Protein AF-A0A923SUQ0-F1 (afdb_monomer_lite)

pLDDT: mean 74.37, std 19.17, range [27.72, 97.25]

Radius of gyration: 27.23 Å; chains: 1; bounding box: 52×79×77 Å

Structure (mmCIF, N/CA/C/O backbone):
data_AF-A0A923SUQ0-F1
#
_entry.id   AF-A0A923SUQ0-F1
#
loop_
_atom_site.group_PDB
_atom_site.id
_atom_site.type_symbol
_atom_site.label_atom_id
_atom_site.label_alt_id
_atom_site.label_comp_id
_atom_site.label_asym_id
_atom_site.label_entity_id
_atom_site.label_seq_id
_atom_site.pdbx_PDB_ins_code
_atom_site.Cartn_x
_atom_site.Cartn_y
_atom_site.Cartn_z
_atom_site.occupancy
_atom_site.B_iso_or_equiv
_atom_site.auth_seq_id
_atom_site.auth_comp_id
_atom_site.auth_asym_id
_atom_site.auth_atom_id
_atom_site.pdbx_PDB_model_num
ATOM 1 N N . MET A 1 1 ? -9.906 19.737 16.441 1.00 36.66 1 MET A N 1
ATOM 2 C CA . MET A 1 1 ? -9.381 18.467 15.904 1.00 36.66 1 MET A CA 1
ATOM 3 C C . MET A 1 1 ? -8.887 17.525 17.011 1.00 36.66 1 MET A C 1
ATOM 5 O O . MET A 1 1 ? -9.353 16.403 17.014 1.00 36.66 1 MET A O 1
ATOM 9 N N . ILE A 1 2 ? -8.125 17.959 18.035 1.00 30.09 2 ILE A N 1
ATOM 10 C CA . ILE A 1 2 ? -7.834 17.092 19.214 1.00 30.09 2 ILE A CA 1
ATOM 11 C C . ILE A 1 2 ? -9.110 16.662 19.961 1.00 30.09 2 ILE A C 1
ATOM 13 O O . ILE A 1 2 ? -9.244 15.513 20.351 1.00 30.09 2 ILE A O 1
ATOM 17 N N . ARG A 1 3 ? -10.104 17.556 20.059 1.00 28.66 3 ARG A N 1
ATOM 18 C CA . ARG A 1 3 ? -11.436 17.269 20.627 1.00 28.66 3 ARG A CA 1
ATOM 19 C C . ARG A 1 3 ? -12.247 16.217 19.850 1.00 28.66 3 ARG A C 1
ATOM 21 O O . ARG A 1 3 ? -13.307 15.833 20.305 1.00 28.66 3 ARG A O 1
ATOM 28 N N . ILE A 1 4 ? -11.795 15.810 18.662 1.00 34.41 4 ILE A N 1
ATOM 29 C CA . ILE A 1 4 ? -12.417 14.738 17.867 1.00 34.41 4 ILE A CA 1
ATOM 30 C C . ILE A 1 4 ? -11.750 13.395 18.211 1.00 34.41 4 ILE A C 1
ATOM 32 O O . ILE A 1 4 ? -12.430 12.381 18.294 1.00 34.41 4 ILE A O 1
ATOM 36 N N . THR A 1 5 ? -10.437 13.402 18.471 1.00 36.69 5 THR A N 1
ATOM 37 C CA . THR A 1 5 ? -9.647 12.225 18.877 1.00 36.69 5 THR A CA 1
ATOM 38 C C . THR A 1 5 ? -9.821 11.889 20.363 1.00 36.69 5 THR A C 1
ATOM 40 O O . THR A 1 5 ? -9.984 10.730 20.723 1.00 36.69 5 THR A O 1
ATOM 43 N N . PHE A 1 6 ? -9.850 12.911 21.220 1.00 45.91 6 PHE A N 1
ATOM 44 C CA . PHE A 1 6 ? -10.125 12.823 22.652 1.00 45.91 6 PHE A CA 1
ATOM 45 C C . PHE A 1 6 ? -11.338 13.708 22.954 1.00 45.91 6 PHE A C 1
ATOM 47 O O . PHE A 1 6 ? -11.177 14.906 23.215 1.00 45.91 6 PHE A O 1
ATOM 54 N N . PRO A 1 7 ? -12.569 13.170 22.877 1.00 44.31 7 PRO A N 1
ATOM 55 C CA . PRO A 1 7 ? -13.796 13.962 22.995 1.00 44.31 7 PRO A CA 1
ATOM 56 C C . PRO A 1 7 ? -13.903 14.737 24.310 1.00 44.31 7 PRO A C 1
ATOM 58 O O . PRO A 1 7 ? -14.532 15.795 24.361 1.00 44.31 7 PRO A O 1
ATOM 61 N N . THR A 1 8 ? -13.227 14.257 25.355 1.00 53.56 8 THR A N 1
ATOM 62 C CA . THR A 1 8 ? -13.227 14.877 26.685 1.00 53.56 8 THR A CA 1
ATOM 63 C C . THR A 1 8 ? -11.987 15.722 26.978 1.00 53.56 8 THR A C 1
ATOM 65 O O . THR A 1 8 ? -11.825 16.139 28.121 1.00 53.56 8 THR A O 1
ATOM 68 N N . ILE A 1 9 ? -11.137 16.025 25.983 1.00 57.03 9 ILE A N 1
ATOM 69 C CA . ILE A 1 9 ? -9.990 16.920 26.194 1.00 57.03 9 ILE A CA 1
ATOM 70 C C . ILE A 1 9 ? -10.457 18.272 26.736 1.00 57.03 9 ILE A C 1
ATOM 72 O O . ILE A 1 9 ? -11.366 18.912 26.188 1.00 57.03 9 ILE A O 1
ATOM 76 N N . GLN A 1 10 ? -9.811 18.720 27.805 1.00 60.38 10 GLN A N 1
ATOM 77 C CA . GLN A 1 10 ? -10.085 20.010 28.422 1.00 60.38 10 GLN A CA 1
ATOM 78 C C . GLN A 1 10 ? -8.854 20.896 28.259 1.00 60.38 10 GLN A C 1
ATOM 80 O O . GLN A 1 10 ? -7.738 20.497 28.574 1.00 60.38 10 GLN A O 1
ATOM 85 N N . LYS A 1 11 ? -9.060 22.099 27.726 1.00 56.16 11 LYS A N 1
ATOM 86 C CA . LYS A 1 11 ? -8.041 23.152 27.703 1.00 56.16 11 LYS A CA 1
ATOM 87 C C . LYS A 1 11 ? -8.288 24.056 28.887 1.00 56.16 11 LYS A C 1
ATOM 89 O O . LYS A 1 11 ? -9.438 24.463 29.060 1.00 56.16 11 LYS A O 1
ATOM 94 N N . ASN A 1 12 ? -7.248 24.367 29.653 1.00 54.97 12 ASN A N 1
ATOM 95 C CA . ASN A 1 12 ? -7.377 25.114 30.903 1.00 54.97 12 ASN A CA 1
ATOM 96 C C . ASN A 1 12 ? -8.524 24.548 31.768 1.00 54.97 12 ASN A C 1
ATOM 98 O O . ASN A 1 12 ? -9.497 25.267 32.038 1.00 54.97 12 ASN A O 1
ATOM 102 N N . PRO A 1 13 ? -8.501 23.240 32.102 1.00 58.31 13 PRO A N 1
ATOM 103 C CA . PRO A 1 13 ? -9.549 22.631 32.908 1.00 58.31 13 PRO A CA 1
ATOM 104 C C . PRO A 1 13 ? -9.755 23.458 34.177 1.00 58.31 13 PRO A C 1
ATOM 106 O O . PRO A 1 13 ? -8.808 23.787 34.890 1.00 58.31 13 PRO A O 1
ATOM 109 N N . LYS A 1 14 ? -11.011 23.789 34.482 1.00 45.38 14 LYS A N 1
ATOM 110 C CA . LYS A 1 14 ? -11.373 24.381 35.773 1.00 45.38 14 LYS A CA 1
ATOM 111 C C . LYS A 1 14 ? -11.385 23.265 36.824 1.00 45.38 14 LYS A C 1
ATOM 113 O O . LYS A 1 14 ? -12.441 22.857 37.288 1.00 45.38 14 LYS A O 1
ATOM 118 N N . GLY A 1 15 ? -10.206 22.724 37.117 1.00 50.12 15 GLY A N 1
ATOM 119 C CA . GLY A 1 15 ? -9.962 21.647 38.070 1.00 50.12 15 GLY A CA 1
ATOM 120 C C . GLY A 1 15 ? -8.744 22.007 38.910 1.00 50.12 15 GLY A C 1
ATOM 121 O O . GLY A 1 15 ? -7.655 22.204 38.384 1.00 50.12 15 GLY A O 1
ATOM 122 N N . GLN A 1 16 ? -8.967 22.187 40.206 1.00 49.97 16 GLN A N 1
ATOM 123 C CA . GLN A 1 16 ? -8.057 22.838 41.141 1.00 49.97 16 GLN A CA 1
ATOM 124 C C . GLN A 1 16 ? -7.007 21.861 41.694 1.00 49.97 16 GLN A C 1
ATOM 126 O O . GLN A 1 16 ? -7.312 21.078 42.589 1.00 49.97 16 GLN A O 1
ATOM 131 N N . TYR A 1 17 ? -5.747 21.962 41.259 1.00 53.53 17 TYR A N 1
ATOM 132 C CA . TYR A 1 17 ? -4.626 21.564 42.117 1.00 53.53 17 TYR A CA 1
ATOM 133 C C . TYR A 1 17 ? -4.333 22.737 43.054 1.00 53.53 17 TYR A C 1
ATOM 135 O O . TYR A 1 17 ? -3.466 23.564 42.776 1.00 53.53 17 TYR A O 1
ATOM 143 N N . ILE A 1 18 ? -5.108 22.872 44.132 1.00 53.66 18 ILE A N 1
ATOM 144 C CA . ILE A 1 18 ? -4.828 23.873 45.167 1.00 53.66 18 ILE A CA 1
ATOM 145 C C . ILE A 1 18 ? -3.932 23.228 46.214 1.00 53.66 18 ILE A C 1
ATOM 147 O O . ILE A 1 18 ? -4.377 22.394 47.001 1.00 53.66 18 ILE A O 1
ATOM 151 N N . LYS A 1 19 ? -2.671 23.657 46.270 1.00 56.09 19 LYS A N 1
ATOM 152 C CA . LYS A 1 19 ? -1.819 23.414 47.438 1.00 56.09 19 LYS A CA 1
ATOM 153 C C . LYS A 1 19 ? -1.658 24.716 48.202 1.00 56.09 19 LYS A C 1
ATOM 155 O O . LYS A 1 19 ? -1.004 25.638 47.720 1.00 56.09 19 LYS A O 1
ATOM 160 N N . LYS A 1 20 ? -2.254 24.756 49.401 1.00 51.97 20 LYS A N 1
ATOM 161 C CA . LYS A 1 20 ? -2.223 25.825 50.421 1.00 51.97 20 LYS A CA 1
ATOM 162 C C . LYS A 1 20 ? -2.684 27.216 49.934 1.00 51.97 20 LYS A C 1
ATOM 164 O O . LYS A 1 20 ? -3.652 27.715 50.483 1.00 51.97 20 LYS A O 1
ATOM 169 N N . PHE A 1 21 ? -2.056 27.804 48.909 1.00 48.31 21 PHE A N 1
ATOM 170 C CA . PHE A 1 21 ? -2.377 29.126 48.338 1.00 48.31 21 PHE A CA 1
ATOM 171 C C . PHE A 1 21 ? -2.063 29.284 46.831 1.00 48.31 21 PHE A C 1
ATOM 173 O O . PHE A 1 21 ? -2.268 30.363 46.280 1.00 48.31 21 PHE A O 1
ATOM 180 N N . LYS A 1 22 ? -1.583 28.238 46.137 1.00 46.97 22 LYS A N 1
ATOM 181 C CA . LYS A 1 22 ? -1.278 28.282 44.694 1.00 46.97 22 LYS A CA 1
ATOM 182 C C . LYS A 1 22 ? -2.137 27.268 43.942 1.00 46.97 22 LYS A C 1
ATOM 184 O O . LYS A 1 22 ? -2.210 26.105 44.341 1.00 46.97 22 LYS A O 1
ATOM 189 N N . SER A 1 23 ? -2.804 27.738 42.888 1.00 55.16 23 SER A N 1
ATOM 190 C CA . SER A 1 23 ? -3.520 26.885 41.938 1.00 55.16 23 SER A CA 1
ATOM 191 C C . SER A 1 23 ? -2.574 26.518 40.806 1.00 55.16 23 SER A C 1
ATOM 193 O O . SER A 1 23 ? -2.029 27.412 40.160 1.00 55.16 23 SER A O 1
ATOM 195 N N . TYR A 1 24 ? -2.398 25.226 40.571 1.00 63.09 24 TYR A N 1
ATOM 196 C CA . TYR A 1 24 ? -1.703 24.711 39.397 1.00 63.09 24 TYR A CA 1
ATOM 197 C C . TYR A 1 24 ? -2.766 24.250 38.403 1.00 63.09 24 TYR A C 1
ATOM 199 O O . TYR A 1 24 ? -3.674 23.502 38.771 1.00 63.09 24 TYR A O 1
ATOM 207 N N . ILE A 1 25 ? -2.724 24.771 37.180 1.00 64.44 25 ILE A N 1
ATOM 208 C CA . ILE A 1 25 ? -3.701 24.462 36.136 1.00 64.44 25 ILE A CA 1
ATOM 209 C C . ILE A 1 25 ? -2.903 24.017 34.917 1.00 64.44 25 ILE A C 1
ATOM 211 O O . ILE A 1 25 ? -2.220 24.862 34.342 1.00 64.44 25 ILE A O 1
ATOM 215 N N . PRO A 1 26 ? -3.004 22.741 34.510 1.00 67.56 26 PRO A N 1
ATOM 216 C CA . PRO A 1 26 ? -2.296 22.269 33.334 1.00 67.56 26 PRO A CA 1
ATOM 217 C C . PRO A 1 26 ? -2.882 22.889 32.069 1.00 67.56 26 PRO A C 1
ATOM 219 O O . PRO A 1 26 ? -4.100 23.075 31.966 1.00 67.56 26 PRO A O 1
ATOM 222 N N . ASP A 1 27 ? -2.036 23.160 31.078 1.00 67.56 27 ASP A N 1
ATOM 223 C CA . ASP A 1 27 ? -2.472 23.753 29.809 1.00 67.56 27 ASP A CA 1
ATOM 224 C C . ASP A 1 27 ? -3.484 22.855 29.081 1.00 67.56 27 ASP A C 1
ATOM 226 O O . ASP A 1 27 ? -4.503 23.312 28.537 1.00 67.56 27 ASP A O 1
ATOM 230 N N . ILE A 1 28 ? -3.213 21.546 29.071 1.00 71.81 28 ILE A N 1
ATOM 231 C CA . ILE A 1 28 ? -4.054 20.545 28.422 1.00 71.81 28 ILE A CA 1
ATOM 232 C C . ILE A 1 28 ? -4.260 19.339 29.335 1.00 71.81 28 ILE A C 1
ATOM 234 O O . ILE A 1 28 ? -3.324 18.758 29.884 1.00 71.81 28 ILE A O 1
ATOM 238 N N . PHE A 1 29 ? -5.516 18.905 29.400 1.00 72.69 29 PHE A N 1
ATOM 239 C CA . PHE A 1 29 ? -5.938 17.722 30.125 1.00 72.69 29 PHE A CA 1
ATOM 240 C C . PHE A 1 29 ? -6.556 16.676 29.196 1.00 72.69 29 PHE A C 1
ATOM 242 O O . PHE A 1 29 ? -7.516 16.977 28.480 1.00 72.69 29 PHE A O 1
ATOM 249 N N . VAL A 1 30 ? -6.027 15.446 29.240 1.00 70.44 30 VAL A N 1
ATOM 250 C CA . VAL A 1 30 ? -6.494 14.295 28.450 1.00 70.44 30 VAL A CA 1
ATOM 251 C C . VAL A 1 30 ? -6.979 13.178 29.392 1.00 70.44 30 VAL A C 1
ATOM 253 O O . VAL A 1 30 ? -6.195 12.298 29.766 1.00 70.44 30 VAL A O 1
ATOM 256 N N . PRO A 1 31 ? -8.272 13.183 29.779 1.00 67.69 31 PRO A N 1
ATOM 257 C CA . PRO A 1 31 ? -8.816 12.227 30.746 1.00 67.69 31 PRO A CA 1
ATOM 258 C C . PRO A 1 31 ? -8.676 10.766 30.314 1.00 67.69 31 PRO A C 1
ATOM 260 O O . PRO A 1 31 ? -8.382 9.914 31.138 1.00 67.69 31 PRO A O 1
ATOM 263 N N . GLN A 1 32 ? -8.848 10.463 29.021 1.00 60.41 32 GLN A N 1
ATOM 264 C CA . GLN A 1 32 ? -8.802 9.087 28.500 1.00 60.41 32 GLN A CA 1
ATOM 265 C C . GLN A 1 32 ? -7.456 8.390 28.722 1.00 60.41 32 GLN A C 1
ATOM 267 O O . GLN A 1 32 ? -7.386 7.165 28.679 1.00 60.41 32 GLN A O 1
ATOM 272 N N . CYS A 1 33 ? -6.388 9.164 28.901 1.00 61.06 33 CYS A N 1
ATOM 273 C CA . CYS A 1 33 ? -5.026 8.659 29.029 1.00 61.06 33 CYS A CA 1
ATOM 274 C C . CYS A 1 33 ? -4.438 8.952 30.413 1.00 61.06 33 CYS A C 1
ATOM 276 O O . CYS A 1 33 ? -3.229 8.808 30.594 1.00 61.06 33 CYS A O 1
ATOM 278 N N . ASN A 1 34 ? -5.256 9.427 31.362 1.00 70.31 34 ASN A N 1
ATOM 279 C CA . ASN A 1 34 ? -4.814 9.881 32.682 1.00 70.31 34 ASN A CA 1
ATOM 280 C C . ASN A 1 34 ? -3.587 10.813 32.601 1.00 70.31 34 ASN A C 1
ATOM 282 O O . ASN A 1 34 ? -2.640 10.682 33.379 1.00 70.31 34 ASN A O 1
ATOM 286 N N . SER A 1 35 ? -3.590 11.704 31.599 1.00 73.50 35 SER A N 1
ATOM 287 C CA . SER A 1 35 ? -2.415 12.469 31.177 1.00 73.50 35 SER A CA 1
ATOM 288 C C . SER A 1 35 ? -2.624 13.976 31.292 1.00 73.50 35 SER A C 1
ATOM 290 O O . SER A 1 35 ? -3.659 14.503 30.863 1.00 73.50 35 SER A O 1
ATOM 292 N N . LEU A 1 36 ? -1.606 14.665 31.805 1.00 78.38 36 LEU A N 1
ATOM 293 C CA . LEU A 1 36 ? -1.494 16.125 31.776 1.00 78.38 36 LEU A CA 1
ATOM 294 C C . LEU A 1 36 ? -0.384 16.548 30.821 1.00 78.38 36 LEU A C 1
ATOM 296 O O . LEU A 1 36 ? 0.642 15.875 30.720 1.00 78.38 36 LEU A O 1
ATOM 300 N N . ILE A 1 37 ? -0.587 17.670 30.137 1.00 79.25 37 ILE A N 1
ATOM 301 C CA . ILE A 1 37 ? 0.415 18.244 29.243 1.00 79.25 37 ILE A CA 1
ATOM 302 C C . ILE A 1 37 ? 0.625 19.711 29.621 1.00 79.25 37 ILE A C 1
ATOM 304 O O . ILE A 1 37 ? -0.327 20.495 29.626 1.00 79.25 37 ILE A O 1
ATOM 308 N N . GLU A 1 38 ? 1.881 20.052 29.889 1.00 79.81 38 GLU A N 1
ATOM 309 C CA . GLU A 1 38 ? 2.396 21.407 30.079 1.00 79.81 38 GLU A CA 1
ATOM 310 C C . GLU A 1 38 ? 3.097 21.864 28.804 1.00 79.81 38 GLU A C 1
ATOM 312 O O . GLU A 1 38 ? 3.911 21.129 28.235 1.00 79.81 38 GLU A O 1
ATOM 317 N N . LEU A 1 39 ? 2.797 23.076 28.349 1.00 74.25 39 LEU A N 1
ATOM 318 C CA . LEU A 1 39 ? 3.381 23.646 27.146 1.00 74.25 39 LEU A CA 1
ATOM 319 C C . LEU A 1 39 ? 4.248 24.848 27.507 1.00 74.25 39 LEU A C 1
ATOM 321 O O . LEU A 1 39 ? 3.785 25.841 28.063 1.00 74.25 39 LEU A O 1
ATOM 325 N N . LYS A 1 40 ? 5.518 24.797 27.119 1.00 81.12 40 LYS A N 1
ATOM 326 C CA . LYS A 1 40 ? 6.475 25.873 27.365 1.00 81.12 40 LYS A CA 1
ATOM 327 C C . LYS A 1 40 ? 7.074 26.363 26.050 1.00 81.12 40 LYS A C 1
ATOM 329 O O . LYS A 1 40 ? 7.353 25.583 25.143 1.00 81.12 40 LYS A O 1
ATOM 334 N N . PHE A 1 41 ? 7.259 27.673 25.939 1.00 79.06 41 PHE A N 1
ATOM 335 C CA . PHE A 1 41 ? 7.858 28.320 24.773 1.00 79.06 41 PHE A CA 1
ATOM 336 C C . PHE A 1 41 ? 9.178 28.968 25.177 1.00 79.06 41 PHE A C 1
ATOM 338 O O . PHE A 1 41 ? 9.191 29.793 26.091 1.00 79.06 41 PHE A O 1
ATOM 345 N N . ALA A 1 42 ? 10.250 28.627 24.467 1.00 77.06 42 ALA A N 1
ATOM 346 C CA . ALA A 1 42 ? 11.567 29.203 24.671 1.00 77.06 42 ALA A CA 1
ATOM 347 C C . ALA A 1 42 ? 12.141 29.725 23.350 1.00 77.06 42 ALA A C 1
ATOM 349 O O . ALA A 1 42 ? 12.257 28.997 22.364 1.00 77.06 42 ALA A O 1
ATOM 350 N N . ASP A 1 43 ? 12.504 31.003 23.348 1.00 78.12 43 ASP A N 1
ATOM 351 C CA . ASP A 1 43 ? 13.170 31.699 22.245 1.00 78.12 43 ASP A CA 1
ATOM 352 C C . ASP A 1 43 ? 14.635 32.045 22.548 1.00 78.12 43 ASP A C 1
ATOM 354 O O . ASP A 1 43 ? 15.316 32.634 21.713 1.00 78.12 43 ASP A O 1
ATOM 358 N N . SER A 1 44 ? 15.133 31.640 23.716 1.00 79.88 44 SER A N 1
ATOM 359 C CA . SER A 1 44 ? 16.544 31.700 24.084 1.00 79.88 44 SER A CA 1
ATOM 360 C C . SER A 1 44 ? 16.911 30.555 25.032 1.00 79.88 44 SER A C 1
ATOM 362 O O . SER A 1 44 ? 16.037 29.901 25.617 1.00 79.88 44 SER A O 1
ATOM 364 N N . LYS A 1 45 ? 18.216 30.333 25.231 1.00 80.88 45 LYS A N 1
ATOM 365 C CA . LYS A 1 45 ? 18.732 29.345 26.189 1.00 80.88 45 LYS A CA 1
ATOM 366 C C . LYS A 1 45 ? 18.314 29.678 27.625 1.00 80.88 45 LYS A C 1
ATOM 368 O O . LYS A 1 45 ? 17.904 28.790 28.365 1.00 80.88 45 LYS A O 1
ATOM 373 N N . GLU A 1 46 ? 18.349 30.953 28.003 1.00 84.12 46 GLU A N 1
ATOM 374 C CA . GLU A 1 46 ? 17.908 31.432 29.319 1.00 84.12 46 GLU A CA 1
ATOM 375 C C . GLU A 1 46 ? 16.414 31.166 29.512 1.00 84.12 46 GLU A C 1
ATOM 377 O O . GLU A 1 46 ? 15.995 30.690 30.568 1.00 84.12 46 GLU A O 1
ATOM 382 N N . LYS A 1 47 ? 15.609 31.400 28.464 1.00 81.44 47 LYS A N 1
ATOM 383 C CA . LYS A 1 47 ? 14.169 31.149 28.519 1.00 81.44 47 LYS A CA 1
ATOM 384 C C . LYS A 1 47 ? 13.844 29.665 28.648 1.00 81.44 47 LYS A C 1
ATOM 386 O O . LYS A 1 47 ? 12.905 29.307 29.352 1.00 81.44 47 LYS A O 1
ATOM 391 N N . LEU A 1 48 ? 14.631 28.797 28.012 1.00 83.94 48 LEU A N 1
ATOM 392 C CA . LEU A 1 48 ? 14.496 27.350 28.156 1.00 83.94 48 LEU A CA 1
ATOM 393 C C . LEU A 1 48 ? 14.740 26.902 29.601 1.00 83.94 48 LEU A C 1
ATOM 395 O O . LEU A 1 48 ? 13.945 26.130 30.135 1.00 83.94 48 LEU A O 1
ATOM 399 N N . VAL A 1 49 ? 15.792 27.417 30.243 1.00 86.00 49 VAL A N 1
ATOM 400 C CA . VAL A 1 49 ? 16.090 27.121 31.653 1.00 86.00 49 VAL A CA 1
ATOM 401 C C . VAL A 1 49 ? 14.949 27.589 32.559 1.00 86.00 49 VAL A C 1
ATOM 403 O O . VAL A 1 49 ? 14.467 26.800 33.369 1.00 86.00 49 VAL A O 1
ATOM 406 N N . GLU A 1 50 ? 14.444 28.812 32.364 1.00 85.50 50 GLU A N 1
ATOM 407 C CA . GLU A 1 50 ? 13.284 29.335 33.106 1.00 85.50 50 GLU A CA 1
ATOM 408 C C . GLU A 1 50 ? 12.045 28.441 32.918 1.00 85.50 50 GLU A C 1
ATOM 410 O O . GLU A 1 50 ? 11.332 28.120 33.868 1.00 85.50 50 GLU A O 1
ATOM 415 N N . CYS A 1 51 ? 11.783 27.995 31.688 1.00 85.38 51 CYS A N 1
ATOM 416 C CA . CYS A 1 51 ? 10.676 27.094 31.394 1.00 85.38 51 CYS A CA 1
ATOM 417 C C . CYS A 1 51 ? 10.815 25.739 32.098 1.00 85.38 51 CYS A C 1
ATOM 419 O O . CYS A 1 51 ? 9.807 25.194 32.544 1.00 85.38 51 CYS A O 1
ATOM 421 N N . MET A 1 52 ? 12.029 25.199 32.214 1.00 86.38 52 MET A N 1
ATOM 422 C CA . MET A 1 52 ? 12.269 23.967 32.967 1.00 86.38 52 MET A CA 1
ATOM 423 C C . MET A 1 52 ? 12.042 24.165 34.471 1.00 86.38 52 MET A C 1
ATOM 425 O O . MET A 1 52 ? 11.391 23.339 35.095 1.00 86.38 52 MET A O 1
ATOM 429 N N . GLU A 1 53 ? 12.466 25.290 35.050 1.00 86.19 53 GLU A N 1
ATOM 430 C CA . GLU A 1 53 ? 12.195 25.604 36.466 1.00 86.19 53 GLU A CA 1
ATOM 431 C C . GLU A 1 53 ? 10.694 25.746 36.769 1.00 86.19 53 GLU A C 1
ATOM 433 O O . GLU A 1 53 ? 10.213 25.386 37.852 1.00 86.19 53 GLU A O 1
ATOM 438 N N . GLN A 1 54 ? 9.922 26.249 35.803 1.00 84.00 54 GLN A N 1
ATOM 439 C CA . GLN A 1 54 ? 8.465 26.255 35.906 1.00 84.00 54 GLN A CA 1
ATOM 440 C C . GLN A 1 54 ? 7.913 24.826 35.958 1.00 84.00 54 GLN A C 1
ATOM 442 O O . GLN A 1 54 ? 7.064 24.551 36.802 1.00 84.00 54 GLN A O 1
ATOM 447 N N . ILE A 1 55 ? 8.438 23.909 35.138 1.00 87.31 55 ILE A N 1
ATOM 448 C CA . ILE A 1 55 ? 8.057 22.491 35.178 1.00 87.31 55 ILE A CA 1
ATOM 449 C C . ILE A 1 55 ? 8.403 21.854 36.529 1.00 87.31 55 ILE A C 1
ATOM 451 O O . ILE A 1 55 ? 7.538 21.202 37.106 1.00 87.31 55 ILE A O 1
ATOM 455 N N . ASP A 1 56 ? 9.587 22.110 37.095 1.00 85.44 56 ASP A N 1
ATOM 456 C CA . ASP A 1 56 ? 9.949 21.628 38.443 1.00 85.44 56 ASP A CA 1
ATOM 457 C C . ASP A 1 56 ? 8.939 22.095 39.508 1.00 85.44 56 ASP A C 1
ATOM 459 O O . ASP A 1 56 ? 8.646 21.415 40.499 1.00 85.44 56 ASP A O 1
ATOM 463 N N . THR A 1 57 ? 8.417 23.308 39.326 1.00 82.44 57 THR A N 1
ATOM 464 C CA . THR A 1 57 ? 7.429 23.907 40.222 1.00 82.44 57 THR A CA 1
ATOM 465 C C . THR A 1 57 ? 6.051 23.270 40.043 1.00 82.44 57 THR A C 1
ATOM 467 O O . THR A 1 57 ? 5.367 23.011 41.040 1.00 82.44 57 THR A O 1
ATOM 470 N N . ASP A 1 58 ? 5.657 23.008 38.798 1.00 79.81 58 ASP A N 1
ATOM 471 C CA . ASP A 1 58 ? 4.385 22.386 38.425 1.00 79.81 58 ASP A CA 1
ATOM 472 C C . ASP A 1 58 ? 4.351 20.906 38.851 1.00 79.81 58 ASP A C 1
ATOM 474 O O . ASP A 1 58 ? 3.358 20.444 39.417 1.00 79.81 58 ASP A O 1
ATOM 478 N N . GLU A 1 59 ? 5.475 20.191 38.743 1.00 81.50 59 GLU A N 1
ATOM 479 C CA . GLU A 1 59 ? 5.658 18.826 39.249 1.00 81.50 59 GLU A CA 1
ATOM 480 C C . GLU A 1 59 ? 5.313 18.711 40.738 1.00 81.50 59 GLU A C 1
ATOM 482 O O . GLU A 1 59 ? 4.486 17.886 41.148 1.00 81.50 59 GLU A O 1
ATOM 487 N N . LYS A 1 60 ? 5.880 19.598 41.564 1.00 80.00 60 LYS A N 1
ATOM 488 C CA . LYS A 1 60 ? 5.572 19.659 43.001 1.00 80.00 60 LYS A CA 1
ATOM 489 C C . LYS A 1 60 ? 4.096 19.973 43.250 1.00 80.00 60 LYS A C 1
ATOM 491 O O . LYS A 1 60 ? 3.535 19.523 44.254 1.00 80.00 60 LYS A O 1
ATOM 496 N N . GLY A 1 61 ? 3.454 20.711 42.348 1.00 73.12 61 GLY A N 1
ATOM 497 C CA . GLY A 1 61 ? 2.020 20.991 42.367 1.00 73.12 61 GLY A CA 1
ATOM 498 C C . GLY A 1 61 ? 1.161 19.750 42.114 1.00 73.12 61 GLY A C 1
ATOM 499 O O . GLY A 1 61 ? 0.187 19.530 42.837 1.00 73.12 61 GLY A O 1
ATOM 500 N N . TYR A 1 62 ? 1.558 18.906 41.160 1.00 73.19 62 TYR A N 1
ATOM 501 C CA . TYR A 1 62 ? 0.765 17.770 40.676 1.00 73.19 62 TYR A CA 1
ATOM 502 C C . TYR A 1 62 ? 0.928 16.457 41.464 1.00 73.19 62 TYR A C 1
ATOM 504 O O . TYR A 1 62 ? 0.135 15.532 41.283 1.00 73.19 62 TYR A O 1
ATOM 512 N N . THR A 1 63 ? 1.886 16.370 42.394 1.00 66.31 63 THR A N 1
ATOM 513 C CA . THR A 1 63 ? 2.072 15.186 43.262 1.00 66.31 63 THR A CA 1
ATOM 514 C C . THR A 1 63 ? 0.829 14.838 44.109 1.00 66.31 63 THR A C 1
ATOM 516 O O . THR A 1 63 ? 0.195 15.734 44.675 1.00 66.31 63 THR A O 1
ATOM 519 N N . ASN A 1 64 ? 0.558 13.526 44.255 1.00 61.34 64 ASN A N 1
ATOM 520 C CA . ASN A 1 64 ? -0.539 12.868 45.003 1.00 61.34 64 ASN A CA 1
ATOM 521 C C . ASN A 1 64 ? -1.940 12.853 44.358 1.00 61.34 64 ASN A C 1
ATOM 523 O O . ASN A 1 64 ? -2.934 12.718 45.072 1.00 61.34 64 ASN A O 1
ATOM 527 N N . ASN A 1 65 ? -2.057 12.941 43.030 1.00 63.59 65 ASN A N 1
ATOM 528 C CA . ASN A 1 65 ? -3.348 12.731 42.371 1.00 63.59 65 ASN A CA 1
ATOM 529 C C . ASN A 1 65 ? -3.541 11.255 41.951 1.00 63.59 65 ASN A C 1
ATOM 531 O O . ASN A 1 65 ? -2.838 10.799 41.051 1.00 63.59 65 ASN A O 1
ATOM 535 N N . PRO A 1 66 ? -4.493 10.507 42.543 1.00 59.53 66 PRO A N 1
ATOM 536 C CA . PRO A 1 66 ? -4.717 9.096 42.209 1.00 59.53 66 PRO A CA 1
ATOM 537 C C . PRO A 1 66 ? -5.266 8.882 40.791 1.00 59.53 66 PRO A C 1
ATOM 539 O O . PRO A 1 66 ? -5.178 7.776 40.265 1.00 59.53 66 PRO A O 1
ATOM 542 N N . ASN A 1 67 ? -5.806 9.927 40.155 1.00 62.00 67 ASN A N 1
ATOM 543 C CA . ASN A 1 67 ? -6.411 9.823 38.829 1.00 62.00 67 ASN A CA 1
ATOM 544 C C . ASN A 1 67 ? -5.410 10.039 37.685 1.00 62.00 67 ASN A C 1
ATOM 546 O O . ASN A 1 67 ? -5.749 9.747 36.540 1.00 62.00 67 ASN A O 1
ATOM 550 N N . TYR A 1 68 ? -4.197 10.544 37.960 1.00 67.88 68 TYR A N 1
ATOM 551 C CA . TYR A 1 68 ? -3.241 10.924 36.913 1.00 67.88 68 TYR A CA 1
ATOM 552 C C . TYR A 1 68 ? -1.832 10.453 37.224 1.00 67.88 68 TYR A C 1
ATOM 554 O O . TYR A 1 68 ? -1.232 10.799 38.243 1.00 67.88 68 TYR A O 1
ATOM 562 N N . ASN A 1 69 ? -1.293 9.678 36.295 1.00 74.00 69 ASN A N 1
ATOM 563 C CA . ASN A 1 69 ? -0.007 9.023 36.442 1.00 74.00 69 ASN A CA 1
ATOM 564 C C . ASN A 1 69 ? 0.911 9.238 35.238 1.00 74.00 69 ASN A C 1
ATOM 566 O O . ASN A 1 69 ? 1.944 8.586 35.196 1.00 74.00 69 ASN A O 1
ATOM 570 N N . ASN A 1 70 ? 0.562 10.118 34.291 1.00 77.25 70 ASN A N 1
ATOM 571 C CA . ASN A 1 70 ? 1.413 10.496 33.163 1.00 77.25 70 ASN A CA 1
ATOM 572 C C . ASN A 1 70 ? 1.429 12.021 32.991 1.00 77.25 70 ASN A C 1
ATOM 574 O O . ASN A 1 70 ? 0.378 12.664 32.940 1.00 77.25 70 ASN A O 1
ATOM 578 N N . TYR A 1 71 ? 2.621 12.590 32.862 1.00 82.06 71 TYR A N 1
ATOM 579 C CA . TYR A 1 71 ? 2.851 14.023 32.735 1.00 82.06 71 TYR A CA 1
ATOM 580 C C . TYR A 1 71 ? 3.810 14.281 31.578 1.00 82.06 71 TYR A C 1
ATOM 582 O O . TYR A 1 71 ? 4.828 13.604 31.421 1.00 82.06 71 TYR A O 1
ATOM 590 N N . TYR A 1 72 ? 3.484 15.264 30.750 1.00 82.00 72 TYR A N 1
ATOM 591 C CA . TYR A 1 72 ? 4.263 15.589 29.565 1.00 82.00 72 TYR A CA 1
ATOM 592 C C . TYR A 1 72 ? 4.631 17.066 29.569 1.00 82.00 72 TYR A C 1
ATOM 594 O O . TYR A 1 72 ? 3.749 17.919 29.617 1.00 82.00 72 TYR A O 1
ATOM 602 N N . ALA A 1 73 ? 5.925 17.363 29.475 1.00 84.19 73 ALA A N 1
ATOM 603 C CA . ALA A 1 73 ? 6.432 18.721 29.325 1.00 84.19 73 ALA A CA 1
ATOM 604 C C . ALA A 1 73 ? 6.864 18.929 27.872 1.00 84.19 73 ALA A C 1
ATOM 606 O O . ALA A 1 73 ? 7.825 18.313 27.413 1.00 84.19 73 ALA A O 1
ATOM 607 N N . VAL A 1 74 ? 6.144 19.765 27.129 1.00 80.56 74 VAL A N 1
ATOM 608 C CA . VAL A 1 74 ? 6.436 20.044 25.718 1.00 80.56 74 VAL A CA 1
ATOM 609 C C . VAL A 1 74 ? 7.055 21.429 25.599 1.00 80.56 74 VAL A C 1
ATOM 611 O O . VAL A 1 74 ? 6.392 22.440 25.817 1.00 80.56 74 VAL A O 1
ATOM 614 N N . PHE A 1 75 ? 8.321 21.469 25.210 1.00 79.75 75 PHE A N 1
ATOM 615 C CA . PHE A 1 75 ? 9.091 22.675 24.955 1.00 79.75 75 PHE A CA 1
ATOM 616 C C . PHE A 1 75 ? 9.107 22.966 23.457 1.00 79.75 75 PHE A C 1
ATOM 618 O O . PHE A 1 75 ? 9.584 22.155 22.665 1.00 79.75 75 PHE A O 1
ATOM 625 N N . TYR A 1 76 ? 8.613 24.133 23.062 1.00 76.00 76 TYR A N 1
ATOM 626 C CA . TYR A 1 76 ? 8.793 24.658 21.714 1.00 76.00 76 TYR A CA 1
ATOM 627 C C . TYR A 1 76 ? 9.980 25.620 21.691 1.00 76.00 76 TYR A C 1
ATOM 629 O O . TYR A 1 76 ? 9.969 26.623 22.407 1.00 76.00 76 TYR A O 1
ATOM 637 N N . LEU A 1 77 ? 10.961 25.328 20.841 1.00 76.94 77 LEU A N 1
ATOM 638 C CA . LEU A 1 77 ? 12.184 26.093 20.638 1.00 76.94 77 LEU A CA 1
ATOM 639 C C . LEU A 1 77 ? 12.139 26.781 19.267 1.00 76.94 77 LEU A C 1
ATOM 641 O O . LEU A 1 77 ? 11.820 26.151 18.254 1.00 76.94 77 LEU A O 1
ATOM 645 N N . THR A 1 78 ? 12.454 28.076 19.214 1.00 72.50 78 THR A N 1
ATOM 646 C CA . THR A 1 78 ? 12.528 28.814 17.935 1.00 72.50 78 THR A CA 1
ATOM 647 C C . THR A 1 78 ? 13.733 28.419 17.089 1.00 72.50 78 THR A C 1
ATOM 649 O O . THR A 1 78 ? 13.688 28.532 15.866 1.00 72.50 78 THR A O 1
ATOM 652 N N . GLU A 1 79 ? 14.792 27.944 17.735 1.00 70.00 79 GLU A N 1
ATOM 653 C CA . GLU A 1 79 ? 16.010 27.431 17.122 1.00 70.00 79 GLU A CA 1
ATOM 654 C C . GLU A 1 79 ? 16.642 26.364 18.028 1.00 70.00 79 GLU A C 1
ATOM 656 O O . GLU A 1 79 ? 16.213 26.154 19.165 1.00 70.00 79 GLU A O 1
ATOM 661 N N . LEU A 1 80 ? 17.626 25.634 17.505 1.00 75.50 80 LEU A N 1
ATOM 662 C CA . LEU A 1 80 ? 18.303 24.577 18.248 1.00 75.50 80 LEU A CA 1
ATOM 663 C C . LEU A 1 80 ? 19.399 25.196 19.133 1.00 75.50 80 LEU A C 1
ATOM 665 O O . LEU A 1 80 ? 20.512 25.424 18.673 1.00 75.50 80 LEU A O 1
ATOM 669 N N . PHE A 1 81 ? 19.080 25.480 20.399 1.00 74.88 81 PHE A N 1
ATOM 670 C CA . PHE A 1 81 ? 20.040 26.055 21.362 1.00 74.88 81 PHE A CA 1
ATOM 671 C C . PHE A 1 81 ? 21.033 25.035 21.942 1.00 74.88 81 PHE A C 1
ATOM 673 O O . PHE A 1 81 ? 22.045 25.423 22.523 1.00 74.88 81 PHE A O 1
ATOM 680 N N . ALA A 1 82 ? 20.694 23.749 21.858 1.00 75.38 82 ALA A N 1
ATOM 681 C CA . ALA A 1 82 ? 21.454 22.623 22.384 1.00 75.38 82 ALA A CA 1
ATOM 682 C C . ALA A 1 82 ? 21.103 21.361 21.585 1.00 75.38 82 ALA A C 1
ATOM 684 O O . ALA A 1 82 ? 20.004 21.245 21.030 1.00 75.38 82 ALA A O 1
ATOM 685 N N . THR A 1 83 ? 22.030 20.415 21.528 1.00 79.12 83 THR A N 1
ATOM 686 C CA . THR A 1 83 ? 21.812 19.099 20.927 1.00 79.12 83 THR A CA 1
ATOM 687 C C . THR A 1 83 ? 20.775 18.298 21.715 1.00 79.12 83 THR A C 1
ATOM 689 O O . THR A 1 83 ? 20.467 18.569 22.878 1.00 79.12 83 THR A O 1
ATOM 692 N N . ARG A 1 84 ? 20.209 17.269 21.077 1.00 76.25 84 ARG A N 1
ATOM 693 C CA . ARG A 1 84 ? 19.214 16.402 21.719 1.00 76.25 84 ARG A CA 1
ATOM 694 C C . ARG A 1 84 ? 19.773 15.691 22.953 1.00 76.25 84 ARG A C 1
ATOM 696 O O . ARG A 1 84 ? 19.032 15.503 23.915 1.00 76.25 84 ARG A O 1
ATOM 703 N N . ASP A 1 85 ? 21.044 15.307 22.919 1.00 78.69 85 ASP A N 1
ATOM 704 C CA . ASP A 1 85 ? 21.693 14.610 24.026 1.00 78.69 85 ASP A CA 1
ATOM 705 C C . ASP A 1 85 ? 21.903 15.548 25.214 1.00 78.69 85 ASP A C 1
ATOM 707 O O . ASP A 1 85 ? 21.471 15.210 26.312 1.00 78.69 85 ASP A O 1
ATOM 711 N N . GLU A 1 86 ? 22.380 16.774 24.979 1.00 82.12 86 GLU A N 1
ATOM 712 C CA . GLU A 1 86 ? 22.492 17.812 26.016 1.00 82.12 86 GLU A CA 1
ATOM 713 C C . GLU A 1 86 ? 21.133 18.140 26.662 1.00 82.12 86 GLU A C 1
ATOM 715 O O . GLU A 1 86 ? 21.034 18.302 27.876 1.00 82.12 86 GLU A O 1
ATOM 720 N N . LEU A 1 87 ? 20.052 18.203 25.874 1.00 83.12 87 LEU A N 1
ATOM 721 C CA . LEU A 1 87 ? 18.699 18.438 26.399 1.00 83.12 87 LEU A CA 1
ATOM 722 C C . LEU A 1 87 ? 18.185 17.266 27.245 1.00 83.12 87 LEU A C 1
ATOM 724 O O . LEU A 1 87 ? 17.510 17.471 28.257 1.00 83.12 87 LEU A O 1
ATOM 728 N N . ASN A 1 88 ? 18.497 16.034 26.840 1.00 82.12 88 ASN A N 1
ATOM 729 C CA . ASN A 1 88 ? 18.140 14.839 27.597 1.00 82.12 88 ASN A CA 1
ATOM 730 C C . ASN A 1 88 ? 18.961 14.718 28.886 1.00 82.12 88 ASN A C 1
ATOM 732 O O . ASN A 1 88 ? 18.425 14.280 29.902 1.00 82.12 88 ASN A O 1
ATOM 736 N N . GLU A 1 89 ? 20.241 15.086 28.856 1.00 85.19 89 GLU A N 1
ATOM 737 C CA . GLU A 1 89 ? 21.098 15.156 30.042 1.00 85.19 89 GLU A CA 1
ATOM 738 C C . GLU A 1 89 ? 20.577 16.201 31.023 1.00 85.19 89 GLU A C 1
ATOM 740 O O . GLU A 1 89 ? 20.311 15.862 32.175 1.00 85.19 89 GLU A O 1
ATOM 745 N N . LEU A 1 90 ? 20.279 17.412 30.545 1.00 84.12 90 LEU A N 1
ATOM 746 C CA . LEU A 1 90 ? 19.701 18.483 31.358 1.00 84.12 90 LEU A CA 1
ATOM 747 C C . LEU A 1 90 ? 18.377 18.062 32.018 1.00 84.12 90 LEU A C 1
ATOM 749 O O . LEU A 1 90 ? 18.109 18.407 33.168 1.00 84.12 90 LEU A O 1
ATOM 753 N N . TRP A 1 91 ? 17.547 17.286 31.315 1.00 86.81 91 TRP A N 1
ATOM 754 C CA . TRP A 1 91 ? 16.326 16.726 31.894 1.00 86.81 91 TRP A CA 1
ATOM 755 C C . TRP A 1 91 ? 16.607 15.651 32.954 1.00 86.81 91 TRP A C 1
ATOM 757 O O . TRP A 1 91 ? 15.957 15.622 34.000 1.00 86.81 91 TRP A O 1
ATOM 767 N N . LYS A 1 92 ? 17.579 14.762 32.711 1.00 86.06 92 LYS A N 1
ATOM 768 C CA . LYS A 1 92 ? 17.973 13.710 33.664 1.00 86.06 92 LYS A CA 1
ATOM 769 C C . LYS A 1 92 ? 18.562 14.291 34.950 1.00 86.06 92 LYS A C 1
ATOM 771 O O . LYS A 1 92 ? 18.260 13.786 36.030 1.00 86.06 92 LYS A O 1
ATOM 776 N N . GLU A 1 93 ? 19.359 15.353 34.854 1.00 86.88 93 GLU A N 1
ATOM 777 C CA . GLU A 1 93 ? 19.965 16.036 36.006 1.00 86.88 93 GLU A CA 1
ATOM 778 C C . GLU A 1 93 ? 18.925 16.583 36.989 1.00 86.88 93 GLU A C 1
ATOM 780 O O . GLU A 1 93 ? 19.156 16.583 38.201 1.00 86.88 93 GLU A O 1
ATOM 785 N N . ARG A 1 94 ? 17.751 16.983 36.485 1.00 83.94 94 ARG A N 1
ATOM 786 C CA . ARG A 1 94 ? 16.642 17.503 37.298 1.00 83.94 94 ARG A CA 1
ATOM 787 C C . ARG A 1 94 ? 15.894 16.431 38.091 1.00 83.94 94 ARG A C 1
ATOM 789 O O . ARG A 1 94 ? 15.131 16.775 38.988 1.00 83.94 94 ARG A O 1
ATOM 796 N N . LYS A 1 95 ? 16.160 15.143 37.832 1.00 86.06 95 LYS A N 1
ATOM 797 C CA . LYS A 1 95 ? 15.606 13.992 38.575 1.00 86.06 95 LYS A CA 1
ATOM 798 C C . LYS A 1 95 ? 14.073 13.986 38.644 1.00 86.06 95 LYS A C 1
ATOM 800 O O . LYS A 1 95 ? 13.500 13.615 39.669 1.00 86.06 95 LYS A O 1
ATOM 805 N N . HIS A 1 96 ? 13.425 14.368 37.545 1.00 83.31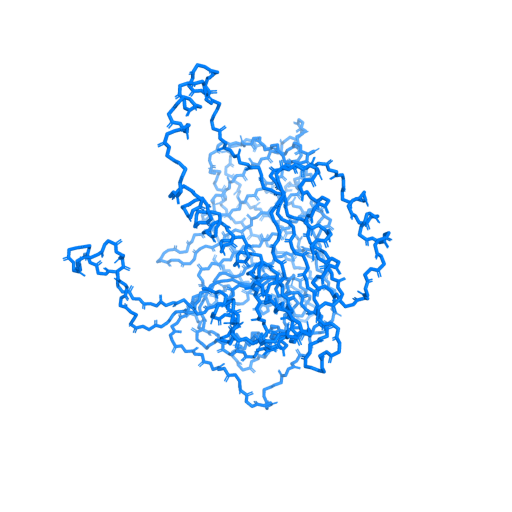 96 HIS A N 1
ATOM 806 C CA . HIS A 1 96 ? 11.980 14.225 37.401 1.00 83.31 96 HIS A CA 1
ATOM 807 C C . HIS A 1 96 ? 11.558 12.752 37.588 1.00 83.31 96 HIS A C 1
ATOM 809 O O . HIS A 1 96 ? 12.293 11.854 37.166 1.00 83.31 96 HIS A O 1
ATOM 815 N N . PRO A 1 97 ? 10.386 12.468 38.182 1.00 82.38 97 PRO A N 1
ATOM 816 C CA . PRO A 1 97 ? 9.897 11.103 38.331 1.00 82.38 97 PRO A CA 1
ATOM 817 C C . PRO A 1 97 ? 9.607 10.452 36.967 1.00 82.38 97 PRO A C 1
ATOM 819 O O . PRO A 1 97 ? 9.281 11.139 36.003 1.00 82.38 97 PRO A O 1
ATOM 822 N N . ASP A 1 98 ? 9.635 9.118 36.891 1.00 80.88 98 ASP A N 1
ATOM 823 C CA . ASP A 1 98 ? 9.505 8.356 35.629 1.00 80.88 98 ASP A CA 1
ATOM 824 C C . ASP A 1 98 ? 8.214 8.625 34.835 1.00 80.88 98 ASP A C 1
ATOM 826 O O . ASP A 1 98 ? 8.119 8.348 33.633 1.00 80.88 98 ASP A O 1
ATOM 830 N N . ASN A 1 99 ? 7.188 9.152 35.504 1.00 79.25 99 ASN A N 1
ATOM 831 C CA . ASN A 1 99 ? 5.937 9.535 34.869 1.00 79.25 99 ASN A CA 1
ATOM 832 C C . ASN A 1 99 ? 5.971 10.906 34.176 1.00 79.25 99 ASN A C 1
ATOM 834 O O . ASN A 1 99 ? 4.996 11.236 33.501 1.00 79.25 99 ASN A O 1
ATOM 838 N N . TRP A 1 100 ? 7.056 11.672 34.297 1.00 83.94 100 TRP A N 1
ATOM 839 C CA . TRP A 1 100 ? 7.284 12.929 33.590 1.00 83.94 100 TRP A CA 1
ATOM 840 C C . TRP A 1 100 ? 8.177 12.725 32.372 1.00 83.94 100 TRP A C 1
ATOM 842 O O . TRP A 1 100 ? 9.304 12.242 32.472 1.00 83.94 100 TRP A O 1
ATOM 852 N N . LYS A 1 101 ? 7.681 13.120 31.198 1.00 83.19 101 LYS A N 1
ATOM 853 C CA . LYS A 1 101 ? 8.391 12.935 29.927 1.00 83.19 101 LYS A CA 1
ATOM 854 C C . LYS A 1 101 ? 8.556 14.265 29.187 1.00 83.19 101 LYS A C 1
ATOM 856 O O . LYS A 1 101 ? 7.547 14.934 28.941 1.00 83.19 101 LYS A O 1
ATOM 861 N N . PRO A 1 102 ? 9.788 14.639 28.802 1.00 84.56 102 PRO A N 1
ATOM 862 C CA . PRO A 1 102 ? 10.042 15.860 28.061 1.00 84.56 102 PRO A CA 1
ATOM 863 C C . PRO A 1 102 ? 9.883 15.634 26.560 1.00 84.56 102 PRO A C 1
ATOM 865 O O . PRO A 1 102 ? 10.205 14.569 26.026 1.00 84.56 102 PRO A O 1
ATOM 868 N N . PHE A 1 103 ? 9.468 16.679 25.859 1.00 79.25 103 PHE A N 1
ATOM 869 C CA . PHE A 1 103 ? 9.503 16.752 24.407 1.00 79.25 103 PHE A CA 1
ATOM 870 C C . PHE A 1 103 ? 10.051 18.103 23.978 1.00 79.25 103 PHE A C 1
ATOM 872 O O . PHE A 1 103 ? 9.528 19.135 24.383 1.00 79.25 103 PHE A O 1
ATOM 879 N N . PHE A 1 104 ? 11.065 18.097 23.120 1.00 79.75 104 PHE A N 1
ATOM 880 C CA . PHE A 1 104 ? 11.656 19.305 22.554 1.00 79.75 104 PHE A CA 1
ATOM 881 C C . PHE A 1 104 ? 11.293 19.382 21.072 1.00 79.75 104 PHE A C 1
ATOM 883 O O . PHE A 1 104 ? 11.649 18.501 20.289 1.00 79.75 104 PHE A O 1
ATOM 890 N N . LEU A 1 105 ? 10.544 20.414 20.695 1.00 74.56 105 LEU A N 1
ATOM 891 C CA . LEU A 1 105 ? 10.100 20.679 19.331 1.00 74.56 105 LEU A CA 1
ATOM 892 C C . LEU A 1 105 ? 10.834 21.911 18.814 1.00 74.56 105 LEU A C 1
ATOM 894 O O . LEU A 1 105 ? 10.711 22.979 19.401 1.00 74.56 105 LEU A O 1
ATOM 898 N N . VAL A 1 106 ? 11.562 21.779 17.708 1.00 75.31 106 VAL A N 1
ATOM 899 C CA . VAL A 1 106 ? 12.257 22.905 17.070 1.00 75.31 106 VAL A CA 1
ATOM 900 C C . VAL A 1 106 ? 11.482 23.315 15.828 1.00 75.31 106 VAL A C 1
ATOM 902 O O . VAL A 1 106 ? 11.181 22.474 14.982 1.00 75.31 106 VAL A O 1
ATOM 905 N N . GLY A 1 107 ? 11.150 24.599 15.709 1.00 64.06 107 GLY A N 1
ATOM 906 C CA . GLY A 1 107 ? 10.482 25.124 14.522 1.00 64.06 107 GLY A CA 1
ATOM 907 C C . GLY A 1 107 ? 11.137 26.404 14.029 1.00 64.06 107 GLY A C 1
ATOM 908 O O . GLY A 1 107 ? 10.962 27.459 14.639 1.00 64.06 107 GLY A O 1
ATOM 909 N N . SER A 1 108 ? 11.832 26.313 12.891 1.00 43.44 108 SER A N 1
ATOM 910 C CA . SER A 1 108 ? 12.433 27.456 12.202 1.00 43.44 108 SER A CA 1
ATOM 911 C C . SER A 1 108 ? 11.343 28.387 11.671 1.00 43.44 108 SER A C 1
ATOM 913 O O . SER A 1 108 ? 10.537 28.000 10.819 1.00 43.44 108 SER A O 1
ATOM 915 N N . GLN A 1 109 ? 11.316 29.637 12.131 1.00 42.09 109 GLN A N 1
ATOM 916 C CA . GLN A 1 109 ? 10.510 30.653 11.464 1.00 42.09 109 GLN A CA 1
ATOM 917 C C . GLN A 1 109 ? 11.218 31.065 10.169 1.00 42.09 109 GLN A C 1
ATOM 919 O O . GLN A 1 109 ? 12.207 31.788 10.208 1.00 42.09 109 GLN A O 1
ATOM 924 N N . ASN A 1 110 ? 10.689 30.655 9.013 1.00 27.72 110 ASN A N 1
ATOM 925 C CA . ASN A 1 110 ? 10.992 31.317 7.744 1.00 27.72 110 ASN A CA 1
ATOM 926 C C . ASN A 1 110 ? 10.439 32.752 7.798 1.00 27.72 110 ASN A C 1
ATOM 928 O O . ASN A 1 110 ? 9.320 33.016 7.356 1.00 27.72 110 ASN A O 1
ATOM 932 N N . MET A 1 111 ? 11.199 33.690 8.365 1.00 32.56 111 MET A N 1
ATOM 933 C CA . MET A 1 111 ? 10.973 35.119 8.170 1.00 32.56 111 MET A CA 1
ATOM 934 C C . MET A 1 111 ? 11.937 35.602 7.088 1.00 32.56 111 MET A C 1
ATOM 936 O O . MET A 1 111 ? 13.150 35.481 7.234 1.00 32.56 111 MET A O 1
ATOM 940 N N . LYS A 1 112 ? 11.395 36.149 5.991 1.00 29.55 112 LYS A N 1
ATOM 941 C CA . LYS A 1 112 ? 12.180 36.919 5.014 1.00 29.55 112 LYS A CA 1
ATOM 942 C C . LYS A 1 112 ? 13.017 37.961 5.768 1.00 29.55 112 LYS A C 1
ATOM 944 O O . LYS A 1 112 ? 12.503 38.587 6.694 1.00 29.55 112 LYS A O 1
ATOM 949 N N . ALA A 1 113 ? 14.279 38.128 5.381 1.00 34.25 113 ALA A N 1
ATOM 950 C CA . ALA A 1 113 ? 15.186 39.090 5.995 1.00 34.25 113 ALA A CA 1
ATOM 951 C C . ALA A 1 113 ? 14.628 40.524 5.861 1.00 34.25 113 ALA A C 1
ATOM 953 O O . ALA A 1 113 ? 14.689 41.117 4.788 1.00 34.25 113 ALA A O 1
ATOM 954 N N . GLU A 1 114 ? 14.053 41.063 6.942 1.00 43.00 114 GLU A N 1
ATOM 955 C CA . GLU A 1 114 ? 13.769 42.500 7.085 1.00 43.00 114 GLU A CA 1
ATOM 956 C C . GLU A 1 114 ? 15.103 43.244 7.259 1.00 43.00 114 GLU A C 1
ATOM 958 O O . GLU A 1 114 ? 15.969 42.821 8.037 1.00 43.00 114 GLU A O 1
ATOM 963 N N . THR A 1 115 ? 15.267 44.357 6.543 1.00 55.12 115 THR A N 1
ATOM 964 C CA . THR A 1 115 ? 16.490 45.175 6.592 1.00 55.12 115 THR A CA 1
ATOM 965 C C . THR A 1 115 ? 16.6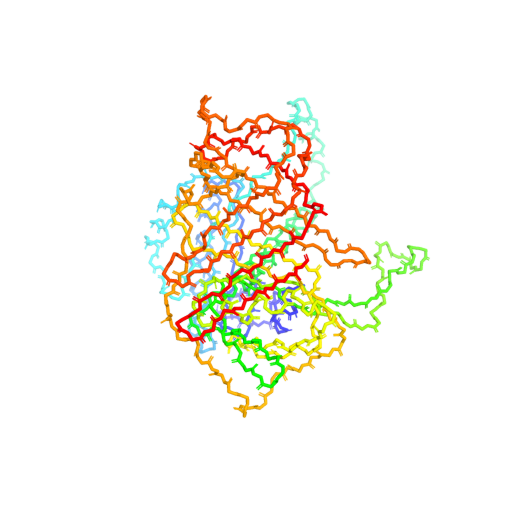37 45.877 7.949 1.00 55.12 115 THR A C 1
ATOM 967 O O . THR A 1 115 ? 15.650 46.195 8.615 1.00 55.12 115 THR A O 1
ATOM 970 N N . GLU A 1 116 ? 17.870 46.150 8.397 1.00 51.03 116 GLU A N 1
ATOM 971 C CA . GLU A 1 116 ? 18.133 46.772 9.715 1.00 51.03 116 GLU A CA 1
ATOM 972 C C . GLU A 1 116 ? 17.413 48.114 9.916 1.00 51.03 116 GLU A C 1
ATOM 974 O O . GLU A 1 116 ? 16.999 48.445 11.030 1.00 51.03 116 GLU A O 1
ATOM 979 N N . LYS A 1 117 ? 17.159 48.834 8.820 1.00 49.31 117 LYS A N 1
ATOM 980 C CA . LYS A 1 117 ? 16.417 50.098 8.809 1.00 49.31 117 LYS A CA 1
ATOM 981 C C . LYS A 1 117 ? 14.941 49.917 9.202 1.00 49.31 117 LYS A C 1
ATOM 983 O O . LYS A 1 117 ? 14.392 50.728 9.947 1.00 49.31 117 LYS A O 1
ATOM 988 N N . GLU A 1 118 ? 14.320 48.810 8.791 1.00 54.22 118 GLU A N 1
ATOM 989 C CA . GLU A 1 118 ? 12.935 48.456 9.142 1.00 54.22 118 GLU A CA 1
ATOM 990 C C . GLU A 1 118 ? 12.821 47.973 10.598 1.00 54.22 118 GLU A C 1
ATOM 992 O O . GLU A 1 118 ? 11.834 48.267 11.281 1.00 54.22 118 GLU A O 1
ATOM 997 N N . LYS A 1 119 ? 13.861 47.309 11.132 1.00 51.34 119 LYS A N 1
ATOM 998 C CA . LYS A 1 119 ? 13.935 46.917 12.554 1.00 51.34 119 LYS A CA 1
ATOM 999 C C . LYS A 1 119 ? 13.974 48.128 13.491 1.00 51.34 119 LYS A C 1
ATOM 1001 O O . LYS A 1 119 ? 13.345 48.093 14.554 1.00 51.34 119 LYS A O 1
ATOM 1006 N N . GLU A 1 120 ? 14.666 49.201 13.114 1.00 52.34 120 GLU A N 1
ATOM 1007 C CA . GLU A 1 120 ? 14.746 50.428 13.918 1.00 52.34 120 GLU A CA 1
ATOM 1008 C C . GLU A 1 120 ? 13.448 51.245 13.911 1.00 52.34 120 GLU A C 1
ATOM 1010 O O . GLU A 1 120 ? 12.979 51.666 14.975 1.00 52.34 120 GLU A O 1
ATOM 1015 N N . GLU A 1 121 ? 12.807 51.420 12.751 1.00 59.09 121 GLU A N 1
ATOM 1016 C CA . GLU A 1 121 ? 11.510 52.109 12.671 1.00 59.09 121 GLU A CA 1
ATOM 1017 C C . GLU A 1 121 ? 10.407 51.343 13.408 1.00 59.09 121 GLU A C 1
ATOM 1019 O O . GLU A 1 121 ? 9.552 51.932 14.081 1.00 59.09 121 GLU A O 1
ATOM 1024 N N . ARG A 1 122 ? 10.459 50.010 13.363 1.00 49.34 122 ARG A N 1
ATOM 1025 C CA . ARG A 1 122 ? 9.538 49.139 14.091 1.00 49.34 122 ARG A CA 1
ATOM 1026 C C . ARG A 1 122 ? 9.785 49.180 15.599 1.00 49.34 122 ARG A C 1
ATOM 1028 O O . ARG A 1 122 ? 8.810 49.269 16.344 1.00 49.34 122 ARG A O 1
ATOM 1035 N N . LYS A 1 123 ? 11.042 49.222 16.066 1.00 49.19 123 LYS A N 1
ATOM 1036 C CA . LYS A 1 123 ? 11.387 49.465 17.486 1.00 49.19 123 LYS A CA 1
ATOM 1037 C C . LYS A 1 123 ? 10.877 50.826 17.977 1.00 49.19 123 LYS A C 1
ATOM 1039 O O . LYS A 1 123 ? 10.360 50.905 19.092 1.00 49.19 123 LYS A O 1
ATOM 1044 N N . LYS A 1 124 ? 10.947 51.873 17.144 1.00 51.25 124 LYS A N 1
ATOM 1045 C CA . LYS A 1 124 ? 10.376 53.197 17.456 1.00 51.25 124 LYS A CA 1
ATOM 1046 C C . LYS A 1 124 ? 8.843 53.172 17.523 1.00 51.25 124 LYS A C 1
ATOM 1048 O O . LYS A 1 124 ? 8.277 53.750 18.446 1.00 51.25 124 LYS A O 1
ATOM 1053 N N . ARG A 1 125 ? 8.163 52.440 16.630 1.00 44.03 125 ARG A N 1
ATOM 1054 C CA . ARG A 1 125 ? 6.691 52.281 16.649 1.00 44.03 125 ARG A CA 1
ATOM 1055 C C . ARG A 1 125 ? 6.177 51.365 17.773 1.00 44.03 125 ARG A C 1
ATOM 1057 O O . ARG A 1 125 ? 5.067 51.570 18.259 1.00 44.03 125 ARG A O 1
ATOM 1064 N N . LEU A 1 126 ? 6.966 50.382 18.218 1.00 41.50 126 LEU A N 1
ATOM 1065 C CA . LEU A 1 126 ? 6.592 49.438 19.285 1.00 41.50 126 LEU A CA 1
ATOM 1066 C C . LEU A 1 126 ? 6.742 49.994 20.705 1.00 41.50 126 LEU A C 1
ATOM 1068 O O . LEU A 1 126 ? 6.062 49.501 21.603 1.00 41.50 126 LEU A O 1
ATOM 1072 N N . LYS A 1 127 ? 7.537 51.051 20.912 1.00 37.88 127 LYS A N 1
ATOM 1073 C CA . LYS A 1 127 ? 7.608 51.747 22.210 1.00 37.88 127 LYS A CA 1
ATOM 1074 C C . LYS A 1 127 ? 6.299 52.445 22.617 1.00 37.88 127 LYS A C 1
ATOM 1076 O O . LYS A 1 127 ? 6.190 52.860 23.762 1.00 37.88 127 LYS A O 1
ATOM 1081 N N . LEU A 1 128 ? 5.300 52.538 21.729 1.00 39.19 128 LEU A N 1
ATOM 1082 C CA . LEU A 1 128 ? 4.058 53.289 21.969 1.00 39.19 128 LEU A CA 1
ATOM 1083 C C . LEU A 1 128 ? 2.767 52.450 22.015 1.00 39.19 128 LEU A C 1
ATOM 1085 O O . LEU A 1 128 ? 1.690 53.015 22.183 1.00 39.19 128 LEU A O 1
ATOM 1089 N N . LYS A 1 129 ? 2.825 51.115 21.895 1.00 35.53 129 LYS A N 1
ATOM 1090 C CA . LYS A 1 129 ? 1.629 50.247 21.993 1.00 35.53 129 LYS A CA 1
ATOM 1091 C C . LYS A 1 129 ? 1.931 48.910 22.673 1.00 35.53 129 LYS A C 1
ATOM 1093 O O . LYS A 1 129 ? 1.890 47.852 22.046 1.00 35.53 129 LYS A O 1
ATOM 1098 N N . ILE A 1 130 ? 2.189 48.947 23.976 1.00 34.56 130 ILE A N 1
ATOM 1099 C CA . ILE A 1 130 ? 2.239 47.745 24.816 1.00 34.56 130 ILE A CA 1
ATOM 1100 C C . ILE A 1 130 ? 0.878 47.590 25.498 1.00 34.56 130 ILE A C 1
ATOM 1102 O O . ILE A 1 130 ? 0.567 48.334 26.418 1.00 34.56 130 ILE A O 1
ATOM 1106 N N . ASN A 1 131 ? 0.052 46.680 24.962 1.00 33.47 131 ASN A N 1
ATOM 1107 C CA . ASN A 1 131 ? -0.866 45.798 25.715 1.00 33.47 131 ASN A CA 1
ATOM 1108 C C . ASN A 1 131 ? -1.815 44.966 24.828 1.00 33.47 131 ASN A C 1
ATOM 1110 O O . ASN A 1 131 ? -2.525 44.111 25.340 1.00 33.47 131 ASN A O 1
ATOM 1114 N N . HIS A 1 132 ? -1.801 45.124 23.497 1.00 31.92 132 HIS A N 1
ATOM 1115 C CA . HIS A 1 132 ? -2.673 44.332 22.606 1.00 31.92 132 HIS A CA 1
ATOM 1116 C C . HIS A 1 132 ? -1.937 43.292 21.734 1.00 31.92 132 HIS A C 1
ATOM 1118 O O . HIS A 1 132 ? -2.564 42.428 21.125 1.00 31.92 132 HIS A O 1
ATOM 1124 N N . HIS A 1 133 ? -0.599 43.332 21.682 1.00 35.41 133 HIS A N 1
ATOM 1125 C CA . HIS A 1 133 ? 0.198 42.514 20.749 1.00 35.41 133 HIS A CA 1
ATOM 1126 C C . HIS A 1 133 ? 0.579 41.122 21.281 1.00 35.41 133 HIS A C 1
ATOM 1128 O O . HIS A 1 133 ? 0.853 40.213 20.499 1.00 35.41 133 HIS A O 1
ATOM 1134 N N . TYR A 1 134 ? 0.537 40.925 22.603 1.00 34.38 134 TYR A N 1
ATOM 1135 C CA . TYR A 1 134 ? 0.796 39.621 23.227 1.00 34.38 134 TYR A CA 1
ATOM 1136 C C . TYR A 1 134 ? -0.304 38.600 22.906 1.00 34.38 134 TYR A C 1
ATOM 1138 O O . TYR A 1 134 ? -0.009 37.437 22.649 1.00 34.38 134 TYR A O 1
ATOM 1146 N N . HIS A 1 135 ? -1.565 39.036 22.823 1.00 32.34 135 HIS A N 1
ATOM 1147 C CA . HIS A 1 135 ? -2.699 38.138 22.591 1.00 32.34 135 HIS A CA 1
ATOM 1148 C C . HIS A 1 135 ? -2.769 37.616 21.146 1.00 32.34 135 HIS A C 1
ATOM 1150 O O . HIS A 1 135 ? -3.044 36.439 20.932 1.00 32.34 135 HIS A O 1
ATOM 1156 N N . ASN A 1 136 ? -2.432 38.443 20.149 1.00 34.00 136 ASN A N 1
ATOM 1157 C CA . ASN A 1 136 ? -2.431 38.022 18.741 1.00 34.00 136 ASN A CA 1
ATOM 1158 C C . ASN A 1 136 ? -1.222 37.144 18.378 1.00 34.00 136 ASN A C 1
ATOM 1160 O O . ASN A 1 136 ? -1.348 36.239 17.553 1.00 34.00 136 ASN A O 1
ATOM 1164 N N . ARG A 1 137 ? -0.059 37.357 19.015 1.00 38.62 137 ARG A N 1
ATOM 1165 C CA . ARG A 1 137 ? 1.109 36.472 18.851 1.00 38.62 137 ARG A CA 1
ATOM 1166 C C . ARG A 1 137 ? 0.894 35.114 19.514 1.00 38.62 137 ARG A C 1
ATOM 1168 O O . ARG A 1 137 ? 1.193 34.105 18.884 1.00 38.62 137 ARG A O 1
ATOM 1175 N N . LEU A 1 138 ? 0.281 35.084 20.701 1.00 36.03 138 LEU A N 1
ATOM 1176 C CA . LEU A 1 138 ? -0.202 33.845 21.312 1.00 36.03 138 LEU A CA 1
ATOM 1177 C C . LEU A 1 138 ? -1.260 33.172 20.441 1.00 36.03 138 LEU A C 1
ATOM 1179 O O . LEU A 1 138 ? -1.174 31.974 20.269 1.00 36.03 138 LEU A O 1
ATOM 1183 N N . GLN A 1 139 ? -2.202 33.886 19.816 1.00 32.88 139 GLN A N 1
ATOM 1184 C CA . GLN A 1 139 ? -3.202 33.250 18.944 1.00 32.88 139 GLN A CA 1
ATOM 1185 C C . GLN A 1 139 ? -2.615 32.646 17.659 1.00 32.88 139 GLN A C 1
ATOM 1187 O O . GLN A 1 139 ? -3.020 31.549 17.282 1.00 32.88 139 GLN A O 1
ATOM 1192 N N . ASN A 1 140 ? -1.641 33.295 17.014 1.00 33.41 140 ASN A N 1
ATOM 1193 C CA . ASN A 1 140 ? -0.976 32.736 15.829 1.00 33.41 140 ASN A CA 1
ATOM 1194 C C . ASN A 1 140 ? -0.010 31.596 16.181 1.00 33.41 140 ASN A C 1
ATOM 1196 O O . ASN A 1 140 ? 0.032 30.596 15.464 1.00 33.41 140 ASN A O 1
ATOM 1200 N N . ALA A 1 141 ? 0.694 31.694 17.315 1.00 36.56 141 ALA A N 1
ATOM 1201 C CA . ALA A 1 141 ? 1.434 30.570 17.878 1.00 36.56 141 ALA A CA 1
ATOM 1202 C C . ALA A 1 141 ? 0.469 29.430 18.215 1.00 36.56 141 ALA A C 1
ATOM 1204 O O . ALA A 1 141 ? 0.668 28.330 17.741 1.00 36.56 141 ALA A O 1
ATOM 1205 N N . ILE A 1 142 ? -0.659 29.702 18.874 1.00 38.03 142 ILE A N 1
ATOM 1206 C CA . ILE A 1 142 ? -1.720 28.737 19.173 1.00 38.03 142 ILE A CA 1
ATOM 1207 C C . ILE A 1 142 ? -2.273 28.104 17.889 1.00 38.03 142 ILE A C 1
ATOM 1209 O O . ILE A 1 142 ? -2.550 26.917 17.916 1.00 38.03 142 ILE A O 1
ATOM 1213 N N . ILE A 1 143 ? -2.429 28.807 16.765 1.00 35.09 143 ILE A N 1
ATOM 1214 C CA . ILE A 1 143 ? -2.883 28.203 15.494 1.00 35.09 143 ILE A CA 1
ATOM 1215 C C . ILE A 1 143 ? -1.814 27.267 14.909 1.00 35.09 143 ILE A C 1
ATOM 1217 O O . ILE A 1 143 ? -2.139 26.133 14.557 1.00 35.09 143 ILE A O 1
ATOM 1221 N N . ASN A 1 144 ? -0.542 27.677 14.900 1.00 34.28 144 ASN A N 1
ATOM 1222 C CA . ASN A 1 144 ? 0.572 26.817 14.484 1.00 34.28 144 ASN A CA 1
ATOM 1223 C C . ASN A 1 144 ? 0.823 25.659 15.469 1.00 34.28 144 ASN A C 1
ATOM 1225 O O . ASN A 1 144 ? 1.209 24.575 15.054 1.00 34.28 144 ASN A O 1
ATOM 1229 N N . TRP A 1 145 ? 0.516 25.840 16.754 1.00 44.22 145 TRP A N 1
ATOM 1230 C CA . TRP A 1 145 ? 0.572 24.837 17.822 1.00 44.22 145 TRP A CA 1
ATOM 1231 C C . TRP A 1 145 ? -0.614 23.879 17.764 1.00 44.22 145 TRP A C 1
ATOM 1233 O O . TRP A 1 145 ? -0.463 22.691 18.025 1.00 44.22 145 TRP A O 1
ATOM 1243 N N . HIS A 1 146 ? -1.800 24.360 17.383 1.00 37.62 146 HIS A N 1
ATOM 1244 C CA . HIS A 1 146 ? -2.925 23.501 17.042 1.00 37.62 146 HIS A CA 1
ATOM 1245 C C . HIS A 1 146 ? -2.557 22.662 15.834 1.00 37.62 146 HIS A C 1
ATOM 1247 O O . HIS A 1 146 ? -2.855 21.483 15.861 1.00 37.62 146 HIS A O 1
ATOM 1253 N N . PHE A 1 147 ? -1.899 23.224 14.820 1.00 34.72 147 PHE A N 1
ATOM 1254 C CA . PHE A 1 147 ? -1.451 22.449 13.672 1.00 34.72 147 PHE A CA 1
ATOM 1255 C C . PHE A 1 147 ? -0.350 21.463 14.067 1.00 34.72 147 PHE A C 1
ATOM 1257 O O . PHE A 1 147 ? -0.496 20.302 13.753 1.00 34.72 147 PHE A O 1
ATOM 1264 N N . ALA A 1 148 ? 0.666 21.840 14.846 1.00 36.16 148 ALA A N 1
ATOM 1265 C CA . ALA A 1 148 ? 1.746 20.936 15.248 1.00 36.16 148 ALA A CA 1
ATOM 1266 C C . ALA A 1 148 ? 1.287 19.831 16.215 1.00 36.16 148 ALA A C 1
ATOM 1268 O O . ALA A 1 148 ? 1.593 18.674 15.980 1.00 36.16 148 ALA A O 1
ATOM 1269 N N . ILE A 1 149 ? 0.488 20.127 17.247 1.00 40.66 149 ILE A N 1
ATOM 1270 C CA . ILE A 1 149 ? -0.032 19.105 18.176 1.00 40.66 149 ILE A CA 1
ATOM 1271 C C . ILE A 1 149 ? -1.124 18.264 17.504 1.00 40.66 149 ILE A C 1
ATOM 1273 O O . ILE A 1 149 ? -1.204 17.068 17.753 1.00 40.66 149 ILE A O 1
ATOM 1277 N N . VAL A 1 150 ? -1.957 18.834 16.624 1.00 37.28 150 VAL A N 1
ATOM 1278 C CA . VAL A 1 150 ? -2.924 18.039 15.847 1.00 37.28 150 VAL A CA 1
ATOM 1279 C C . VAL A 1 150 ? -2.214 17.199 14.811 1.00 37.28 150 VAL A C 1
ATOM 1281 O O . VAL A 1 150 ? -2.542 16.033 14.750 1.00 37.28 150 VAL A O 1
ATOM 1284 N N . VAL A 1 151 ? -1.262 17.736 14.046 1.00 34.94 151 VAL A N 1
ATOM 1285 C CA . VAL A 1 151 ? -0.466 17.003 13.052 1.00 34.94 151 VAL A CA 1
ATOM 1286 C C . VAL A 1 151 ? 0.416 15.977 13.737 1.00 34.94 151 VAL A C 1
ATOM 1288 O O . VAL A 1 151 ? 0.592 14.925 13.149 1.00 34.94 151 VAL A O 1
ATOM 1291 N N . TRP A 1 152 ? 0.895 16.201 14.967 1.00 38.69 152 TRP A N 1
ATOM 1292 C CA . TRP A 1 152 ? 1.744 15.256 15.702 1.00 38.69 152 TRP A CA 1
ATOM 1293 C C . TRP A 1 152 ? 0.960 14.211 16.501 1.00 38.69 152 TRP A C 1
ATOM 1295 O O . TRP A 1 152 ? 1.268 13.034 16.388 1.00 38.69 152 TRP A O 1
ATOM 1305 N N . CYS A 1 153 ? -0.148 14.554 17.170 1.00 34.16 153 CYS A N 1
ATOM 1306 C CA . CYS A 1 153 ? -1.117 13.539 17.605 1.00 34.16 153 CYS A CA 1
ATOM 1307 C C . CYS A 1 153 ? -1.716 12.801 16.396 1.00 34.16 153 CYS A C 1
ATOM 1309 O O . CYS A 1 153 ? -1.970 11.612 16.499 1.00 34.16 153 CYS A O 1
ATOM 1311 N N . TYR A 1 154 ? -1.902 13.449 15.240 1.00 34.56 154 TYR A N 1
ATOM 1312 C CA . TYR A 1 154 ? -2.278 12.774 13.993 1.00 34.56 154 TYR A CA 1
ATOM 1313 C C . TYR A 1 154 ? -1.137 11.912 13.450 1.00 34.56 154 TYR A C 1
ATOM 1315 O O . TYR A 1 154 ? -1.424 10.820 13.012 1.00 34.56 154 TYR A O 1
ATOM 1323 N N . THR A 1 155 ? 0.137 12.308 13.474 1.00 33.44 155 THR A N 1
ATOM 1324 C CA . THR A 1 155 ? 1.233 11.477 12.927 1.00 33.44 155 THR A CA 1
ATOM 1325 C C . THR A 1 155 ? 1.665 10.375 13.886 1.00 33.44 155 THR A C 1
ATOM 1327 O O . THR A 1 155 ? 2.105 9.333 13.419 1.00 33.44 155 THR A O 1
ATOM 1330 N N . PHE A 1 156 ? 1.472 10.535 15.197 1.00 35.53 156 PHE A N 1
ATOM 1331 C CA . PHE A 1 156 ? 1.723 9.485 16.188 1.00 35.53 156 PHE A CA 1
ATOM 1332 C C . PHE A 1 156 ? 0.499 8.573 16.408 1.00 35.53 156 PHE A C 1
ATOM 1334 O O . PHE A 1 156 ? 0.678 7.409 16.744 1.00 35.53 156 PHE A O 1
ATOM 1341 N N . CYS A 1 157 ? -0.738 9.046 16.168 1.00 33.25 157 CYS A N 1
ATOM 1342 C CA . CYS A 1 157 ? -1.942 8.192 16.173 1.00 33.25 157 CYS A CA 1
ATOM 1343 C C . CYS A 1 157 ? -2.394 7.697 14.783 1.00 33.25 157 CYS A C 1
ATOM 1345 O O . CYS A 1 157 ? -3.190 6.766 14.738 1.00 33.25 157 CYS A O 1
ATOM 1347 N N . MET A 1 158 ? -1.921 8.266 13.666 1.00 32.97 158 MET A N 1
ATOM 1348 C CA . MET A 1 158 ? -2.143 7.759 12.289 1.00 32.97 158 MET A CA 1
ATOM 1349 C C . MET A 1 158 ? -0.884 7.171 11.646 1.00 32.97 158 MET A C 1
ATOM 1351 O O . MET A 1 158 ? -0.911 6.777 10.486 1.00 32.97 158 MET A O 1
ATOM 1355 N N . LYS A 1 159 ? 0.214 7.027 12.388 1.00 36.53 159 LYS A N 1
ATOM 1356 C CA . LYS A 1 159 ? 1.078 5.867 12.174 1.00 36.53 159 LYS A CA 1
ATOM 1357 C C . LYS A 1 159 ? 0.588 4.812 13.139 1.00 36.53 159 LYS A C 1
ATOM 1359 O O . LYS A 1 159 ? 1.054 4.732 14.271 1.00 36.53 159 LYS A O 1
ATOM 1364 N N . ILE A 1 160 ? -0.437 4.071 12.724 1.00 41.78 160 ILE A N 1
ATOM 1365 C CA . ILE A 1 160 ? -0.960 2.938 13.486 1.00 41.78 160 ILE A CA 1
ATOM 1366 C C . ILE A 1 160 ? 0.114 1.842 13.473 1.00 41.78 160 ILE A C 1
ATOM 1368 O O . ILE A 1 160 ? 0.065 0.892 12.709 1.00 41.78 160 ILE A O 1
ATOM 1372 N N . GLN A 1 161 ? 1.138 2.017 14.300 1.00 37.72 161 GLN A N 1
ATOM 1373 C CA . GLN A 1 161 ? 2.178 1.036 14.571 1.00 37.72 161 GLN A CA 1
ATOM 1374 C C . GLN A 1 161 ? 2.132 0.702 16.059 1.00 37.72 161 GLN A C 1
ATOM 1376 O O . GLN A 1 161 ? 3.063 0.946 16.822 1.00 37.72 161 GLN A O 1
ATOM 1381 N N . GLY A 1 162 ? 1.001 0.156 16.501 1.00 42.53 162 GLY A N 1
ATOM 1382 C CA . GLY A 1 162 ? 0.944 -0.554 17.770 1.00 42.53 162 GLY A CA 1
ATOM 1383 C C . GLY A 1 162 ? 1.185 -2.038 17.519 1.00 42.53 162 GLY A C 1
ATOM 1384 O O . GLY A 1 162 ? 0.523 -2.614 16.666 1.00 42.53 162 GLY A O 1
ATOM 1385 N N . ARG A 1 163 ? 2.034 -2.697 18.321 1.00 50.56 163 ARG A N 1
ATOM 1386 C CA . ARG A 1 163 ? 2.230 -4.170 18.304 1.00 50.56 163 ARG A CA 1
ATOM 1387 C C . ARG A 1 163 ? 0.932 -4.996 18.458 1.00 50.56 163 ARG A C 1
ATOM 1389 O O . ARG A 1 163 ? 0.979 -6.211 18.339 1.00 50.56 163 ARG A O 1
ATOM 1396 N N . LYS A 1 164 ? -0.196 -4.351 18.780 1.00 61.62 164 LYS A N 1
ATOM 1397 C CA . LYS A 1 164 ? -1.526 -4.949 18.989 1.00 61.62 164 LYS A CA 1
ATOM 1398 C C . LYS A 1 164 ? -2.576 -4.509 17.966 1.00 61.62 164 LYS A C 1
ATOM 1400 O O . LYS A 1 164 ? -3.725 -4.912 18.094 1.00 61.62 164 LYS A O 1
ATOM 1405 N N . CYS A 1 165 ? -2.227 -3.627 17.034 1.00 73.62 165 CYS A N 1
ATOM 1406 C CA . CYS A 1 165 ? -3.193 -3.150 16.058 1.00 73.62 165 CYS A CA 1
ATOM 1407 C C . CYS A 1 165 ? -3.221 -4.131 14.876 1.00 73.62 165 CYS A C 1
ATOM 1409 O O . CYS A 1 165 ? -2.166 -4.569 14.420 1.00 73.62 165 CYS A O 1
ATOM 1411 N N . THR A 1 166 ? -4.407 -4.480 14.383 1.00 81.06 166 THR A N 1
ATOM 1412 C CA . THR A 1 166 ? -4.593 -5.420 13.267 1.00 81.06 166 THR A CA 1
ATOM 1413 C C . THR A 1 166 ? -5.458 -4.787 12.182 1.00 81.06 166 THR A C 1
ATOM 1415 O O . THR A 1 166 ? -6.332 -3.965 12.462 1.00 81.06 166 THR A O 1
ATOM 1418 N N . LEU A 1 167 ? -5.167 -5.133 10.930 1.00 88.12 167 LEU A N 1
ATOM 1419 C CA . LEU A 1 167 ? -5.963 -4.753 9.773 1.00 88.12 167 LEU A CA 1
ATOM 1420 C C . LEU A 1 167 ? -6.326 -6.036 9.042 1.00 88.12 167 LEU A C 1
ATOM 1422 O O . LEU A 1 167 ? -5.477 -6.907 8.844 1.00 88.12 167 LEU A O 1
ATOM 1426 N N . THR A 1 168 ? -7.589 -6.183 8.684 1.00 90.00 168 THR A N 1
ATOM 1427 C CA . THR A 1 168 ? -8.076 -7.375 7.995 1.00 90.00 168 THR A CA 1
ATOM 1428 C C . THR A 1 168 ? -9.013 -6.946 6.884 1.00 90.00 168 THR A C 1
ATOM 1430 O O . THR A 1 168 ? -9.893 -6.113 7.090 1.00 90.00 168 THR A O 1
ATOM 1433 N N . VAL A 1 169 ? -8.794 -7.487 5.694 1.00 91.25 169 VAL A N 1
ATOM 1434 C CA . VAL A 1 169 ? -9.716 -7.323 4.573 1.00 91.25 169 VAL A CA 1
ATOM 1435 C C . VAL A 1 169 ? -10.688 -8.492 4.604 1.00 91.25 169 VAL A C 1
ATOM 1437 O O . VAL A 1 169 ? -10.258 -9.637 4.711 1.00 91.25 169 VAL A O 1
ATOM 1440 N N . LEU A 1 170 ? -11.984 -8.206 4.536 1.00 91.06 170 LEU A N 1
ATOM 1441 C CA . LEU A 1 170 ? -13.023 -9.202 4.319 1.00 91.06 170 LEU A CA 1
ATOM 1442 C C . LEU A 1 170 ? -13.542 -9.048 2.893 1.00 91.06 170 LEU A C 1
ATOM 1444 O O . LEU A 1 170 ? -14.158 -8.035 2.552 1.00 91.06 170 LEU A O 1
ATOM 1448 N N . LYS A 1 171 ? -13.303 -10.068 2.074 1.00 89.94 171 LYS A N 1
ATOM 1449 C CA . LYS A 1 171 ? -13.766 -10.130 0.689 1.00 89.94 171 LYS A CA 1
ATOM 1450 C C . LYS A 1 171 ? -14.250 -11.543 0.397 1.00 89.94 171 LYS A C 1
ATOM 1452 O O . LYS A 1 171 ? -13.587 -12.498 0.768 1.00 89.94 171 LYS A O 1
ATOM 1457 N N . ASP A 1 172 ? -15.435 -11.666 -0.197 1.00 87.81 172 ASP A N 1
ATOM 1458 C CA . ASP A 1 172 ? -16.034 -12.947 -0.597 1.00 87.81 172 ASP A CA 1
ATOM 1459 C C . ASP A 1 172 ? -16.096 -13.984 0.547 1.00 87.81 172 ASP A C 1
ATOM 1461 O O . ASP A 1 172 ? -15.885 -15.177 0.357 1.00 87.81 172 ASP A O 1
ATOM 1465 N N . ASN A 1 173 ? -16.409 -13.506 1.761 1.00 85.50 173 ASN A N 1
ATOM 1466 C CA . ASN A 1 173 ? -16.423 -14.259 3.026 1.00 85.50 173 ASN A CA 1
ATOM 1467 C C . ASN A 1 173 ? -15.061 -14.807 3.494 1.00 85.50 173 ASN A C 1
ATOM 1469 O O . ASN A 1 173 ? -15.009 -15.557 4.469 1.00 85.50 173 ASN A O 1
ATOM 1473 N N . GLU A 1 174 ? -13.962 -14.403 2.862 1.00 87.88 174 GLU A N 1
ATOM 1474 C CA . GLU A 1 174 ? -12.605 -14.728 3.283 1.00 87.88 174 GLU A CA 1
ATOM 1475 C C . GLU A 1 174 ? -11.981 -13.564 4.063 1.00 87.88 174 GLU A C 1
ATOM 1477 O O . GLU A 1 174 ? -12.011 -12.405 3.641 1.00 87.88 174 GLU A O 1
ATOM 1482 N N . PHE A 1 175 ? -11.405 -13.879 5.225 1.00 88.81 175 PHE A N 1
ATOM 1483 C CA . PHE A 1 175 ? -10.679 -12.920 6.052 1.00 88.81 175 PHE A CA 1
ATOM 1484 C C . PHE A 1 175 ? -9.188 -12.976 5.740 1.00 88.81 175 PHE A C 1
ATOM 1486 O O . PHE A 1 175 ? -8.526 -13.980 5.998 1.00 88.81 175 PHE A O 1
ATOM 1493 N N . ILE A 1 176 ? -8.648 -11.862 5.260 1.00 89.25 176 ILE A N 1
ATOM 1494 C CA . ILE A 1 176 ? -7.245 -11.723 4.877 1.00 89.25 176 ILE A CA 1
ATOM 1495 C C . ILE A 1 176 ? -6.560 -10.804 5.898 1.00 89.25 176 ILE A C 1
ATOM 1497 O O . ILE A 1 176 ? -6.677 -9.574 5.802 1.00 89.25 176 ILE A O 1
ATOM 1501 N N . PRO A 1 177 ? -5.877 -11.353 6.921 1.00 88.81 177 PRO A N 1
ATOM 1502 C CA . PRO A 1 177 ? -5.136 -10.547 7.883 1.00 88.81 177 PRO A CA 1
ATOM 1503 C C . PRO A 1 177 ? -3.896 -9.936 7.218 1.00 88.81 177 PRO A C 1
ATOM 1505 O O . PRO A 1 177 ? -3.136 -10.628 6.539 1.00 88.81 177 PRO A O 1
ATOM 1508 N N . LEU A 1 178 ? -3.673 -8.637 7.428 1.00 86.38 178 LEU A N 1
ATOM 1509 C CA . LEU A 1 178 ? -2.601 -7.894 6.771 1.00 86.38 178 LEU A CA 1
ATOM 1510 C C . LEU A 1 178 ? -1.488 -7.484 7.747 1.00 86.38 178 LEU A C 1
ATOM 1512 O O . LEU A 1 178 ? -1.780 -6.890 8.792 1.00 86.38 178 LEU A O 1
ATOM 1516 N N . PRO A 1 179 ? -0.207 -7.679 7.380 1.00 78.31 179 PRO A N 1
ATOM 1517 C CA . PRO A 1 179 ? 0.925 -7.006 8.009 1.00 78.31 179 PRO A CA 1
ATOM 1518 C C . PRO A 1 179 ? 1.015 -5.556 7.534 1.00 78.31 179 PRO A C 1
ATOM 1520 O O . PRO A 1 179 ? 1.916 -5.167 6.781 1.00 78.31 179 PRO A O 1
ATOM 1523 N N . TYR A 1 180 ? 0.071 -4.732 7.969 1.00 71.75 180 TYR A N 1
ATOM 1524 C CA . TYR A 1 180 ? 0.096 -3.324 7.612 1.00 71.75 180 TYR A CA 1
ATOM 1525 C C . TYR A 1 180 ? 1.195 -2.579 8.382 1.00 71.75 180 TYR A C 1
ATOM 1527 O O . TYR A 1 180 ? 1.502 -2.863 9.542 1.00 71.75 180 TYR A O 1
ATOM 1535 N N . SER A 1 181 ? 1.831 -1.638 7.697 1.00 67.38 181 SER A N 1
ATOM 1536 C CA . SER A 1 181 ? 2.833 -0.740 8.263 1.00 67.38 181 SER A CA 1
ATOM 1537 C C . SER A 1 181 ? 2.247 0.626 8.583 1.00 67.38 181 SER A C 1
ATOM 1539 O O . SER A 1 181 ? 2.693 1.260 9.537 1.00 67.38 181 SER A O 1
ATOM 1541 N N . GLU A 1 182 ? 1.285 1.086 7.781 1.00 80.50 182 GLU A N 1
ATOM 1542 C CA . GLU A 1 182 ? 0.655 2.398 7.911 1.00 80.50 182 GLU A CA 1
ATOM 1543 C C . GLU A 1 182 ? -0.822 2.309 7.510 1.00 80.50 182 GLU A C 1
ATOM 1545 O O . GLU A 1 182 ? -1.190 1.553 6.614 1.00 80.50 182 GLU A O 1
ATOM 1550 N N . GLU A 1 183 ? -1.681 3.074 8.179 1.00 82.81 183 GLU A N 1
ATOM 1551 C CA . GLU A 1 183 ? -3.104 3.184 7.861 1.00 82.81 183 GLU A CA 1
ATOM 1552 C C . GLU A 1 183 ? -3.566 4.605 8.184 1.00 82.81 183 GLU A C 1
ATOM 1554 O O . GLU A 1 183 ? -3.185 5.183 9.203 1.00 82.81 183 GLU A O 1
ATOM 1559 N N . THR A 1 184 ? -4.347 5.188 7.278 1.00 85.88 184 THR A N 1
ATOM 1560 C CA . THR A 1 184 ? -4.886 6.548 7.397 1.00 85.88 184 THR A CA 1
ATOM 1561 C C . THR A 1 184 ? -6.392 6.619 7.136 1.00 85.88 184 THR A C 1
ATOM 1563 O O . THR A 1 184 ? -6.942 7.722 6.986 1.00 85.88 184 THR A O 1
ATOM 1566 N N . VAL A 1 185 ? -7.053 5.456 7.064 1.00 87.12 185 VAL A N 1
ATOM 1567 C CA . VAL A 1 185 ? -8.475 5.328 6.737 1.00 87.12 185 VAL A CA 1
ATOM 1568 C C . VAL A 1 185 ? -9.308 6.000 7.817 1.00 87.12 185 VAL A C 1
ATOM 1570 O O . VAL A 1 185 ? -9.161 5.788 9.022 1.00 87.12 185 VAL A O 1
ATOM 1573 N N . ARG A 1 186 ? -10.193 6.888 7.391 1.00 85.56 186 ARG A N 1
ATOM 1574 C CA . ARG A 1 186 ? -10.972 7.731 8.288 1.00 85.56 186 ARG A CA 1
ATOM 1575 C C . ARG A 1 186 ? -12.295 8.106 7.659 1.00 85.56 186 ARG A C 1
ATOM 1577 O O . ARG A 1 186 ? -12.506 7.975 6.459 1.00 85.56 186 ARG A O 1
ATOM 1584 N N . LEU A 1 187 ? -13.164 8.623 8.513 1.00 85.25 187 LEU A N 1
ATOM 1585 C CA . LEU A 1 187 ? -14.402 9.251 8.097 1.00 85.25 187 LEU A CA 1
ATOM 1586 C C . LEU A 1 187 ? -14.145 10.745 7.919 1.00 85.25 187 LEU A C 1
ATOM 1588 O O . LEU A 1 187 ? -13.775 11.431 8.874 1.00 85.25 187 LEU A O 1
ATOM 1592 N N . THR A 1 188 ? -14.354 11.243 6.710 1.00 84.00 188 THR A N 1
ATOM 1593 C CA . THR A 1 188 ? -14.300 12.669 6.388 1.00 84.00 188 THR A CA 1
ATOM 1594 C C . THR A 1 188 ? -15.725 13.185 6.223 1.00 84.00 188 THR A C 1
ATOM 1596 O O . THR A 1 188 ? -16.532 12.550 5.549 1.00 84.00 188 THR A O 1
ATOM 1599 N N . SER A 1 189 ? -16.063 14.341 6.805 1.00 81.06 189 SER A N 1
ATOM 1600 C CA . SER A 1 189 ? -17.389 14.940 6.607 1.00 81.06 189 SER A CA 1
ATOM 1601 C C . SER A 1 189 ? -17.630 15.227 5.119 1.00 81.06 189 SER A C 1
ATOM 1603 O O . SER A 1 189 ? -16.810 15.890 4.473 1.00 81.06 189 SER A O 1
ATOM 1605 N N . LYS A 1 190 ? -18.768 14.776 4.592 1.00 81.06 190 LYS A N 1
ATOM 1606 C CA . LYS A 1 190 ? -19.353 15.187 3.310 1.00 81.06 190 LYS A CA 1
ATOM 1607 C C . LYS A 1 190 ? -20.208 16.420 3.563 1.00 81.06 190 LYS A C 1
ATOM 1609 O O . LYS A 1 190 ? -20.839 16.529 4.611 1.00 81.06 190 LYS A O 1
ATOM 1614 N N . GLY A 1 191 ? -20.201 17.379 2.649 1.00 77.19 191 GLY A N 1
ATOM 1615 C CA . GLY A 1 191 ? -20.954 18.605 2.862 1.00 77.19 191 GLY A CA 1
ATOM 1616 C C . GLY A 1 191 ? -20.562 19.735 1.935 1.00 77.19 191 GLY A C 1
ATOM 1617 O O . GLY A 1 191 ? -19.460 19.731 1.384 1.00 77.19 191 GLY A O 1
ATOM 1618 N N . TYR A 1 192 ? -21.442 20.723 1.825 1.00 78.69 192 TYR A N 1
ATOM 1619 C CA . TYR A 1 192 ? -21.246 21.893 0.979 1.00 78.69 192 TYR A CA 1
ATOM 1620 C C . TYR A 1 192 ? -20.800 23.081 1.820 1.00 78.69 192 TYR A C 1
ATOM 1622 O O . TYR A 1 192 ? -21.287 23.313 2.931 1.00 78.69 192 TYR A O 1
ATOM 1630 N N . THR A 1 193 ? -19.853 23.840 1.285 1.00 77.31 193 THR A N 1
ATOM 1631 C CA . THR A 1 193 ? -19.436 25.102 1.885 1.00 77.31 193 THR A CA 1
ATOM 1632 C C . THR A 1 193 ? -20.395 26.186 1.420 1.00 77.31 193 THR A C 1
ATOM 1634 O O . THR A 1 193 ? -20.559 26.400 0.222 1.00 77.31 193 THR A O 1
ATOM 1637 N N . LEU A 1 194 ? -21.047 26.858 2.364 1.00 74.25 194 LEU A N 1
ATOM 1638 C CA . LEU A 1 194 ? -21.922 27.976 2.055 1.00 74.25 194 LEU A CA 1
ATOM 1639 C C . LEU A 1 194 ? -21.097 29.159 1.529 1.00 74.25 194 LEU A C 1
ATOM 1641 O O . LEU A 1 194 ? -20.019 29.436 2.072 1.00 74.25 194 LEU A O 1
ATOM 1645 N N . PRO A 1 195 ? -21.616 29.894 0.530 1.00 69.88 195 PRO A N 1
ATOM 1646 C CA . PRO A 1 195 ? -21.016 31.136 0.072 1.00 69.88 195 PRO A CA 1
ATOM 1647 C C . PRO A 1 195 ? -20.789 32.116 1.229 1.00 69.88 195 PRO A C 1
ATOM 1649 O O . PRO A 1 195 ? -21.600 32.223 2.154 1.00 69.88 195 PRO A O 1
ATOM 1652 N N . SER A 1 196 ? -19.696 32.875 1.156 1.00 64.06 196 SER A N 1
ATOM 1653 C CA . SER A 1 196 ? -19.283 33.850 2.176 1.00 64.06 196 SER A CA 1
ATOM 1654 C C . SER A 1 196 ? -20.310 34.961 2.436 1.00 64.06 196 SER A C 1
ATOM 1656 O O . SER A 1 196 ? -20.243 35.609 3.477 1.00 64.06 196 SER A O 1
ATOM 1658 N N . CYS A 1 197 ? -21.291 35.153 1.546 1.00 63.03 197 CYS A N 1
ATOM 1659 C CA . CYS A 1 197 ? -22.391 36.099 1.729 1.00 63.03 197 CYS A CA 1
ATOM 1660 C C . CYS A 1 197 ? -23.425 35.657 2.786 1.00 63.03 197 CYS A C 1
ATOM 1662 O O . CYS A 1 197 ? -24.197 36.486 3.267 1.00 63.03 197 CYS A O 1
ATOM 1664 N N . ILE A 1 198 ? -23.421 34.388 3.219 1.00 56.12 198 ILE A N 1
ATOM 1665 C CA . ILE A 1 198 ? -24.379 33.846 4.198 1.00 56.12 198 ILE A CA 1
ATOM 1666 C C . ILE A 1 198 ? -23.782 33.883 5.621 1.00 56.12 198 ILE A C 1
ATOM 1668 O O . ILE A 1 198 ? -23.556 32.872 6.299 1.00 56.12 198 ILE A O 1
ATOM 1672 N N . GLY A 1 199 ? -23.531 35.094 6.125 1.00 51.44 199 GLY A N 1
ATOM 1673 C CA . GLY A 1 199 ? -23.197 35.317 7.532 1.00 51.44 199 GLY A CA 1
ATOM 1674 C C . GLY A 1 199 ? -22.482 36.636 7.812 1.00 51.44 199 GLY A C 1
ATOM 1675 O O . GLY A 1 199 ? -21.529 36.993 7.140 1.00 51.44 199 GLY A O 1
ATOM 1676 N N . ARG A 1 200 ? -22.865 37.324 8.896 1.00 54.16 200 ARG A N 1
ATOM 1677 C CA . ARG A 1 200 ? -22.217 38.565 9.381 1.00 54.16 200 ARG A CA 1
ATOM 1678 C C . ARG A 1 200 ? -20.746 38.399 9.834 1.00 54.16 200 ARG A C 1
ATOM 1680 O O . ARG A 1 200 ? -20.180 39.322 10.410 1.00 54.16 200 ARG A O 1
ATOM 1687 N N . ARG A 1 201 ? -20.125 37.225 9.660 1.00 54.78 201 ARG A N 1
ATOM 1688 C CA . ARG A 1 201 ? -18.747 36.915 10.084 1.00 54.78 201 ARG A CA 1
ATOM 1689 C C . ARG A 1 201 ? -18.083 36.004 9.048 1.00 54.78 201 ARG A C 1
ATOM 1691 O O . ARG A 1 201 ? -18.643 34.955 8.747 1.00 54.78 201 ARG A O 1
ATOM 1698 N N . ASN A 1 202 ? -16.880 36.376 8.598 1.00 54.97 202 ASN A N 1
ATOM 1699 C CA . ASN A 1 202 ? -16.014 35.705 7.605 1.00 54.97 202 ASN A CA 1
ATOM 1700 C C . ASN A 1 202 ? -15.524 34.293 8.005 1.00 54.97 202 ASN A C 1
ATOM 1702 O O . ASN A 1 202 ? -14.342 33.980 7.887 1.00 54.97 202 ASN A O 1
ATOM 1706 N N . ARG A 1 203 ? -16.388 33.420 8.523 1.00 57.53 203 ARG A N 1
ATOM 1707 C CA . ARG A 1 203 ? -16.059 32.005 8.719 1.00 57.53 203 ARG A CA 1
ATOM 1708 C C . ARG A 1 203 ? -16.825 31.202 7.685 1.00 57.53 203 ARG A C 1
ATOM 1710 O O . ARG A 1 203 ? -18.051 31.261 7.670 1.00 57.53 203 ARG A O 1
ATOM 1717 N N . LEU A 1 204 ? -16.094 30.464 6.849 1.00 58.22 204 LEU A N 1
ATOM 1718 C CA . LEU A 1 204 ? -16.664 29.469 5.944 1.00 58.22 204 LEU A CA 1
ATOM 1719 C C . LEU A 1 204 ? -17.568 28.545 6.767 1.00 58.22 204 LEU A C 1
ATOM 1721 O O . LEU A 1 204 ? -17.105 27.872 7.690 1.00 58.22 204 LEU A O 1
ATOM 1725 N N . LYS A 1 205 ? -18.869 28.569 6.480 1.00 68.62 205 LYS A N 1
ATOM 1726 C CA . LYS A 1 205 ? -19.837 27.674 7.110 1.00 68.62 205 LYS A CA 1
ATOM 1727 C C . LYS A 1 205 ? -19.986 26.459 6.215 1.00 68.62 205 LYS A C 1
ATOM 1729 O O . LYS A 1 205 ? -20.332 26.604 5.049 1.00 68.62 205 LYS A O 1
ATOM 1734 N N . ARG A 1 206 ? -19.726 25.272 6.751 1.00 74.44 206 ARG A N 1
ATOM 1735 C CA . ARG A 1 206 ? -19.926 24.009 6.041 1.00 74.44 206 ARG A CA 1
ATOM 1736 C C . ARG A 1 206 ? -21.183 23.340 6.580 1.00 74.44 206 ARG A C 1
ATOM 1738 O O . ARG A 1 206 ? -21.313 23.210 7.794 1.00 74.44 206 ARG A O 1
ATOM 1745 N N . ILE A 1 207 ? -22.098 22.956 5.695 1.00 77.94 207 ILE A N 1
ATOM 1746 C CA . ILE A 1 207 ? -23.235 22.098 6.041 1.00 77.94 207 ILE A CA 1
ATOM 1747 C C . ILE A 1 207 ? -22.784 20.665 5.811 1.00 77.94 207 ILE A C 1
ATOM 1749 O O . ILE A 1 207 ? -22.474 20.308 4.677 1.00 77.94 207 ILE A O 1
ATOM 1753 N N . GLU A 1 208 ? -22.723 19.867 6.873 1.00 80.38 208 GLU A N 1
ATOM 1754 C CA . GLU A 1 208 ? -22.418 18.440 6.777 1.00 80.38 208 GLU A CA 1
ATOM 1755 C C . GLU A 1 208 ? -23.671 17.673 6.335 1.00 80.38 208 GLU A C 1
ATOM 1757 O O . GLU A 1 208 ? -24.731 17.811 6.940 1.00 80.38 208 GLU A O 1
ATOM 1762 N N . THR A 1 209 ? -23.555 16.896 5.259 1.00 80.19 209 THR A N 1
ATOM 1763 C CA . THR A 1 209 ? -24.646 16.108 4.658 1.00 80.19 209 THR A CA 1
ATOM 1764 C C . THR A 1 209 ? -24.449 14.599 4.808 1.00 80.19 209 THR A C 1
ATOM 1766 O O . THR A 1 209 ? -25.327 13.831 4.435 1.00 80.19 209 THR A O 1
ATOM 1769 N N . GLY A 1 210 ? -23.307 14.171 5.347 1.00 82.00 210 GLY A N 1
ATOM 1770 C CA . GLY A 1 210 ? -22.966 12.772 5.602 1.00 82.00 210 GLY A CA 1
ATOM 1771 C C . GLY A 1 210 ? -21.480 12.627 5.911 1.00 82.00 210 GLY A C 1
ATOM 1772 O O . GLY A 1 210 ? -20.779 13.627 6.110 1.00 82.00 210 GLY A O 1
ATOM 1773 N N . LYS A 1 211 ? -20.967 11.402 5.909 1.00 85.06 211 LYS A N 1
ATOM 1774 C CA . LYS A 1 211 ? -19.529 11.119 5.954 1.00 85.06 211 LYS A CA 1
ATOM 1775 C C . LYS A 1 211 ? -19.118 10.215 4.796 1.00 85.06 211 LYS A C 1
ATOM 1777 O O . LYS A 1 211 ? -19.925 9.498 4.223 1.00 85.06 211 LYS A O 1
ATOM 1782 N N . LEU A 1 212 ? -17.843 10.293 4.444 1.00 89.38 212 LEU A N 1
ATOM 1783 C CA . LEU A 1 212 ? -17.204 9.458 3.436 1.00 89.38 212 LEU A CA 1
ATOM 1784 C C . LEU A 1 212 ? -16.034 8.728 4.072 1.00 89.38 212 LEU A C 1
ATOM 1786 O O . LEU A 1 212 ? -15.286 9.317 4.858 1.00 89.38 212 LEU A O 1
ATOM 1790 N N . ILE A 1 213 ? -15.857 7.470 3.698 1.00 91.25 213 ILE A N 1
ATOM 1791 C CA . ILE A 1 213 ? -14.665 6.698 4.024 1.00 91.25 213 ILE A CA 1
ATOM 1792 C C . ILE A 1 213 ? -13.580 7.117 3.038 1.00 91.25 213 ILE A C 1
ATOM 1794 O O . ILE A 1 213 ? -13.790 7.089 1.827 1.00 91.25 213 ILE A O 1
ATOM 1798 N N . GLN A 1 214 ? -12.435 7.557 3.552 1.00 92.25 214 GLN A N 1
ATOM 1799 C CA . GLN A 1 214 ? -11.292 7.983 2.747 1.00 92.25 214 GLN A CA 1
ATOM 1800 C C . GLN A 1 214 ? -9.985 7.675 3.465 1.00 92.25 214 GLN A C 1
ATOM 1802 O O . GLN A 1 214 ? -9.920 7.690 4.695 1.00 92.25 214 GLN A O 1
ATOM 1807 N N . GLY A 1 215 ? -8.920 7.489 2.698 1.00 92.00 215 GLY A N 1
ATOM 1808 C CA . GLY A 1 215 ? -7.565 7.316 3.208 1.00 92.00 215 GLY A CA 1
ATOM 1809 C C . GLY A 1 215 ? -6.862 6.201 2.461 1.00 92.00 215 GLY A C 1
ATOM 1810 O O . GLY A 1 215 ? -7.246 5.857 1.349 1.00 92.00 215 GLY A O 1
ATOM 1811 N N . CYS A 1 216 ? -5.839 5.640 3.082 1.00 93.25 216 CYS A N 1
ATOM 1812 C CA . CYS A 1 216 ? -5.080 4.543 2.513 1.00 93.25 216 CYS A CA 1
ATOM 1813 C C . CYS A 1 216 ? -4.588 3.600 3.603 1.00 93.25 216 CYS A C 1
ATOM 1815 O O . CYS A 1 216 ? -4.545 3.968 4.782 1.00 93.25 216 CYS A O 1
ATOM 1817 N N . PHE A 1 217 ? -4.177 2.405 3.207 1.00 92.38 217 PHE A N 1
ATOM 1818 C CA . PHE A 1 217 ? -3.327 1.560 4.035 1.00 92.38 217 PHE A CA 1
ATOM 1819 C C . PHE A 1 217 ? -2.139 1.069 3.219 1.00 92.38 217 PHE A C 1
ATOM 1821 O O . PHE A 1 217 ? -2.228 0.918 2.002 1.00 92.38 217 PHE A O 1
ATOM 1828 N N . VAL A 1 218 ? -1.026 0.838 3.906 1.00 92.12 218 VAL A N 1
ATOM 1829 C CA . VAL A 1 218 ? 0.216 0.308 3.348 1.00 92.12 218 VAL A CA 1
ATOM 1830 C C . VAL A 1 218 ? 0.502 -1.010 4.038 1.00 92.12 218 VAL A C 1
ATOM 1832 O O . VAL A 1 218 ? 0.551 -1.073 5.268 1.00 92.12 218 VAL A O 1
ATOM 1835 N N . THR A 1 219 ? 0.701 -2.061 3.256 1.00 91.81 219 THR A N 1
ATOM 1836 C CA . THR A 1 219 ? 1.057 -3.393 3.740 1.00 91.81 219 THR A CA 1
ATOM 1837 C C . THR A 1 219 ? 2.307 -3.891 3.047 1.00 91.81 219 THR A C 1
ATOM 1839 O O . THR A 1 219 ? 2.576 -3.557 1.897 1.00 91.81 219 THR A O 1
ATOM 1842 N N . ARG A 1 220 ? 3.087 -4.705 3.754 1.00 91.56 220 ARG A N 1
ATOM 1843 C CA . ARG A 1 220 ? 4.177 -5.453 3.125 1.00 91.56 220 ARG A CA 1
ATOM 1844 C C . ARG A 1 220 ? 3.604 -6.624 2.333 1.00 91.56 220 ARG A C 1
ATOM 1846 O O . ARG A 1 220 ? 2.577 -7.178 2.735 1.00 91.56 220 ARG A O 1
ATOM 1853 N N . LEU A 1 221 ? 4.255 -6.987 1.229 1.00 90.81 221 LEU A N 1
ATOM 1854 C CA . LEU A 1 221 ? 3.899 -8.193 0.485 1.00 90.81 221 LEU A CA 1
ATOM 1855 C C . LEU A 1 221 ? 4.500 -9.427 1.155 1.00 90.81 221 LEU A C 1
ATOM 1857 O O . LEU A 1 221 ? 5.711 -9.528 1.368 1.00 90.81 221 LEU A O 1
ATOM 1861 N N . GLU A 1 222 ? 3.626 -10.370 1.484 1.00 88.94 222 GLU A N 1
ATOM 1862 C CA . GLU A 1 222 ? 3.983 -11.654 2.073 1.00 88.94 222 GLU A CA 1
ATOM 1863 C C . GLU A 1 222 ? 3.256 -12.790 1.373 1.00 88.94 222 GLU A C 1
ATOM 1865 O O . GLU A 1 222 ? 2.186 -12.603 0.789 1.00 88.94 222 GLU A O 1
ATOM 1870 N N . TYR A 1 223 ? 3.808 -13.993 1.505 1.00 85.94 223 TYR A N 1
ATOM 1871 C CA . TYR A 1 223 ? 3.300 -15.195 0.849 1.00 85.94 223 TYR A CA 1
ATOM 1872 C C . TYR A 1 223 ? 1.782 -15.412 0.994 1.00 85.94 223 TYR A C 1
ATOM 1874 O O . TYR A 1 223 ? 1.103 -15.679 0.008 1.00 85.94 223 TYR A O 1
ATOM 1882 N N . LEU A 1 224 ? 1.229 -15.262 2.205 1.00 84.06 224 LEU A N 1
ATOM 1883 C CA . LEU A 1 224 ? -0.187 -15.565 2.459 1.00 84.06 224 LEU A CA 1
ATOM 1884 C C . LEU A 1 224 ? -1.154 -14.521 1.893 1.00 84.06 224 LEU A C 1
ATOM 1886 O O . LEU A 1 224 ? -2.254 -14.876 1.485 1.00 84.06 224 LEU A O 1
ATOM 1890 N N . CYS A 1 225 ? -0.772 -13.243 1.882 1.00 87.00 225 CYS A N 1
ATOM 1891 C CA . CYS A 1 225 ? -1.676 -12.166 1.485 1.00 87.00 225 CYS A CA 1
ATOM 1892 C C . CYS A 1 225 ? -1.498 -11.735 0.025 1.00 87.00 225 CYS A C 1
ATOM 1894 O O . CYS A 1 225 ? -2.413 -11.135 -0.526 1.00 87.00 225 CYS A O 1
ATOM 1896 N N . THR A 1 226 ? -0.374 -12.052 -0.628 1.00 89.12 226 THR A N 1
ATOM 1897 C CA . THR A 1 226 ? -0.047 -11.520 -1.967 1.00 89.12 226 THR A CA 1
ATOM 1898 C C . THR A 1 226 ? -1.113 -11.840 -3.015 1.00 89.12 226 THR A C 1
ATOM 1900 O O . THR A 1 226 ? -1.565 -10.934 -3.711 1.00 89.12 226 THR A O 1
ATOM 1903 N N . LYS A 1 227 ? -1.583 -13.095 -3.083 1.00 87.94 227 LYS A N 1
ATOM 1904 C CA . LYS A 1 227 ? -2.660 -13.499 -4.007 1.00 87.94 227 LYS A CA 1
ATOM 1905 C C . LYS A 1 227 ? -3.921 -12.662 -3.788 1.00 87.94 227 LYS A C 1
ATOM 1907 O O . LYS A 1 227 ? -4.451 -12.082 -4.729 1.00 87.94 227 LYS A O 1
ATOM 1912 N N . ALA A 1 228 ? -4.376 -12.580 -2.541 1.00 89.12 228 ALA A N 1
ATOM 1913 C CA . ALA A 1 228 ? -5.592 -11.863 -2.191 1.00 89.12 228 ALA A CA 1
ATOM 1914 C C . ALA A 1 228 ? -5.470 -10.355 -2.458 1.00 89.12 228 ALA A C 1
ATOM 1916 O O . ALA A 1 228 ? -6.376 -9.756 -3.026 1.00 89.12 228 ALA A O 1
ATOM 1917 N N . LEU A 1 229 ? -4.327 -9.752 -2.122 1.00 90.81 229 LEU A N 1
ATOM 1918 C CA . LEU A 1 229 ? -4.061 -8.339 -2.378 1.00 90.81 229 LEU A CA 1
ATOM 1919 C C . LEU A 1 229 ? -4.053 -8.010 -3.875 1.00 90.81 229 LEU A C 1
ATOM 1921 O O . LEU A 1 229 ? -4.613 -6.992 -4.265 1.00 90.81 229 LEU A O 1
ATOM 1925 N N . PHE A 1 230 ? -3.470 -8.858 -4.727 1.00 90.38 230 PHE A N 1
ATOM 1926 C CA . PHE A 1 230 ? -3.519 -8.630 -6.174 1.00 90.38 230 PHE A CA 1
ATOM 1927 C C . PHE A 1 230 ? -4.911 -8.870 -6.764 1.00 90.38 230 PHE A C 1
ATOM 1929 O O . PHE A 1 230 ? -5.311 -8.142 -7.667 1.00 90.38 230 PHE A O 1
ATOM 1936 N N . LEU A 1 231 ? -5.693 -9.813 -6.228 1.00 89.81 231 LEU A N 1
ATOM 1937 C CA . LEU A 1 231 ? -7.091 -9.980 -6.639 1.00 89.81 231 LEU A CA 1
ATOM 1938 C C . LEU A 1 231 ? -7.937 -8.738 -6.331 1.00 89.81 231 LEU A C 1
ATOM 1940 O O . LEU A 1 231 ? -8.819 -8.397 -7.116 1.00 89.81 231 LEU A O 1
ATOM 1944 N N . LEU A 1 232 ? -7.638 -8.012 -5.248 1.00 90.31 232 LEU A N 1
ATOM 1945 C CA . LEU A 1 232 ? -8.300 -6.735 -4.972 1.00 90.31 232 LEU A CA 1
ATOM 1946 C C . LEU A 1 232 ? -8.055 -5.696 -6.080 1.00 90.31 232 LEU A C 1
ATOM 1948 O O . LEU A 1 232 ? -8.947 -4.904 -6.364 1.00 90.31 232 LEU A O 1
ATOM 1952 N N . LEU A 1 233 ? -6.886 -5.708 -6.731 1.00 89.38 233 LEU A N 1
ATOM 1953 C CA . LEU A 1 233 ? -6.586 -4.799 -7.845 1.00 89.38 233 LEU A CA 1
ATOM 1954 C C . LEU A 1 233 ? -7.420 -5.105 -9.097 1.00 89.38 233 LEU A C 1
ATOM 1956 O O . LEU A 1 233 ? -7.745 -4.192 -9.852 1.00 89.38 233 LEU A O 1
ATOM 1960 N N . PHE A 1 234 ? -7.768 -6.376 -9.310 1.00 85.75 234 PHE A N 1
ATOM 1961 C CA . PHE A 1 234 ? -8.589 -6.815 -10.441 1.00 85.75 234 PHE A CA 1
ATOM 1962 C C . PHE A 1 234 ? -10.056 -6.437 -10.267 1.00 85.75 234 PHE A C 1
ATOM 1964 O O . PHE A 1 234 ? -10.696 -5.953 -11.194 1.00 85.75 234 PHE A O 1
ATOM 1971 N N . TYR A 1 235 ? -10.589 -6.611 -9.059 1.00 81.56 235 TYR A N 1
ATOM 1972 C CA . TYR A 1 235 ? -11.983 -6.301 -8.763 1.00 81.56 235 TYR A CA 1
ATOM 1973 C C . TYR A 1 235 ? -12.161 -4.874 -8.230 1.00 81.56 235 TYR A C 1
ATOM 1975 O O . TYR A 1 235 ? -12.796 -4.675 -7.191 1.00 81.56 235 TYR A O 1
ATOM 1983 N N . ASN A 1 236 ? -11.609 -3.887 -8.938 1.00 75.44 236 ASN A N 1
ATOM 1984 C CA . ASN A 1 236 ? -11.622 -2.473 -8.543 1.00 75.44 236 ASN A CA 1
ATOM 1985 C C . ASN A 1 236 ? -13.041 -1.889 -8.355 1.00 75.44 236 ASN A C 1
ATOM 1987 O O . ASN A 1 236 ? -13.242 -1.033 -7.492 1.00 75.44 236 ASN A O 1
ATOM 1991 N N . GLU A 1 237 ? -14.031 -2.377 -9.106 1.00 81.50 237 GLU A N 1
ATOM 1992 C CA . GLU A 1 237 ? -15.446 -2.001 -8.959 1.00 81.50 237 GLU A CA 1
ATOM 1993 C C . GLU A 1 237 ? -16.154 -2.734 -7.815 1.00 81.50 237 GLU A C 1
ATOM 1995 O O . GLU A 1 237 ? -17.232 -2.332 -7.372 1.00 81.50 237 GLU A O 1
ATOM 2000 N N . SER A 1 238 ? -15.567 -3.825 -7.326 1.00 87.56 238 SER A N 1
ATOM 2001 C CA . SER A 1 238 ? -16.167 -4.608 -6.262 1.00 87.56 238 SER A CA 1
ATOM 2002 C C . SER A 1 238 ? -15.799 -4.026 -4.906 1.00 87.56 238 SER A C 1
ATOM 2004 O O . SER A 1 238 ? -14.640 -3.716 -4.619 1.00 87.56 238 SER A O 1
ATOM 2006 N N . SER A 1 239 ? -16.793 -3.919 -4.036 1.00 92.06 239 SER A N 1
ATOM 2007 C CA . SER A 1 239 ? -16.544 -3.487 -2.677 1.00 92.06 239 SER A CA 1
ATOM 2008 C C . SER A 1 239 ? -16.015 -4.628 -1.803 1.00 92.06 239 SER A C 1
ATOM 2010 O O . SER A 1 239 ? -16.192 -5.821 -2.090 1.00 92.06 239 SER A O 1
ATOM 2012 N N . PHE A 1 240 ? -15.350 -4.244 -0.720 1.00 93.38 240 PHE A N 1
ATOM 2013 C CA . PHE A 1 240 ? -14.923 -5.125 0.360 1.00 93.38 240 PHE A CA 1
ATOM 2014 C C . PHE A 1 240 ? -15.078 -4.409 1.701 1.00 93.38 240 PHE A C 1
ATOM 2016 O O . PHE A 1 240 ? -15.224 -3.185 1.755 1.00 93.38 240 PHE A O 1
ATOM 2023 N N . ASP A 1 241 ? -15.011 -5.160 2.793 1.00 92.62 241 ASP A N 1
ATOM 2024 C CA . ASP A 1 241 ? -15.058 -4.573 4.124 1.00 92.62 241 ASP A CA 1
ATOM 2025 C C . ASP A 1 241 ? -13.656 -4.559 4.747 1.00 92.62 241 ASP A C 1
ATOM 2027 O O . ASP A 1 241 ? -12.889 -5.518 4.649 1.00 92.62 241 ASP A O 1
ATOM 2031 N N . LEU A 1 242 ? -13.310 -3.462 5.417 1.00 91.88 242 LEU A N 1
ATOM 2032 C CA . LEU A 1 242 ? -12.026 -3.276 6.081 1.00 91.88 242 LEU A CA 1
ATOM 2033 C C . LEU A 1 242 ? -12.207 -3.226 7.596 1.00 91.88 242 LEU A C 1
ATOM 2035 O O . LEU A 1 242 ? -12.881 -2.357 8.152 1.00 91.88 242 LEU A O 1
ATOM 2039 N N . TYR A 1 243 ? -11.564 -4.173 8.258 1.00 90.81 243 TYR A N 1
ATOM 2040 C CA . TYR A 1 243 ? -11.664 -4.440 9.679 1.00 90.81 243 TYR A CA 1
ATOM 2041 C C . TYR A 1 243 ? -10.424 -3.830 10.337 1.00 90.81 243 TYR A C 1
ATOM 2043 O O . TYR A 1 243 ? -9.331 -4.387 10.244 1.00 90.81 243 TYR A O 1
ATOM 2051 N N . ALA A 1 244 ? -10.576 -2.665 10.968 1.00 88.19 244 ALA A N 1
ATOM 2052 C CA . ALA A 1 244 ? -9.481 -1.932 11.597 1.00 88.19 244 ALA A CA 1
ATOM 2053 C C . ALA A 1 244 ? -9.564 -2.040 13.126 1.00 88.19 244 ALA A C 1
ATOM 2055 O O . ALA A 1 244 ? -10.427 -1.424 13.762 1.00 88.19 244 ALA A O 1
ATOM 2056 N N . ASP A 1 245 ? -8.647 -2.797 13.731 1.00 83.69 245 ASP A N 1
ATOM 2057 C CA . ASP A 1 245 ? -8.449 -2.846 15.179 1.00 83.69 245 ASP A CA 1
ATOM 2058 C C . ASP A 1 245 ? -7.238 -1.991 15.557 1.00 83.69 245 ASP A C 1
ATOM 2060 O O . ASP A 1 245 ? -6.085 -2.356 15.335 1.00 83.69 245 ASP A O 1
ATOM 2064 N N . ARG A 1 246 ? -7.498 -0.824 16.144 1.00 79.56 246 ARG A N 1
ATOM 2065 C CA . ARG A 1 246 ? -6.469 0.127 16.591 1.00 79.56 246 ARG A CA 1
ATOM 2066 C C . ARG A 1 246 ? -6.089 -0.086 18.059 1.00 79.56 246 ARG A C 1
ATOM 2068 O O . ARG A 1 246 ? -5.485 0.788 18.676 1.00 79.56 246 ARG A O 1
ATOM 2075 N N . GLY A 1 247 ? -6.525 -1.189 18.671 1.00 75.94 247 GLY A N 1
ATOM 2076 C CA . GLY A 1 247 ? -6.384 -1.482 20.097 1.00 75.94 247 GLY A CA 1
ATOM 2077 C C . GLY A 1 247 ? -7.360 -0.698 20.981 1.00 75.94 247 GLY A C 1
ATOM 2078 O O . GLY A 1 247 ? -8.087 -1.292 21.770 1.00 75.94 247 GLY A O 1
ATOM 2079 N N . PHE A 1 248 ? -7.414 0.632 20.843 1.00 74.12 248 PHE A N 1
ATOM 2080 C CA . PHE A 1 248 ? -8.341 1.499 21.595 1.00 74.12 248 PHE A CA 1
ATOM 2081 C C . PHE A 1 248 ? -9.667 1.754 20.866 1.00 74.12 248 PHE A C 1
ATOM 2083 O O . PHE A 1 248 ? -10.626 2.240 21.464 1.00 74.12 248 PHE A O 1
ATOM 2090 N N . LYS A 1 249 ? -9.717 1.470 19.562 1.00 78.69 249 LYS A N 1
ATOM 2091 C CA . LYS A 1 249 ? -10.900 1.649 18.724 1.00 78.69 249 LYS A CA 1
ATOM 2092 C C . LYS A 1 249 ? -10.949 0.538 17.690 1.00 78.69 249 LYS A C 1
ATOM 2094 O O . LYS A 1 249 ? -9.969 0.329 16.981 1.00 78.69 249 LYS A O 1
ATOM 2099 N N . LYS A 1 250 ? -12.101 -0.117 17.578 1.00 83.56 250 LYS A N 1
ATOM 2100 C CA . LYS A 1 250 ? -12.377 -1.071 16.505 1.00 83.56 250 LYS A CA 1
ATOM 2101 C C . LYS A 1 250 ? -13.435 -0.498 15.578 1.00 83.56 250 LYS A C 1
ATOM 2103 O O . LYS A 1 250 ? -14.475 -0.032 16.055 1.00 83.56 250 LYS A O 1
ATOM 2108 N N . VAL A 1 251 ? -13.143 -0.489 14.284 1.00 86.88 251 VAL A N 1
ATOM 2109 C CA . VAL A 1 251 ? -14.020 0.064 13.251 1.00 86.88 251 VAL A CA 1
ATOM 2110 C C . VAL A 1 251 ? -14.092 -0.909 12.089 1.00 86.88 251 VAL A C 1
ATOM 2112 O O . VAL A 1 251 ? -13.066 -1.398 11.626 1.00 86.88 251 VAL A O 1
ATOM 2115 N N . ILE A 1 252 ? -15.306 -1.145 11.610 1.00 89.94 252 ILE A N 1
ATOM 2116 C CA . ILE A 1 252 ? -15.552 -1.762 10.309 1.00 89.94 252 ILE A CA 1
ATOM 2117 C C . ILE A 1 252 ? -15.857 -0.646 9.338 1.00 89.94 252 ILE A C 1
ATOM 2119 O O . ILE A 1 252 ? -16.824 0.088 9.544 1.00 89.94 252 ILE A O 1
ATOM 2123 N N . TYR A 1 253 ? -15.068 -0.538 8.288 1.00 91.62 253 TYR A N 1
ATOM 2124 C CA . TYR A 1 253 ? -15.417 0.239 7.113 1.00 91.62 253 TYR A CA 1
ATOM 2125 C C . TYR A 1 253 ? -16.071 -0.723 6.132 1.00 91.62 253 TYR A C 1
ATOM 2127 O O . TYR A 1 253 ? -15.420 -1.663 5.690 1.00 91.62 253 TYR A O 1
ATOM 2135 N N . LYS A 1 254 ? -17.359 -0.542 5.854 1.00 91.69 254 LYS A N 1
ATOM 2136 C CA . LYS A 1 254 ? -18.103 -1.424 4.960 1.00 91.69 254 LYS A CA 1
ATOM 2137 C C . LYS A 1 254 ? -18.161 -0.847 3.559 1.00 91.69 254 LYS A C 1
ATOM 2139 O O . LYS A 1 254 ? -18.165 0.373 3.396 1.00 91.69 254 LYS A O 1
ATOM 2144 N N . ASN A 1 255 ? -18.281 -1.726 2.573 1.00 91.81 255 ASN A N 1
ATOM 2145 C CA . ASN A 1 255 ? -18.440 -1.360 1.169 1.00 91.81 255 ASN A CA 1
ATOM 2146 C C . ASN A 1 255 ? -17.358 -0.382 0.669 1.00 91.81 255 ASN A C 1
ATOM 2148 O O . ASN A 1 255 ? -17.646 0.608 -0.005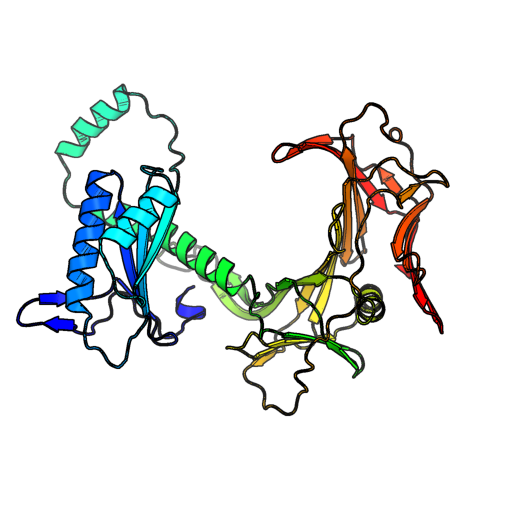 1.00 91.81 255 ASN A O 1
ATOM 2152 N N . VAL A 1 256 ? -16.107 -0.642 1.040 1.00 93.00 256 VAL A N 1
ATOM 2153 C CA . VAL A 1 256 ? -14.950 0.144 0.618 1.00 93.00 256 VAL A CA 1
ATOM 2154 C C . VAL A 1 256 ? -14.553 -0.252 -0.800 1.00 93.00 256 VAL A C 1
ATOM 2156 O O . VAL A 1 256 ? -14.554 -1.429 -1.147 1.00 93.00 256 VAL A O 1
ATOM 2159 N N . LEU A 1 257 ? -14.199 0.743 -1.604 1.00 93.38 257 LEU A N 1
ATOM 2160 C CA . LEU A 1 257 ? -13.726 0.632 -2.978 1.00 93.38 257 LEU A CA 1
ATOM 2161 C C . LEU A 1 257 ? -12.278 1.111 -3.081 1.00 93.38 257 LEU A C 1
ATOM 2163 O O . LEU A 1 257 ? -11.848 2.006 -2.342 1.00 93.38 257 LEU A O 1
ATOM 2167 N N . ILE A 1 258 ? -11.546 0.559 -4.045 1.00 94.06 258 ILE A N 1
ATOM 2168 C CA . ILE A 1 258 ? -10.166 0.954 -4.336 1.00 94.06 258 ILE A CA 1
ATOM 2169 C C . ILE A 1 258 ? -10.191 2.069 -5.375 1.00 94.06 258 ILE A C 1
ATOM 2171 O O . ILE A 1 258 ? -10.760 1.926 -6.451 1.00 94.06 258 ILE A O 1
ATOM 2175 N N . LYS A 1 259 ? -9.568 3.199 -5.045 1.00 94.12 259 LYS A N 1
ATOM 2176 C CA . LYS A 1 259 ? -9.382 4.341 -5.954 1.00 94.12 259 LYS A CA 1
ATOM 2177 C C . LYS A 1 259 ? -8.065 4.286 -6.704 1.00 94.12 259 LYS A C 1
ATOM 2179 O O . LYS A 1 259 ? -7.947 4.871 -7.772 1.00 94.12 259 LYS A O 1
ATOM 2184 N N . GLY A 1 260 ? -7.085 3.603 -6.139 1.00 95.25 260 GLY A N 1
ATOM 2185 C CA . GLY A 1 260 ? -5.782 3.435 -6.745 1.00 95.25 260 GLY A CA 1
ATOM 2186 C C . GLY A 1 260 ? -4.869 2.620 -5.853 1.00 95.25 260 GLY A C 1
ATOM 2187 O O . GLY A 1 260 ? -5.233 2.241 -4.733 1.00 95.25 260 GLY A O 1
ATOM 2188 N N . PHE A 1 261 ? -3.679 2.350 -6.358 1.00 96.44 261 PHE A N 1
ATOM 2189 C CA . PHE A 1 261 ? -2.656 1.624 -5.634 1.00 96.44 261 PHE A CA 1
ATOM 2190 C C . PHE A 1 261 ? -1.262 2.135 -5.977 1.00 96.44 261 PHE A C 1
ATOM 2192 O O . PHE A 1 261 ? -1.037 2.736 -7.026 1.00 96.44 261 PHE A O 1
ATOM 2199 N N . GLU A 1 262 ? -0.316 1.839 -5.093 1.00 97.06 262 GLU A N 1
ATOM 2200 C CA . GLU A 1 262 ? 1.111 2.030 -5.328 1.00 97.06 262 GLU A CA 1
ATOM 2201 C C . GLU A 1 262 ? 1.868 0.789 -4.843 1.00 97.06 262 GLU A C 1
ATOM 2203 O O . GLU A 1 262 ? 1.859 0.476 -3.651 1.00 97.06 262 GLU A O 1
ATOM 2208 N N . LEU A 1 263 ? 2.524 0.080 -5.760 1.00 96.56 263 LEU A N 1
ATOM 2209 C CA . LEU A 1 263 ? 3.491 -0.967 -5.451 1.00 96.56 263 LEU A CA 1
ATOM 2210 C C . LEU A 1 263 ? 4.899 -0.373 -5.510 1.00 96.56 263 LEU A C 1
ATOM 2212 O O . LEU A 1 263 ? 5.334 0.108 -6.555 1.00 96.56 263 LEU A O 1
ATOM 2216 N N . ARG A 1 264 ? 5.621 -0.447 -4.394 1.00 95.88 264 ARG A N 1
ATOM 2217 C CA . ARG A 1 264 ? 6.984 0.063 -4.263 1.00 95.88 264 ARG A CA 1
ATOM 2218 C C . ARG A 1 264 ? 7.949 -1.048 -3.876 1.00 95.88 264 ARG A C 1
ATOM 2220 O O . ARG A 1 264 ? 7.669 -1.823 -2.957 1.00 95.88 264 ARG A O 1
ATOM 2227 N N . GLY A 1 265 ? 9.100 -1.071 -4.536 1.00 94.94 265 GLY A N 1
ATOM 2228 C CA . GLY A 1 265 ? 10.282 -1.808 -4.099 1.00 94.94 265 GLY A CA 1
ATOM 2229 C C . GLY A 1 265 ? 11.443 -0.838 -3.933 1.00 94.94 265 GLY A C 1
ATOM 2230 O O . GLY A 1 265 ? 11.773 -0.126 -4.877 1.00 94.94 265 GLY A O 1
ATOM 2231 N N . ASP A 1 266 ? 12.034 -0.808 -2.742 1.00 92.44 266 ASP A N 1
ATOM 2232 C CA . ASP A 1 266 ? 13.275 -0.089 -2.442 1.00 92.44 266 ASP A CA 1
ATOM 2233 C C . ASP A 1 266 ? 14.376 -1.145 -2.245 1.00 92.44 266 ASP A C 1
ATOM 2235 O O . ASP A 1 266 ? 14.127 -2.174 -1.613 1.00 92.44 266 ASP A O 1
ATOM 2239 N N . ASN A 1 267 ? 15.561 -0.944 -2.825 1.00 90.75 267 ASN A N 1
ATOM 2240 C CA . ASN A 1 267 ? 16.628 -1.944 -2.802 1.00 90.75 267 ASN A CA 1
ATOM 2241 C C . ASN A 1 267 ? 17.020 -2.319 -1.361 1.00 90.75 267 ASN A C 1
ATOM 2243 O O . ASN A 1 267 ? 17.352 -1.457 -0.548 1.00 90.75 267 ASN A O 1
ATOM 2247 N N . GLY A 1 268 ? 16.983 -3.616 -1.052 1.00 89.56 268 GLY A N 1
ATOM 2248 C CA . GLY A 1 268 ? 17.243 -4.161 0.280 1.00 89.56 268 GLY A CA 1
ATOM 2249 C C . GLY A 1 268 ? 16.048 -4.094 1.238 1.00 89.56 268 GLY A C 1
ATOM 2250 O O . GLY A 1 268 ? 16.147 -4.576 2.368 1.00 89.56 268 GLY A O 1
ATOM 2251 N N . GLU A 1 269 ? 14.908 -3.545 0.814 1.00 92.44 269 GLU A N 1
ATOM 2252 C CA . GLU A 1 269 ? 13.692 -3.466 1.619 1.00 92.44 269 GLU A CA 1
ATOM 2253 C C . GLU A 1 269 ? 12.594 -4.425 1.140 1.00 92.44 269 GLU A C 1
ATOM 2255 O O . GLU A 1 269 ? 12.616 -4.984 0.043 1.00 92.44 269 GLU A O 1
ATOM 2260 N N . ALA A 1 270 ? 11.599 -4.632 2.007 1.00 92.75 270 ALA A N 1
ATOM 2261 C CA . ALA A 1 270 ? 10.408 -5.392 1.662 1.00 92.75 270 ALA A CA 1
ATOM 2262 C C . ALA A 1 270 ? 9.552 -4.630 0.641 1.00 92.75 270 ALA A C 1
ATOM 2264 O O . ALA A 1 270 ? 9.363 -3.419 0.788 1.00 92.75 270 ALA A O 1
ATOM 2265 N N . PHE A 1 271 ? 8.945 -5.345 -0.311 1.00 94.31 271 PHE A N 1
ATOM 2266 C CA . PHE A 1 271 ? 7.931 -4.746 -1.181 1.00 94.31 271 PHE A CA 1
ATOM 2267 C C . PHE A 1 271 ? 6.762 -4.223 -0.344 1.00 94.31 271 PHE A C 1
ATOM 2269 O O . PHE A 1 271 ? 6.253 -4.910 0.552 1.00 94.31 271 PHE A O 1
ATOM 2276 N N . LYS A 1 272 ? 6.317 -3.007 -0.653 1.00 94.38 272 LYS A N 1
ATOM 2277 C CA . LYS A 1 272 ? 5.192 -2.343 0.009 1.00 94.38 272 LYS A CA 1
ATOM 2278 C C . LYS A 1 272 ? 4.103 -2.091 -1.018 1.00 94.38 272 LYS A C 1
ATOM 2280 O O . LYS A 1 272 ? 4.364 -1.512 -2.067 1.00 94.38 272 LYS A O 1
ATOM 2285 N N . LEU A 1 273 ? 2.887 -2.501 -0.691 1.00 95.50 273 LEU A N 1
ATOM 2286 C CA . LEU A 1 273 ? 1.697 -2.222 -1.474 1.00 95.50 273 LEU A CA 1
ATOM 2287 C C . LEU A 1 273 ? 0.792 -1.288 -0.681 1.00 95.50 273 LEU A C 1
ATOM 2289 O O . LEU A 1 273 ? 0.386 -1.584 0.447 1.00 95.50 273 LEU A O 1
ATOM 2293 N N . ARG A 1 274 ? 0.496 -0.142 -1.277 1.00 95.50 274 ARG A N 1
ATOM 2294 C CA . ARG A 1 274 ? -0.444 0.843 -0.769 1.00 95.50 274 ARG A CA 1
ATOM 2295 C C . ARG A 1 274 ? -1.735 0.758 -1.565 1.00 95.50 274 ARG A C 1
ATOM 2297 O O . ARG A 1 274 ? -1.688 0.732 -2.788 1.00 95.50 274 ARG A O 1
ATOM 2304 N N . PHE A 1 275 ? -2.863 0.805 -0.870 1.00 95.25 275 PHE A N 1
ATOM 2305 C CA . PHE A 1 275 ? -4.181 0.970 -1.474 1.00 95.25 275 PHE A CA 1
ATOM 2306 C C . PHE A 1 275 ? -4.781 2.294 -1.038 1.00 95.25 275 PHE A C 1
ATOM 2308 O O . PHE A 1 275 ? -4.871 2.567 0.162 1.00 95.25 275 PHE A O 1
ATOM 2315 N N . ASP A 1 276 ? -5.218 3.091 -2.003 1.00 94.69 276 ASP A N 1
ATOM 2316 C CA . ASP A 1 276 ? -6.018 4.282 -1.765 1.00 94.69 276 ASP A CA 1
ATOM 2317 C C . ASP A 1 276 ? -7.499 3.908 -1.825 1.00 94.69 276 ASP A C 1
ATOM 2319 O O . ASP A 1 276 ? -7.963 3.246 -2.753 1.00 94.69 276 ASP A O 1
ATOM 2323 N N . LEU A 1 277 ? -8.244 4.317 -0.803 1.00 93.94 277 LEU A N 1
ATOM 2324 C CA . LEU A 1 277 ? -9.589 3.834 -0.533 1.00 93.94 277 LEU A CA 1
ATOM 2325 C C . LEU A 1 277 ? -10.618 4.956 -0.570 1.00 93.94 277 LEU A C 1
ATOM 2327 O O . LEU A 1 277 ? -10.375 6.078 -0.111 1.00 93.94 277 LEU A O 1
ATOM 2331 N N . SER A 1 278 ? -11.815 4.606 -1.030 1.00 92.69 278 SER A N 1
ATOM 2332 C CA . SER A 1 278 ? -13.013 5.428 -0.897 1.00 92.69 278 SER A CA 1
ATOM 2333 C C . SER A 1 278 ? -14.227 4.578 -0.558 1.00 92.69 278 SER A C 1
ATOM 2335 O O . SER A 1 278 ? -14.312 3.437 -0.988 1.00 92.69 278 SER A O 1
ATOM 2337 N N . GLY A 1 279 ? -15.189 5.131 0.160 1.00 89.75 279 GLY A N 1
ATOM 2338 C CA . GLY A 1 279 ? -16.469 4.476 0.400 1.00 89.75 279 GLY A CA 1
ATOM 2339 C C . GLY A 1 279 ? -17.503 5.465 0.914 1.00 89.75 279 GLY A C 1
ATOM 2340 O O . GLY A 1 279 ? -17.166 6.580 1.330 1.00 89.75 279 GLY A O 1
ATOM 2341 N N . ASP A 1 280 ? -18.761 5.050 0.876 1.00 84.00 280 ASP A N 1
ATOM 2342 C CA . ASP A 1 280 ? -19.884 5.836 1.379 1.00 84.00 280 ASP A CA 1
ATOM 2343 C C . ASP A 1 280 ? -20.096 5.642 2.891 1.00 84.00 280 ASP A C 1
ATOM 2345 O O . ASP A 1 280 ? -19.272 5.049 3.590 1.00 84.00 280 ASP A O 1
ATOM 2349 N N . ASP A 1 281 ? -21.180 6.215 3.416 1.00 75.19 281 ASP A N 1
ATOM 2350 C CA . ASP A 1 281 ? -21.526 6.299 4.838 1.00 75.19 281 ASP A CA 1
ATOM 2351 C C . ASP A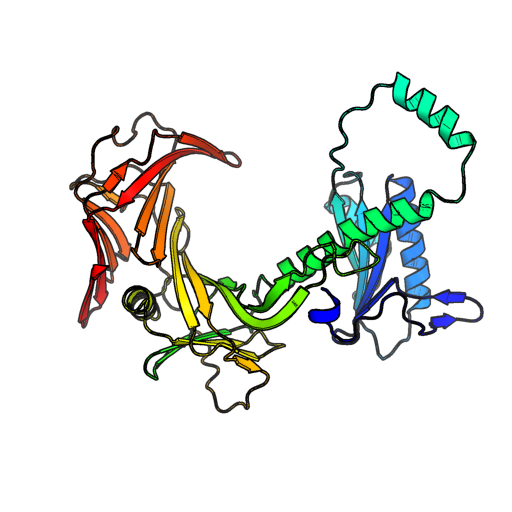 1 281 ? -21.961 4.931 5.419 1.00 75.19 281 ASP A C 1
ATOM 2353 O O . ASP A 1 281 ? -23.095 4.730 5.842 1.00 75.19 281 ASP A O 1
ATOM 2357 N N . ALA A 1 282 ? -21.068 3.940 5.366 1.00 79.69 282 ALA A N 1
ATOM 2358 C CA . ALA A 1 282 ? -21.309 2.576 5.817 1.00 79.69 282 ALA A CA 1
ATOM 2359 C C . ALA A 1 282 ? -20.164 2.119 6.727 1.00 79.69 282 ALA A C 1
ATOM 2361 O O . ALA A 1 282 ? -19.169 1.552 6.288 1.00 79.69 282 ALA A O 1
ATOM 2362 N N . TRP A 1 283 ? -20.288 2.360 8.031 1.00 79.94 283 TRP A N 1
ATOM 2363 C CA . TRP A 1 283 ? -19.325 1.856 9.011 1.00 79.94 283 TRP A CA 1
ATOM 2364 C C . TRP A 1 283 ? -20.013 1.390 10.288 1.00 79.94 283 TRP A C 1
ATOM 2366 O O . TRP A 1 283 ? -21.170 1.700 10.571 1.00 79.94 283 TRP A O 1
ATOM 2376 N N . THR A 1 284 ? -19.284 0.634 11.096 1.00 78.56 284 THR A N 1
ATOM 2377 C CA . THR A 1 284 ? -19.734 0.235 12.428 1.00 78.56 284 THR A CA 1
ATOM 2378 C C . THR A 1 284 ? -18.589 0.434 13.407 1.00 78.56 284 THR A C 1
ATOM 2380 O O . THR A 1 284 ? -17.470 -0.014 13.168 1.00 78.56 284 THR A O 1
ATOM 2383 N N . GLU A 1 285 ? -18.850 1.147 14.500 1.00 77.94 285 GLU A N 1
ATOM 2384 C CA . GLU A 1 285 ? -17.895 1.308 15.598 1.00 77.94 285 GLU A CA 1
ATOM 2385 C C . GLU A 1 285 ? -18.233 0.331 16.725 1.00 77.94 285 GLU A C 1
ATOM 2387 O O . GLU A 1 285 ? -19.397 -0.014 16.918 1.00 77.94 285 GLU A O 1
ATOM 2392 N N . SER A 1 286 ? -17.222 -0.079 17.495 1.00 66.19 286 SER A N 1
ATOM 2393 C CA . SER A 1 286 ? -17.422 -0.806 18.760 1.00 66.19 286 SER A CA 1
ATOM 2394 C C . SER A 1 286 ? -18.250 -2.095 18.623 1.00 66.19 286 SER A C 1
ATOM 2396 O O . SER A 1 286 ? -19.047 -2.429 19.497 1.00 66.19 286 SER A O 1
ATOM 2398 N N . TRP A 1 287 ? -18.061 -2.823 17.521 1.00 66.81 287 TRP A N 1
ATOM 2399 C CA . TRP A 1 287 ? -18.714 -4.108 17.257 1.00 66.81 287 TRP A CA 1
ATOM 2400 C C . TRP A 1 287 ? -18.463 -5.185 18.341 1.00 66.81 287 TRP A C 1
ATOM 2402 O O . TRP A 1 287 ? -17.377 -5.244 18.929 1.00 66.81 287 TRP A O 1
ATOM 2412 N N . PRO A 1 288 ? -19.442 -6.071 18.603 1.00 53.84 288 PRO A N 1
ATOM 2413 C CA . PRO A 1 288 ? -19.267 -7.205 19.506 1.00 53.84 288 PRO A CA 1
ATOM 2414 C C . PRO A 1 288 ? -18.347 -8.299 18.920 1.00 53.84 288 PRO A C 1
ATOM 2416 O O . PRO A 1 288 ? -18.327 -8.567 17.721 1.00 53.84 288 PRO A O 1
ATOM 2419 N N . VAL A 1 289 ? -17.602 -8.948 19.821 1.00 48.81 289 VAL A N 1
ATOM 2420 C CA . VAL A 1 289 ? -16.374 -9.773 19.683 1.00 48.81 289 VAL A CA 1
ATOM 2421 C C . VAL A 1 289 ? -16.487 -11.064 18.833 1.00 48.81 289 VAL A C 1
ATOM 2423 O O . VAL A 1 289 ? -15.549 -11.849 18.786 1.00 48.81 289 VAL A O 1
ATOM 2426 N N . VAL A 1 290 ? -17.587 -11.312 18.117 1.00 52.16 290 VAL A N 1
ATOM 2427 C CA . VAL A 1 290 ? -17.764 -12.565 17.335 1.00 52.16 290 VAL A CA 1
ATOM 2428 C C . VAL A 1 290 ? -17.008 -12.540 15.999 1.00 52.16 290 VAL A C 1
ATOM 2430 O O . VAL A 1 290 ? -16.789 -13.567 15.367 1.00 52.16 290 VAL A O 1
ATOM 2433 N N . THR A 1 291 ? -16.575 -11.359 15.567 1.00 55.66 291 THR A N 1
ATOM 2434 C CA . THR A 1 291 ? -15.686 -11.225 14.417 1.00 55.66 291 THR A CA 1
ATOM 2435 C C . THR A 1 291 ? -14.276 -11.686 14.794 1.00 55.66 291 THR A C 1
ATOM 2437 O O . THR A 1 291 ? -13.712 -11.132 15.744 1.00 55.66 291 THR A O 1
ATOM 2440 N N . PRO A 1 292 ? -13.669 -12.643 14.071 1.00 55.25 292 PRO A N 1
ATOM 2441 C CA . PRO A 1 292 ? -12.351 -13.138 14.422 1.00 55.25 292 PRO A CA 1
ATOM 2442 C C . PRO A 1 292 ? -11.322 -12.013 14.269 1.00 55.25 292 PRO A C 1
ATOM 2444 O O . PRO A 1 292 ? -11.059 -11.513 13.178 1.00 55.25 292 PRO A O 1
ATOM 2447 N N . SER A 1 293 ? -10.723 -11.605 15.390 1.00 57.69 293 SER A N 1
ATOM 2448 C CA . SER A 1 293 ? -9.460 -10.869 15.385 1.00 57.69 293 SER A CA 1
ATOM 2449 C C . SER A 1 293 ? -8.385 -11.875 14.985 1.00 57.69 293 SER A C 1
ATOM 2451 O O . SER A 1 293 ? -7.736 -12.480 15.838 1.00 57.69 293 SER A O 1
ATOM 2453 N N . ILE A 1 294 ? -8.293 -12.155 13.683 1.00 68.56 294 ILE A N 1
ATOM 2454 C CA . ILE A 1 294 ? -7.284 -13.071 13.166 1.00 68.56 294 ILE A CA 1
ATOM 2455 C C . ILE A 1 294 ? -5.951 -12.364 13.343 1.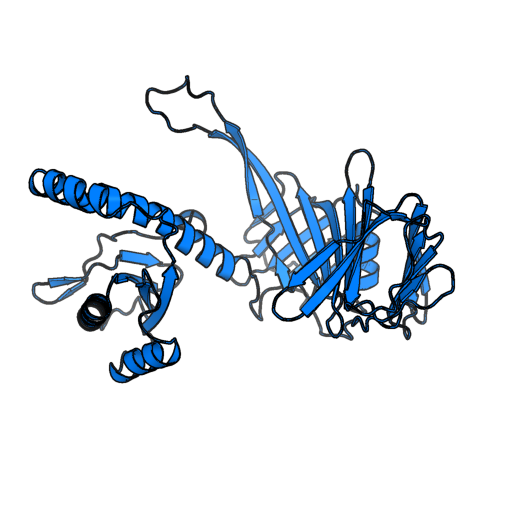00 68.56 294 ILE A C 1
ATOM 2457 O O . ILE A 1 294 ? -5.664 -11.354 12.696 1.00 68.56 294 ILE A O 1
ATOM 2461 N N . LEU A 1 295 ? -5.160 -12.867 14.286 1.00 67.00 295 LEU A N 1
ATOM 2462 C CA . LEU A 1 295 ? -3.795 -12.413 14.450 1.00 67.00 295 LEU A CA 1
ATOM 2463 C C . LEU A 1 295 ? -3.049 -12.731 13.160 1.00 67.00 295 LEU A C 1
ATOM 2465 O O . LEU A 1 295 ? -3.070 -13.859 12.673 1.00 67.00 295 LEU A O 1
ATOM 2469 N N . TRP A 1 296 ? -2.396 -11.718 12.608 1.00 76.50 296 TRP A N 1
ATOM 2470 C CA . TRP A 1 296 ? -1.466 -11.948 11.522 1.00 76.50 296 TRP A CA 1
ATOM 2471 C C . TRP A 1 296 ? -0.292 -12.791 12.039 1.00 76.50 296 TRP A C 1
ATOM 2473 O O . TRP A 1 296 ? 0.333 -12.460 13.051 1.00 76.50 296 TRP A O 1
ATOM 2483 N N . GLU A 1 297 ? 0.010 -13.874 11.328 1.00 76.62 297 GLU A N 1
ATOM 2484 C CA . GLU A 1 297 ? 1.198 -14.687 11.555 1.00 76.62 297 GLU A CA 1
ATOM 2485 C C . GLU A 1 297 ? 2.298 -14.276 10.587 1.00 76.62 297 GLU A C 1
ATOM 2487 O O . GLU A 1 297 ? 2.106 -14.291 9.369 1.00 76.62 297 GLU A O 1
ATOM 2492 N N . ARG A 1 298 ? 3.487 -13.984 11.121 1.00 78.50 298 ARG A N 1
ATOM 2493 C CA . ARG A 1 298 ? 4.636 -13.652 10.285 1.00 78.50 298 ARG A CA 1
ATOM 2494 C C . ARG A 1 298 ? 5.018 -14.824 9.395 1.00 78.50 298 ARG A C 1
ATOM 2496 O O . ARG A 1 298 ? 5.360 -15.903 9.880 1.00 78.50 298 ARG A O 1
ATOM 2503 N N . ARG A 1 299 ? 5.035 -14.575 8.089 1.00 83.88 299 ARG A N 1
ATOM 2504 C CA . ARG A 1 299 ? 5.551 -15.505 7.083 1.00 83.88 299 ARG A CA 1
ATOM 2505 C C . ARG A 1 299 ? 6.709 -14.867 6.329 1.00 83.88 299 ARG A C 1
ATOM 2507 O O . ARG A 1 299 ? 7.255 -13.843 6.738 1.00 83.88 299 ARG A O 1
ATOM 2514 N N . ARG A 1 300 ? 7.146 -15.533 5.262 1.00 88.06 300 ARG A N 1
ATOM 2515 C CA . ARG A 1 300 ? 8.173 -14.998 4.376 1.00 88.06 300 ARG A CA 1
ATOM 2516 C C . ARG A 1 300 ? 7.642 -13.728 3.709 1.00 88.06 300 ARG A C 1
ATOM 2518 O O . ARG A 1 300 ? 6.629 -13.764 3.010 1.00 88.06 300 ARG A O 1
ATOM 2525 N N . THR A 1 301 ? 8.351 -12.638 3.953 1.00 90.44 301 THR A N 1
ATOM 2526 C CA . THR A 1 301 ? 8.175 -11.347 3.293 1.00 90.44 301 THR A CA 1
ATOM 2527 C C . THR A 1 301 ? 9.022 -11.318 2.024 1.00 90.44 301 THR A C 1
ATOM 2529 O O . THR A 1 301 ? 10.135 -11.849 2.027 1.00 90.44 301 THR A O 1
ATOM 2532 N N . TYR A 1 302 ? 8.511 -10.705 0.961 1.00 91.50 302 TYR A N 1
ATOM 2533 C CA . TYR A 1 302 ? 9.250 -10.525 -0.287 1.00 91.50 302 TYR A CA 1
ATOM 2534 C C . TYR A 1 302 ? 10.091 -9.250 -0.237 1.00 91.50 302 TYR A C 1
ATOM 2536 O O . TYR A 1 302 ? 9.616 -8.215 0.238 1.00 91.50 302 TYR A O 1
ATOM 2544 N N . PHE A 1 303 ? 11.326 -9.327 -0.730 1.00 92.75 303 PHE A N 1
ATOM 2545 C CA . PHE A 1 303 ? 12.298 -8.233 -0.715 1.00 92.75 303 PHE A CA 1
ATOM 2546 C C . PHE A 1 303 ? 12.742 -7.896 -2.130 1.00 92.75 303 PHE A C 1
ATOM 2548 O O . PHE A 1 303 ? 12.900 -8.791 -2.956 1.00 92.75 303 PHE A O 1
ATOM 2555 N N . PHE A 1 304 ? 12.954 -6.610 -2.381 1.00 93.81 304 PHE A N 1
ATOM 2556 C CA . PHE A 1 304 ? 13.453 -6.126 -3.657 1.00 93.81 304 PHE A CA 1
ATOM 2557 C C . PHE A 1 304 ? 14.979 -6.012 -3.616 1.00 93.81 304 PHE A C 1
ATOM 2559 O O . PHE A 1 304 ? 15.527 -5.392 -2.706 1.00 93.81 304 PHE A O 1
ATOM 2566 N N . ASP A 1 305 ? 15.663 -6.608 -4.593 1.00 89.12 305 ASP A N 1
ATOM 2567 C CA . ASP A 1 305 ? 17.131 -6.621 -4.683 1.00 89.12 305 ASP A CA 1
ATOM 2568 C C . ASP A 1 305 ? 17.695 -5.703 -5.777 1.00 89.12 305 ASP A C 1
ATOM 2570 O O . ASP A 1 305 ? 18.909 -5.595 -5.929 1.00 89.12 305 ASP A O 1
ATOM 2574 N N . GLY A 1 306 ? 16.828 -5.077 -6.577 1.00 88.25 306 GLY A N 1
ATOM 2575 C CA . GLY A 1 306 ? 17.213 -4.179 -7.665 1.00 88.25 306 GLY A CA 1
ATOM 2576 C C . GLY A 1 306 ? 17.919 -4.825 -8.862 1.00 88.25 306 GLY A C 1
ATOM 2577 O O . GLY A 1 306 ? 18.061 -4.171 -9.892 1.00 88.25 306 GLY A O 1
ATOM 2578 N N . HIS A 1 307 ? 18.334 -6.088 -8.772 1.00 88.31 307 HIS A N 1
ATOM 2579 C CA . HIS A 1 307 ? 19.104 -6.793 -9.806 1.00 88.31 307 HIS A CA 1
ATOM 2580 C C . HIS A 1 307 ? 18.246 -7.718 -10.676 1.00 88.31 307 HIS A C 1
ATOM 2582 O O . HIS A 1 307 ? 18.702 -8.229 -11.697 1.00 88.31 307 HIS A O 1
ATOM 2588 N N . THR A 1 308 ? 16.997 -7.936 -10.279 1.00 87.25 308 THR A N 1
ATOM 2589 C CA . THR A 1 308 ? 16.058 -8.859 -10.929 1.00 87.25 308 THR A CA 1
ATOM 2590 C C . THR A 1 308 ? 15.094 -8.180 -11.906 1.00 87.25 308 THR A C 1
ATOM 2592 O O . THR A 1 308 ? 14.092 -8.771 -12.314 1.00 87.25 308 THR A O 1
ATOM 2595 N N . VAL A 1 309 ? 15.384 -6.941 -12.310 1.00 91.38 309 VAL A N 1
ATOM 2596 C CA . VAL A 1 309 ? 14.564 -6.191 -13.268 1.00 91.38 309 VAL A CA 1
ATOM 2597 C C . VAL A 1 309 ? 15.058 -6.437 -14.688 1.00 91.38 309 VAL A C 1
ATOM 2599 O O . VAL A 1 309 ? 16.239 -6.268 -14.982 1.00 91.38 309 VAL A O 1
ATOM 2602 N N . THR A 1 310 ? 14.153 -6.807 -15.590 1.00 91.56 310 THR A N 1
ATOM 2603 C CA . THR A 1 310 ? 14.474 -7.042 -17.006 1.00 91.56 310 THR A CA 1
ATOM 2604 C C . THR A 1 310 ? 13.582 -6.193 -17.903 1.00 91.56 310 THR A C 1
ATOM 2606 O O . THR A 1 310 ? 12.383 -6.101 -17.666 1.00 91.56 310 THR A O 1
ATOM 2609 N N . ALA A 1 311 ? 14.152 -5.580 -18.936 1.00 91.06 311 ALA A N 1
ATOM 2610 C CA . ALA A 1 311 ? 13.441 -4.839 -19.973 1.00 91.06 311 ALA A CA 1
ATOM 2611 C C . ALA A 1 311 ? 13.849 -5.385 -21.346 1.00 91.06 311 ALA A C 1
ATOM 2613 O O . ALA A 1 311 ? 15.043 -5.473 -21.642 1.00 91.06 311 ALA A O 1
ATOM 2614 N N . ASP A 1 312 ? 12.874 -5.787 -22.161 1.00 89.88 312 ASP A N 1
ATOM 2615 C CA . ASP A 1 312 ? 13.070 -6.305 -23.524 1.00 89.88 312 ASP A CA 1
ATOM 2616 C C . ASP A 1 312 ? 14.151 -7.398 -23.597 1.00 89.88 312 ASP A C 1
ATOM 2618 O O . ASP A 1 312 ? 15.090 -7.351 -24.394 1.00 89.88 312 ASP A O 1
ATOM 2622 N N . LEU A 1 313 ? 14.030 -8.386 -22.700 1.00 86.69 313 LEU A N 1
ATOM 2623 C CA . LEU A 1 313 ? 14.948 -9.526 -22.534 1.00 86.69 313 LEU A CA 1
ATOM 2624 C C . LEU A 1 313 ? 16.363 -9.165 -22.048 1.00 86.69 313 LEU A C 1
ATOM 2626 O O . LEU A 1 313 ? 17.222 -10.043 -21.964 1.00 86.69 313 LEU A O 1
ATOM 2630 N N . LYS A 1 314 ? 16.617 -7.903 -21.691 1.00 88.56 314 LYS A N 1
ATOM 2631 C CA . LYS A 1 314 ? 17.883 -7.450 -21.108 1.00 88.56 314 LYS A CA 1
ATOM 2632 C C . LYS A 1 314 ? 17.700 -7.143 -19.632 1.00 88.56 314 LYS A C 1
ATOM 2634 O O . LYS A 1 314 ? 16.807 -6.389 -19.255 1.00 88.56 314 LYS A O 1
ATOM 2639 N N . THR A 1 315 ? 18.564 -7.693 -18.790 1.00 88.19 315 THR A N 1
ATOM 2640 C CA . THR A 1 315 ? 18.615 -7.311 -17.377 1.00 88.19 315 THR A CA 1
ATOM 2641 C C . THR A 1 315 ? 19.065 -5.862 -17.270 1.00 88.19 315 THR A C 1
ATOM 2643 O O . THR A 1 315 ? 20.079 -5.478 -17.857 1.00 88.19 315 THR A O 1
ATOM 2646 N N . LEU A 1 316 ? 18.282 -5.055 -16.560 1.00 86.31 316 LEU A N 1
ATOM 2647 C CA . LEU A 1 316 ? 18.667 -3.690 -16.248 1.00 86.31 316 LEU A CA 1
ATOM 2648 C C . LEU A 1 316 ? 19.861 -3.716 -15.281 1.00 86.31 316 LEU A C 1
ATOM 2650 O O . LEU A 1 316 ? 19.976 -4.642 -14.472 1.00 86.31 316 LEU A O 1
ATOM 2654 N N . PRO A 1 317 ? 20.731 -2.693 -15.308 1.00 82.88 317 PRO A N 1
ATOM 2655 C CA . PRO A 1 317 ? 21.612 -2.407 -14.182 1.00 82.88 317 PRO A CA 1
ATOM 2656 C C . PRO A 1 317 ? 20.807 -2.270 -12.884 1.00 82.88 317 PRO A C 1
ATOM 2658 O O . PRO A 1 317 ? 19.575 -2.264 -12.896 1.00 82.88 317 PRO A O 1
ATOM 2661 N N . LEU A 1 318 ? 21.505 -2.107 -11.760 1.00 88.19 318 LEU A N 1
ATOM 2662 C CA . LEU A 1 318 ? 20.872 -1.948 -10.453 1.00 88.19 318 LEU A CA 1
ATOM 2663 C C . LEU A 1 318 ? 19.737 -0.903 -10.486 1.00 88.19 318 LEU A C 1
ATOM 2665 O O . LEU A 1 318 ? 19.981 0.299 -10.591 1.00 88.19 318 LEU A O 1
ATOM 2669 N N . VAL A 1 319 ? 18.496 -1.368 -10.339 1.00 89.69 319 VAL A N 1
ATOM 2670 C CA . VAL A 1 319 ? 17.324 -0.521 -10.113 1.00 89.69 319 VAL A CA 1
ATOM 2671 C C . VAL A 1 319 ? 17.226 -0.291 -8.616 1.00 89.69 319 VAL A C 1
ATOM 2673 O O . VAL A 1 319 ? 16.837 -1.176 -7.860 1.00 89.69 319 VAL A O 1
ATOM 2676 N N . TYR A 1 320 ? 17.592 0.903 -8.166 1.00 89.69 320 TYR A N 1
ATOM 2677 C CA . TYR A 1 320 ? 17.608 1.223 -6.742 1.00 89.69 320 TYR A CA 1
ATOM 2678 C C . TYR A 1 320 ? 16.198 1.235 -6.139 1.00 89.69 320 TYR A C 1
ATOM 2680 O O . TYR A 1 320 ? 15.994 0.829 -4.996 1.00 89.69 320 TYR A O 1
ATOM 2688 N N . ARG A 1 321 ? 15.212 1.703 -6.907 1.00 92.00 321 ARG A N 1
ATOM 2689 C CA . ARG A 1 321 ? 13.808 1.756 -6.497 1.00 92.00 321 ARG A CA 1
ATOM 2690 C C . ARG A 1 321 ? 12.900 1.722 -7.710 1.00 92.00 321 ARG A C 1
ATOM 2692 O O . ARG A 1 321 ? 13.255 2.238 -8.769 1.00 92.00 321 ARG A O 1
ATOM 2699 N N . PHE A 1 322 ? 11.695 1.205 -7.530 1.00 94.25 322 PHE A N 1
ATOM 2700 C CA . PHE A 1 322 ? 10.601 1.486 -8.448 1.00 94.25 322 PHE A CA 1
ATOM 2701 C C . PHE A 1 322 ? 9.313 1.850 -7.713 1.00 94.25 322 PHE A C 1
ATOM 2703 O O . PHE A 1 322 ? 9.102 1.478 -6.557 1.00 94.25 322 PHE A O 1
ATOM 2710 N N . GLU A 1 323 ? 8.442 2.559 -8.421 1.00 96.44 323 GLU A N 1
ATOM 2711 C CA . GLU A 1 323 ? 7.086 2.889 -7.992 1.00 96.44 323 GLU A CA 1
ATOM 2712 C C . GLU A 1 323 ? 6.128 2.587 -9.138 1.00 96.44 323 GLU A C 1
ATOM 2714 O O . GLU A 1 323 ? 6.134 3.296 -10.141 1.00 96.44 323 GLU A O 1
ATOM 2719 N N . LEU A 1 324 ? 5.314 1.544 -9.005 1.00 97.25 324 LEU A N 1
ATOM 2720 C CA . LEU A 1 324 ? 4.190 1.289 -9.898 1.00 97.25 324 LEU A CA 1
ATOM 2721 C C . LEU A 1 324 ? 2.928 1.876 -9.268 1.00 97.25 324 LEU A C 1
ATOM 2723 O O . LEU A 1 324 ? 2.522 1.444 -8.194 1.00 97.25 324 LEU A O 1
ATOM 2727 N N . THR A 1 325 ? 2.282 2.808 -9.953 1.00 97.19 325 THR A N 1
ATOM 2728 C CA . THR A 1 325 ? 1.033 3.446 -9.527 1.00 97.19 325 THR A CA 1
ATOM 2729 C C . THR A 1 325 ? -0.091 3.122 -10.499 1.00 97.19 325 THR A C 1
ATOM 2731 O O . THR A 1 325 ? 0.096 3.266 -11.709 1.00 97.19 325 THR A O 1
ATOM 2734 N N . GLY A 1 326 ? -1.257 2.742 -9.980 1.00 95.88 326 GLY A N 1
ATOM 2735 C CA . GLY A 1 326 ? -2.497 2.653 -10.748 1.00 95.88 326 GLY A CA 1
ATOM 2736 C C . GLY A 1 326 ? -3.577 3.550 -10.160 1.00 95.88 326 GLY A C 1
ATOM 2737 O O . GLY A 1 326 ? -3.779 3.556 -8.947 1.00 95.88 326 GLY A O 1
ATOM 2738 N N . GLU A 1 327 ? -4.282 4.288 -11.010 1.00 94.62 327 GLU A N 1
ATOM 2739 C CA . GLU A 1 327 ? -5.432 5.113 -10.634 1.00 94.62 327 GLU A CA 1
ATOM 2740 C C . GLU A 1 327 ? -6.691 4.588 -11.327 1.00 94.62 327 GLU A C 1
ATOM 2742 O O . GLU A 1 327 ? -6.723 4.450 -12.552 1.00 94.62 327 GLU A O 1
ATOM 2747 N N . TYR A 1 328 ? -7.736 4.316 -10.543 1.00 91.88 328 TYR A N 1
ATOM 2748 C CA . TYR A 1 328 ? -9.030 3.841 -11.023 1.00 91.88 328 TYR A CA 1
ATOM 2749 C C . TYR A 1 328 ? -10.013 5.014 -11.111 1.00 91.88 328 TYR A C 1
ATOM 2751 O O . TYR A 1 328 ? -10.564 5.491 -10.110 1.00 91.88 328 TYR A O 1
ATOM 2759 N N . ALA A 1 329 ? -10.211 5.491 -12.336 1.00 86.12 329 ALA A N 1
ATOM 2760 C CA . ALA A 1 329 ? -11.190 6.508 -12.709 1.00 86.12 329 ALA A CA 1
ATOM 2761 C C . ALA A 1 329 ? -12.145 5.937 -13.776 1.00 86.12 329 ALA A C 1
ATOM 2763 O O . ALA A 1 329 ? -12.298 4.724 -13.868 1.00 86.12 329 ALA A O 1
ATOM 2764 N N . GLU A 1 330 ? -12.785 6.787 -14.586 1.00 83.56 330 GLU A N 1
ATOM 2765 C CA . GLU A 1 330 ? -13.560 6.331 -15.759 1.00 83.56 330 GLU A CA 1
ATOM 2766 C C . GLU A 1 330 ? -12.692 5.525 -16.735 1.00 83.56 330 GLU A C 1
ATOM 2768 O O . GLU A 1 330 ? -13.145 4.556 -17.336 1.00 83.56 330 GLU A O 1
ATOM 2773 N N . THR A 1 331 ? -11.419 5.907 -16.847 1.00 86.81 331 THR A N 1
ATOM 2774 C CA . THR A 1 331 ? -10.379 5.145 -17.534 1.00 86.81 331 THR A CA 1
ATOM 2775 C C . THR A 1 331 ? -9.259 4.856 -16.545 1.00 86.81 331 THR A C 1
ATOM 2777 O O . THR A 1 331 ? -8.640 5.794 -16.033 1.00 86.81 331 THR A O 1
ATOM 2780 N N . SER A 1 332 ? -8.999 3.578 -16.268 1.00 90.25 332 SER A N 1
ATOM 2781 C CA . SER A 1 332 ? -7.853 3.166 -15.454 1.00 90.25 332 SER A CA 1
ATOM 2782 C C . SER A 1 332 ? -6.553 3.630 -16.112 1.00 90.25 332 SER A C 1
ATOM 2784 O O . SER A 1 332 ? -6.387 3.494 -17.324 1.00 90.25 332 SER A O 1
ATOM 2786 N N . SER A 1 333 ? -5.635 4.189 -15.326 1.00 94.12 333 SER A N 1
ATOM 2787 C CA . SER A 1 333 ? -4.321 4.609 -15.820 1.00 94.12 333 SER A CA 1
ATOM 2788 C C . SER A 1 333 ? -3.209 4.051 -14.947 1.00 94.12 333 SER A C 1
ATOM 2790 O O . SER A 1 333 ? -3.330 4.026 -13.721 1.00 94.12 333 SER A O 1
ATOM 2792 N N . TYR A 1 334 ? -2.124 3.613 -15.583 1.00 96.44 334 TYR A N 1
ATOM 2793 C CA . TYR A 1 334 ? -0.997 2.982 -14.906 1.00 96.44 334 TYR A CA 1
ATOM 2794 C C . TYR A 1 334 ? 0.314 3.657 -15.301 1.00 96.44 334 TYR A C 1
ATOM 2796 O O . TYR A 1 334 ? 0.544 4.007 -16.464 1.00 96.44 334 TYR A O 1
ATOM 2804 N N . LYS A 1 335 ? 1.188 3.843 -14.315 1.00 96.38 335 LYS A N 1
ATOM 2805 C CA . LYS A 1 335 ? 2.502 4.463 -14.491 1.00 96.38 335 LYS A CA 1
ATOM 2806 C C . LYS A 1 335 ? 3.533 3.746 -13.651 1.00 96.38 335 LYS A C 1
ATOM 2808 O O . LYS A 1 335 ? 3.238 3.366 -12.523 1.00 96.38 335 LYS A O 1
ATOM 2813 N N . ILE A 1 336 ? 4.747 3.621 -14.166 1.00 95.88 336 ILE A N 1
ATOM 2814 C CA . ILE A 1 336 ? 5.888 3.140 -13.396 1.00 95.88 336 ILE A CA 1
ATOM 2815 C C . ILE A 1 336 ? 7.022 4.156 -13.422 1.00 95.88 336 ILE A C 1
ATOM 2817 O O . ILE A 1 336 ? 7.343 4.724 -14.462 1.00 95.88 336 ILE A O 1
ATOM 2821 N N . LYS A 1 337 ? 7.648 4.379 -12.271 1.00 93.81 337 LYS A N 1
ATOM 2822 C CA . LYS A 1 337 ? 8.892 5.139 -12.151 1.00 93.81 337 LYS A CA 1
ATOM 2823 C C . LYS A 1 337 ? 10.014 4.208 -11.755 1.00 93.81 337 LYS A C 1
ATOM 2825 O O . LYS A 1 337 ? 9.869 3.472 -10.783 1.00 93.81 337 LYS A O 1
ATOM 2830 N N . LEU A 1 338 ? 11.120 4.268 -12.482 1.00 91.69 338 LEU A N 1
ATOM 2831 C CA . LEU A 1 338 ? 12.342 3.532 -12.178 1.00 91.69 338 LEU A CA 1
ATOM 2832 C C . LEU A 1 338 ? 13.415 4.518 -11.724 1.00 91.69 338 LEU A C 1
ATOM 2834 O O . LEU A 1 338 ? 13.565 5.582 -12.324 1.00 91.69 338 LEU A O 1
ATOM 2838 N N . TYR A 1 339 ? 14.136 4.159 -10.667 1.00 89.81 339 TYR A N 1
ATOM 2839 C CA . TYR A 1 339 ? 15.222 4.943 -10.091 1.00 89.81 339 TYR A CA 1
ATOM 2840 C C . TYR A 1 339 ? 16.523 4.162 -10.224 1.00 89.81 339 TYR A C 1
ATOM 2842 O O . TYR A 1 339 ? 16.606 3.010 -9.792 1.00 89.81 339 TYR A O 1
ATOM 2850 N N . PHE A 1 340 ? 17.540 4.810 -10.773 1.00 86.25 340 PHE A N 1
ATOM 2851 C CA . PHE A 1 340 ? 18.852 4.229 -11.022 1.00 86.25 340 PHE A CA 1
ATOM 2852 C C . PHE A 1 340 ? 19.933 5.040 -10.290 1.00 86.25 340 PHE A C 1
ATOM 2854 O O . PHE A 1 340 ? 19.744 6.237 -10.042 1.00 86.25 340 PHE A O 1
ATOM 2861 N N . PRO A 1 341 ? 21.063 4.416 -9.916 1.00 80.88 341 PRO A N 1
ATOM 2862 C CA . PRO A 1 341 ? 22.231 5.154 -9.446 1.00 80.88 341 PRO A CA 1
ATOM 2863 C C . PRO A 1 341 ? 22.777 6.052 -10.563 1.00 80.88 341 PRO A C 1
ATOM 2865 O O . PRO A 1 341 ? 22.728 5.658 -11.728 1.00 80.88 341 PRO A O 1
ATOM 2868 N N . LEU A 1 342 ? 23.338 7.224 -10.225 1.00 72.69 342 LEU A N 1
ATOM 2869 C CA . LEU A 1 342 ? 24.144 8.001 -11.178 1.00 72.69 342 LEU A CA 1
ATOM 2870 C C . LEU A 1 342 ? 25.415 7.217 -11.535 1.00 72.69 342 LEU A C 1
ATOM 2872 O O . LEU A 1 342 ? 26.420 7.274 -10.831 1.00 72.69 342 LEU A O 1
ATOM 2876 N N . SER A 1 343 ? 25.361 6.461 -12.621 1.00 63.19 343 SER A N 1
ATOM 2877 C CA . SER A 1 343 ? 26.506 5.819 -13.259 1.00 63.19 343 SER A CA 1
ATOM 2878 C C . SER A 1 343 ? 26.351 5.948 -14.764 1.00 63.19 343 SER A C 1
ATOM 2880 O O . SER A 1 343 ? 25.245 5.776 -15.259 1.00 63.19 343 SER A O 1
ATOM 2882 N N . ASP A 1 344 ? 27.441 6.121 -15.502 1.00 56.12 344 ASP A N 1
ATOM 2883 C CA . ASP A 1 344 ? 27.415 6.241 -16.969 1.00 56.12 344 ASP A CA 1
ATOM 2884 C C . ASP A 1 344 ? 26.799 5.009 -17.684 1.00 56.12 344 ASP A C 1
ATOM 2886 O O . ASP A 1 344 ? 26.453 5.068 -18.862 1.00 56.12 344 ASP A O 1
ATOM 2890 N N . GLU A 1 345 ? 26.598 3.900 -16.960 1.00 55.34 345 GLU A N 1
ATOM 2891 C CA . GLU A 1 345 ? 25.877 2.688 -17.374 1.00 55.34 345 GLU A CA 1
ATOM 2892 C C . GLU A 1 345 ? 24.341 2.837 -17.309 1.00 55.34 345 GLU A C 1
ATOM 2894 O O . GLU A 1 345 ? 23.626 1.945 -16.851 1.00 55.34 345 GLU A O 1
ATOM 2899 N N . HIS A 1 346 ? 23.789 3.972 -17.738 1.00 56.72 346 HIS A N 1
ATOM 2900 C CA . HIS A 1 346 ? 22.336 4.134 -17.816 1.00 56.72 346 HIS A CA 1
ATOM 2901 C C . HIS A 1 346 ? 21.745 3.263 -18.932 1.00 56.72 346 HIS A C 1
ATOM 2903 O O . HIS A 1 346 ? 22.123 3.364 -20.101 1.00 56.72 346 HIS A O 1
ATOM 2909 N N . TYR A 1 347 ? 20.771 2.421 -18.573 1.00 57.12 347 TYR A N 1
ATOM 2910 C CA . TYR A 1 347 ? 19.920 1.740 -19.550 1.00 57.12 347 TYR A CA 1
ATOM 2911 C C . TYR A 1 347 ? 19.175 2.789 -20.405 1.00 57.12 347 TYR A C 1
ATOM 2913 O O . TYR A 1 347 ? 18.759 3.822 -19.874 1.00 57.12 347 TYR A O 1
ATOM 2921 N N . PRO A 1 348 ? 19.064 2.597 -21.732 1.00 54.97 348 PRO A N 1
ATOM 2922 C CA . PRO A 1 348 ? 19.096 3.710 -22.670 1.00 54.97 348 PRO A CA 1
ATOM 2923 C C . PRO A 1 348 ? 17.783 4.493 -22.817 1.00 54.97 348 PRO A C 1
ATOM 2925 O O . PRO A 1 348 ? 16.681 3.963 -22.735 1.00 54.97 348 PRO A O 1
ATOM 2928 N N . TYR A 1 349 ? 17.982 5.779 -23.120 1.00 61.06 349 TYR A N 1
ATOM 2929 C CA . TYR A 1 349 ? 17.196 6.720 -23.931 1.00 61.06 349 TYR A CA 1
ATOM 2930 C C . TYR A 1 349 ? 15.814 6.302 -24.469 1.00 61.06 349 TYR A C 1
ATOM 2932 O O . TYR A 1 349 ? 15.726 5.354 -25.245 1.00 61.06 349 TYR A O 1
ATOM 2940 N N . LYS A 1 350 ? 14.817 7.174 -24.190 1.00 56.47 350 LYS A N 1
ATOM 2941 C CA . LYS A 1 350 ? 13.606 7.629 -24.943 1.00 56.47 350 LYS A CA 1
ATOM 2942 C C . LYS A 1 350 ? 12.773 6.631 -25.768 1.00 56.47 350 LYS A C 1
ATOM 2944 O O . LYS A 1 350 ? 11.761 7.026 -26.344 1.00 56.47 350 LYS A O 1
ATOM 2949 N N . SER A 1 351 ? 13.167 5.376 -25.852 1.00 70.94 351 SER A N 1
ATOM 2950 C CA . SER A 1 351 ? 12.489 4.342 -26.611 1.00 70.94 351 SER A CA 1
ATOM 2951 C C . SER A 1 351 ? 11.414 3.703 -25.748 1.00 70.94 351 SER A C 1
ATOM 2953 O O . SER A 1 351 ? 11.517 3.620 -24.524 1.00 70.94 351 SER A O 1
ATOM 2955 N N . LYS A 1 352 ? 10.331 3.326 -26.416 1.00 85.94 352 LYS A N 1
ATOM 2956 C CA . LYS A 1 352 ? 9.265 2.533 -25.826 1.00 85.94 352 LYS A CA 1
ATOM 2957 C C . LYS A 1 352 ? 9.865 1.199 -25.367 1.00 85.94 352 LYS A C 1
ATOM 2959 O O . LYS A 1 352 ? 10.584 0.585 -26.149 1.00 85.94 352 LYS A O 1
ATOM 2964 N N . ILE A 1 353 ? 9.574 0.775 -24.139 1.00 90.50 353 ILE A N 1
ATOM 2965 C CA . ILE A 1 353 ? 9.915 -0.576 -23.667 1.00 90.50 353 ILE A CA 1
ATOM 2966 C C . ILE A 1 353 ? 8.726 -1.469 -24.014 1.00 90.50 353 ILE A C 1
ATOM 2968 O O . ILE A 1 353 ? 7.594 -1.159 -23.634 1.00 90.50 353 ILE A O 1
ATOM 2972 N N . GLU A 1 354 ? 8.950 -2.554 -24.748 1.00 93.06 354 GLU A N 1
ATOM 2973 C CA . GLU A 1 354 ? 7.868 -3.468 -25.133 1.00 93.06 354 GLU A CA 1
ATOM 2974 C C . GLU A 1 354 ? 7.411 -4.304 -23.940 1.00 93.06 354 GLU A C 1
ATOM 2976 O O . GLU A 1 354 ? 6.208 -4.480 -23.733 1.00 93.06 354 GLU A O 1
ATOM 2981 N N . LYS A 1 355 ? 8.362 -4.776 -23.127 1.00 94.44 355 LYS A N 1
ATOM 2982 C CA . LYS A 1 355 ? 8.099 -5.549 -21.916 1.00 94.44 355 LYS A CA 1
ATOM 2983 C C . LYS A 1 355 ? 9.091 -5.227 -20.801 1.00 94.44 355 LYS A C 1
ATOM 2985 O O . LYS A 1 355 ? 10.291 -5.452 -20.944 1.00 94.44 355 LYS A O 1
ATOM 2990 N N . LEU A 1 356 ? 8.579 -4.832 -19.638 1.00 94.69 356 LEU A N 1
ATOM 2991 C CA . LEU A 1 356 ? 9.330 -4.777 -18.381 1.00 94.69 356 LEU A CA 1
ATOM 2992 C C . LEU A 1 356 ? 8.865 -5.905 -17.455 1.00 94.69 356 LEU A C 1
ATOM 2994 O O . LEU A 1 356 ? 7.678 -6.002 -17.171 1.00 94.69 356 LEU A O 1
ATOM 2998 N N . SER A 1 357 ? 9.781 -6.728 -16.948 1.00 94.88 357 SER A N 1
ATOM 2999 C CA . SER A 1 357 ? 9.476 -7.784 -15.974 1.00 94.88 357 SER A CA 1
ATOM 3000 C C . SER A 1 357 ? 10.199 -7.516 -14.655 1.00 94.88 357 SER A C 1
ATOM 3002 O O . SER A 1 357 ? 11.424 -7.365 -14.623 1.00 94.88 357 SER A O 1
ATOM 3004 N N . LEU A 1 358 ? 9.433 -7.478 -13.568 1.00 94.06 358 LEU A N 1
ATOM 3005 C CA . LEU A 1 358 ? 9.890 -7.336 -12.189 1.00 94.06 358 LEU A CA 1
ATOM 3006 C C . LEU A 1 358 ? 9.662 -8.665 -11.469 1.00 94.06 358 LEU A C 1
ATOM 3008 O O . LEU A 1 358 ? 8.524 -9.124 -11.367 1.00 94.06 358 LEU A O 1
ATOM 3012 N N . VAL A 1 359 ? 10.717 -9.290 -10.952 1.00 91.94 359 VAL A N 1
ATOM 3013 C CA . VAL A 1 359 ? 10.572 -10.511 -10.149 1.00 91.94 359 VAL A CA 1
ATOM 3014 C C . VAL A 1 359 ? 10.425 -10.133 -8.678 1.00 91.94 359 VAL A C 1
ATOM 3016 O O . VAL A 1 359 ? 11.285 -9.468 -8.112 1.00 91.94 359 VAL A O 1
ATOM 3019 N N . LEU A 1 360 ? 9.324 -10.552 -8.055 1.00 90.06 360 LEU A N 1
ATOM 3020 C CA . LEU A 1 360 ? 9.046 -10.290 -6.642 1.00 90.06 360 LEU A CA 1
ATOM 3021 C C . LEU A 1 360 ? 9.572 -11.425 -5.753 1.00 90.06 360 LEU A C 1
ATOM 3023 O O . LEU A 1 360 ? 10.093 -11.169 -4.671 1.00 90.06 360 LEU A O 1
ATOM 3027 N N . ASP A 1 361 ? 9.443 -12.678 -6.201 1.00 89.12 361 ASP A N 1
ATOM 3028 C CA . ASP A 1 361 ? 10.031 -13.847 -5.538 1.00 89.12 361 ASP A CA 1
ATOM 3029 C C . ASP A 1 361 ? 10.288 -14.959 -6.562 1.00 89.12 361 ASP A C 1
ATOM 3031 O O . ASP A 1 361 ? 9.363 -15.467 -7.197 1.00 89.12 361 ASP A O 1
ATOM 3035 N N . LEU A 1 362 ? 11.553 -15.364 -6.709 1.00 85.00 362 LEU A N 1
ATOM 3036 C CA . LEU A 1 362 ? 11.952 -16.428 -7.639 1.00 85.00 362 LEU A CA 1
ATOM 3037 C C . LEU A 1 362 ? 11.414 -17.805 -7.230 1.00 85.00 362 LEU A C 1
ATOM 3039 O O . LEU A 1 362 ? 11.132 -18.639 -8.087 1.00 85.00 362 LEU A O 1
ATOM 3043 N N . ARG A 1 363 ? 11.286 -18.060 -5.925 1.00 85.25 363 ARG A N 1
ATOM 3044 C CA . ARG A 1 363 ? 10.910 -19.376 -5.393 1.00 85.25 363 ARG A CA 1
ATOM 3045 C C . ARG A 1 363 ? 9.415 -19.663 -5.562 1.00 85.25 363 ARG A C 1
ATOM 3047 O O . ARG A 1 363 ? 9.061 -20.799 -5.850 1.00 85.25 363 ARG A O 1
ATOM 3054 N N . ASP A 1 364 ? 8.575 -18.644 -5.434 1.00 80.25 364 ASP A N 1
ATOM 3055 C CA . ASP A 1 364 ? 7.122 -18.684 -5.635 1.00 80.25 364 ASP A CA 1
ATOM 3056 C C . ASP A 1 364 ? 6.718 -18.174 -7.026 1.00 80.25 364 ASP A C 1
ATOM 3058 O O . ASP A 1 364 ? 5.550 -17.859 -7.256 1.00 80.25 364 ASP A O 1
ATOM 3062 N N . GLY A 1 365 ? 7.688 -17.991 -7.931 1.00 85.50 365 GLY A N 1
ATOM 3063 C CA . GLY A 1 365 ? 7.461 -17.481 -9.283 1.00 85.50 365 GLY A CA 1
ATOM 3064 C C . GLY A 1 365 ? 6.530 -16.268 -9.328 1.00 85.50 365 GLY A C 1
ATOM 3065 O O . GLY A 1 365 ? 5.669 -16.202 -10.207 1.00 85.50 365 GLY A O 1
ATOM 3066 N N . VAL A 1 366 ? 6.643 -15.364 -8.348 1.00 90.50 366 VAL A N 1
ATOM 3067 C CA . VAL A 1 366 ? 5.825 -14.154 -8.289 1.00 90.50 366 VAL A CA 1
ATOM 3068 C C . VAL A 1 366 ? 6.536 -13.099 -9.113 1.00 90.50 366 VAL A C 1
ATOM 3070 O O . VAL A 1 366 ? 7.652 -12.695 -8.776 1.00 90.50 366 VAL A O 1
ATOM 3073 N N . SER A 1 367 ? 5.904 -12.656 -10.192 1.00 93.06 367 SER A N 1
ATOM 3074 C CA . SER A 1 367 ? 6.443 -11.619 -11.065 1.00 93.06 367 SER A CA 1
ATOM 3075 C C . SER A 1 367 ? 5.358 -10.661 -11.533 1.00 93.06 367 SER A C 1
ATOM 3077 O O . SER A 1 367 ? 4.162 -10.944 -11.469 1.00 93.06 367 SER A O 1
ATOM 3079 N N . LEU A 1 368 ? 5.799 -9.505 -11.998 1.00 94.88 368 LEU A N 1
ATOM 3080 C CA . LEU A 1 368 ? 4.972 -8.462 -12.568 1.00 94.88 368 LEU A CA 1
ATOM 3081 C C . LEU A 1 368 ? 5.543 -8.113 -13.938 1.00 94.88 368 LEU A C 1
ATOM 3083 O O . LEU A 1 368 ? 6.670 -7.630 -14.031 1.00 94.88 368 LEU A O 1
ATOM 3087 N N . ASP A 1 369 ? 4.747 -8.339 -14.973 1.00 95.88 369 ASP A N 1
ATOM 3088 C CA . ASP A 1 369 ? 5.090 -8.031 -16.352 1.00 95.88 369 ASP A CA 1
ATOM 3089 C C . ASP A 1 369 ? 4.251 -6.836 -16.819 1.00 95.88 369 ASP A C 1
ATOM 3091 O O . ASP A 1 369 ? 3.023 -6.846 -16.737 1.00 95.88 369 ASP A O 1
ATOM 3095 N N . LEU A 1 370 ? 4.917 -5.801 -17.311 1.00 96.25 370 LEU A N 1
ATOM 3096 C CA . LEU A 1 370 ? 4.325 -4.573 -17.827 1.00 96.25 370 LEU A CA 1
ATOM 3097 C C . LEU A 1 370 ? 4.594 -4.505 -19.325 1.00 96.25 370 LEU A C 1
ATOM 3099 O O . LEU A 1 370 ? 5.731 -4.738 -19.737 1.00 96.25 370 LEU A O 1
ATOM 3103 N N . TYR A 1 371 ? 3.587 -4.154 -20.118 1.00 96.44 371 TYR A N 1
ATOM 3104 C CA . TYR A 1 371 ? 3.706 -4.114 -21.574 1.00 96.44 371 TYR A CA 1
ATOM 3105 C C . TYR A 1 371 ? 3.481 -2.705 -22.124 1.00 96.44 371 TYR A C 1
ATOM 3107 O O . TYR A 1 371 ? 2.695 -1.930 -21.579 1.00 96.44 371 TYR A O 1
ATOM 3115 N N . ASP A 1 372 ? 4.185 -2.382 -23.210 1.00 95.00 372 ASP A N 1
ATOM 3116 C CA . ASP A 1 372 ? 4.084 -1.112 -23.934 1.00 95.00 372 ASP A CA 1
ATOM 3117 C C . ASP A 1 372 ? 4.279 0.135 -23.043 1.00 95.00 372 ASP A C 1
ATOM 3119 O O . ASP A 1 372 ? 3.376 0.947 -22.837 1.00 95.00 372 ASP A O 1
ATOM 3123 N N . LEU A 1 373 ? 5.481 0.307 -22.497 1.00 94.56 373 LEU A N 1
ATOM 3124 C CA . LEU A 1 373 ? 5.819 1.443 -21.642 1.00 94.56 373 LEU A CA 1
ATOM 3125 C C . LEU A 1 373 ? 6.346 2.606 -22.485 1.00 94.56 373 LEU A C 1
ATOM 3127 O O . LEU A 1 373 ? 7.388 2.506 -23.134 1.00 94.56 373 LEU A O 1
ATOM 3131 N N . GLU A 1 374 ? 5.666 3.743 -22.414 1.00 93.50 374 GLU A N 1
ATOM 3132 C CA . GLU A 1 374 ? 6.060 4.989 -23.065 1.00 93.50 374 GLU A CA 1
ATOM 3133 C C . GLU A 1 374 ? 6.692 5.951 -22.052 1.00 93.50 374 GLU A C 1
ATOM 3135 O O . GLU A 1 374 ? 6.080 6.226 -21.018 1.00 93.50 374 GLU A O 1
ATOM 3140 N N . PRO A 1 375 ? 7.883 6.513 -22.314 1.00 91.81 375 PRO A N 1
ATOM 3141 C CA . PRO A 1 375 ? 8.514 7.444 -21.385 1.00 91.81 375 PRO A CA 1
ATOM 3142 C C . PRO A 1 375 ? 7.690 8.734 -21.225 1.00 91.81 375 PRO A C 1
ATOM 3144 O O . PRO A 1 375 ? 7.343 9.406 -22.198 1.00 91.81 375 PRO A O 1
ATOM 3147 N N . GLU A 1 376 ? 7.407 9.116 -19.978 1.00 88.69 376 GLU A N 1
ATOM 3148 C CA . GLU A 1 376 ? 6.806 10.402 -19.622 1.00 88.69 376 GLU A CA 1
ATOM 3149 C C . GLU A 1 376 ? 7.912 11.418 -19.316 1.00 88.69 376 GLU A C 1
ATOM 3151 O O . GLU A 1 376 ? 8.323 11.594 -18.170 1.00 88.69 376 GLU A O 1
ATOM 3156 N N . GLY A 1 377 ? 8.389 12.094 -20.361 1.00 82.06 377 GLY A N 1
ATOM 3157 C CA . GLY A 1 377 ? 9.382 13.162 -20.245 1.00 82.06 377 GLY A CA 1
ATOM 3158 C C . GLY A 1 377 ? 10.830 12.676 -20.244 1.00 82.06 377 GLY A C 1
ATOM 3159 O O . GLY A 1 377 ? 11.131 11.527 -20.574 1.00 82.06 377 GLY A O 1
ATOM 3160 N N . GLU A 1 378 ? 11.734 13.602 -19.934 1.00 78.06 378 GLU A N 1
ATOM 3161 C CA . GLU A 1 378 ? 13.170 13.336 -19.870 1.00 78.06 378 GLU A CA 1
ATOM 3162 C C . GLU A 1 378 ? 13.568 12.781 -18.501 1.00 78.06 378 GLU A C 1
ATOM 3164 O O . GLU A 1 378 ? 12.858 12.969 -17.512 1.00 78.06 378 GLU A O 1
ATOM 3169 N N . MET A 1 379 ? 14.708 12.093 -18.461 1.00 77.94 379 MET A N 1
ATOM 3170 C CA . MET A 1 379 ? 15.295 11.591 -17.226 1.00 77.94 379 MET A CA 1
ATOM 3171 C C . MET A 1 379 ? 15.618 12.767 -16.297 1.00 77.94 379 MET A C 1
ATOM 3173 O O . MET A 1 379 ? 16.164 13.779 -16.741 1.00 77.94 379 MET A O 1
ATOM 3177 N N . VAL A 1 380 ? 15.258 12.644 -15.019 1.00 77.69 380 VAL A N 1
ATOM 3178 C CA . VAL A 1 380 ? 15.447 13.712 -14.031 1.00 77.69 380 VAL A CA 1
ATOM 3179 C C . VAL A 1 380 ? 16.437 13.265 -12.969 1.00 77.69 380 VAL A C 1
ATOM 3181 O O . VAL A 1 380 ? 16.242 12.233 -12.323 1.00 77.69 380 VAL A O 1
ATOM 3184 N N . ASP A 1 381 ? 17.459 14.085 -12.746 1.00 77.00 381 ASP A N 1
ATOM 3185 C CA . ASP A 1 381 ? 18.378 13.920 -11.626 1.00 77.00 381 ASP A CA 1
ATOM 3186 C C . ASP A 1 381 ? 17.704 14.357 -10.325 1.00 77.00 381 ASP A C 1
ATOM 3188 O O . ASP A 1 381 ? 17.175 15.466 -10.191 1.00 77.00 381 ASP A O 1
ATOM 3192 N N . ILE A 1 382 ? 17.739 13.475 -9.336 1.00 73.56 382 ILE A N 1
ATOM 3193 C CA . ILE A 1 382 ? 17.237 13.711 -7.993 1.00 73.56 382 ILE A CA 1
ATOM 3194 C C . ILE A 1 382 ? 18.404 13.610 -7.026 1.00 73.56 382 ILE A C 1
ATOM 3196 O O . ILE A 1 382 ? 19.086 12.592 -6.924 1.00 73.56 382 ILE A O 1
ATOM 3200 N N . ASN A 1 383 ? 18.574 14.666 -6.242 1.00 67.06 383 ASN A N 1
ATOM 3201 C CA . ASN A 1 383 ? 19.477 14.662 -5.108 1.00 67.06 383 ASN A CA 1
ATOM 3202 C C . ASN A 1 383 ? 18.663 14.398 -3.832 1.00 67.06 383 ASN A C 1
ATOM 3204 O O . ASN A 1 383 ? 17.946 15.282 -3.354 1.00 67.06 383 ASN A O 1
ATOM 3208 N N . CYS A 1 384 ? 18.726 13.173 -3.305 1.00 56.25 384 CYS A N 1
ATOM 3209 C CA . CYS A 1 384 ? 18.064 12.798 -2.057 1.00 56.25 384 CYS A CA 1
ATOM 3210 C C . CYS A 1 384 ? 19.102 12.337 -1.034 1.00 56.25 384 CYS A C 1
ATOM 3212 O O . CYS A 1 384 ? 19.733 11.310 -1.245 1.00 56.25 384 CYS A O 1
ATOM 3214 N N . ALA A 1 385 ? 19.207 13.066 0.087 1.00 45.97 385 ALA A N 1
ATOM 3215 C CA . ALA A 1 385 ? 19.843 12.631 1.339 1.00 45.97 385 ALA A CA 1
ATOM 3216 C C . ALA A 1 385 ? 21.068 11.709 1.138 1.00 45.97 385 ALA A C 1
ATOM 3218 O O . ALA A 1 385 ? 21.035 10.539 1.505 1.00 45.97 385 ALA A O 1
ATOM 3219 N N . ASP A 1 386 ? 22.116 12.260 0.520 1.00 48.16 386 ASP A N 1
ATOM 3220 C CA . ASP A 1 386 ? 23.437 11.643 0.307 1.00 48.16 386 ASP A CA 1
ATOM 3221 C C . ASP A 1 386 ? 23.559 10.617 -0.837 1.00 48.16 386 ASP A C 1
ATOM 3223 O O . ASP A 1 386 ? 24.645 10.086 -1.061 1.00 48.16 386 ASP A O 1
ATOM 3227 N N . THR A 1 387 ? 22.502 10.379 -1.625 1.00 60.12 387 THR A N 1
ATOM 3228 C CA . THR A 1 387 ? 22.579 9.582 -2.865 1.00 60.12 387 THR A CA 1
ATOM 3229 C C . THR A 1 387 ? 22.021 10.374 -4.044 1.00 60.12 387 THR A C 1
ATOM 3231 O O . THR A 1 387 ? 20.869 10.816 -4.030 1.00 60.12 387 THR A O 1
ATOM 3234 N N . VAL A 1 388 ? 22.835 10.558 -5.085 1.00 61.97 388 VAL A N 1
ATOM 3235 C CA . VAL A 1 388 ? 22.353 11.119 -6.351 1.00 61.97 388 VAL A CA 1
ATOM 3236 C C . VAL A 1 388 ? 21.764 9.966 -7.161 1.00 61.97 388 VAL A C 1
ATOM 3238 O O . VAL A 1 388 ? 22.443 8.971 -7.425 1.00 61.97 388 VAL A O 1
ATOM 3241 N N . LEU A 1 389 ? 20.494 10.094 -7.532 1.00 78.19 389 LEU A N 1
ATOM 3242 C CA . LEU A 1 389 ? 19.758 9.124 -8.337 1.00 78.19 389 LEU A CA 1
ATOM 3243 C C . LEU A 1 389 ? 19.238 9.810 -9.595 1.00 78.19 389 LEU A C 1
ATOM 3245 O O . LEU A 1 389 ? 18.909 10.991 -9.557 1.00 78.19 389 LEU A O 1
ATOM 3249 N N . CYS A 1 390 ? 19.088 9.066 -10.681 1.00 84.38 390 CYS A N 1
ATOM 3250 C CA . CYS A 1 390 ? 18.302 9.506 -11.825 1.00 84.38 390 CYS A CA 1
ATOM 3251 C C . CYS A 1 390 ? 17.002 8.702 -11.862 1.00 84.38 390 CYS A C 1
ATOM 3253 O O . CYS A 1 390 ? 16.963 7.536 -11.454 1.00 84.38 390 CYS A O 1
ATOM 3255 N N . ASN A 1 391 ? 15.908 9.324 -12.296 1.00 87.44 391 ASN A N 1
ATOM 3256 C CA . ASN A 1 391 ? 14.655 8.611 -12.497 1.00 87.44 391 ASN A CA 1
ATOM 3257 C C . ASN A 1 391 ? 14.101 8.785 -13.906 1.00 87.44 391 ASN A C 1
ATOM 3259 O O . ASN A 1 391 ? 14.315 9.800 -14.567 1.00 87.44 391 ASN A O 1
ATOM 3263 N N . GLN A 1 392 ? 13.360 7.773 -14.346 1.00 88.06 392 GLN A N 1
ATOM 3264 C CA . GLN A 1 392 ? 12.567 7.821 -15.564 1.00 88.06 392 GLN A CA 1
ATOM 3265 C C . GLN A 1 392 ? 11.156 7.340 -15.239 1.00 88.06 392 GLN A C 1
ATOM 3267 O O . GLN A 1 392 ? 10.960 6.267 -14.663 1.00 88.06 392 GLN A O 1
AT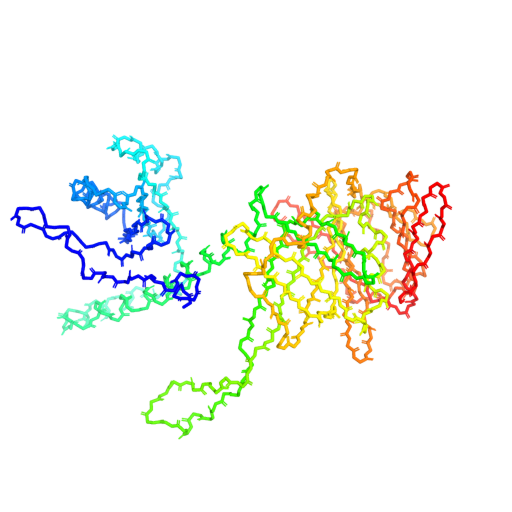OM 3272 N N . SER A 1 393 ? 10.172 8.158 -15.605 1.00 91.81 393 SER A N 1
ATOM 3273 C CA . SER A 1 393 ? 8.757 7.799 -15.517 1.00 91.81 393 SER A CA 1
ATOM 3274 C C . SER A 1 393 ? 8.294 7.224 -16.849 1.00 91.81 393 SER A C 1
ATOM 3276 O O . SER A 1 393 ? 8.689 7.719 -17.905 1.00 91.81 393 SER A O 1
ATOM 3278 N N . PHE A 1 394 ? 7.439 6.211 -16.796 1.00 93.81 394 PHE A N 1
ATOM 3279 C CA . PHE A 1 394 ? 6.809 5.591 -17.949 1.00 93.81 394 PHE A CA 1
ATOM 3280 C C . PHE A 1 394 ? 5.304 5.468 -17.722 1.00 93.81 394 PHE A C 1
ATOM 3282 O O . PHE A 1 394 ? 4.856 5.048 -16.653 1.00 93.81 394 PHE A O 1
ATOM 3289 N N . ARG A 1 395 ? 4.525 5.796 -18.746 1.00 95.50 395 ARG A N 1
ATOM 3290 C CA . ARG A 1 395 ? 3.107 5.458 -18.844 1.00 95.50 395 ARG A CA 1
ATOM 3291 C C . ARG A 1 395 ? 2.988 4.078 -19.471 1.00 95.50 395 ARG A C 1
ATOM 3293 O O . ARG A 1 395 ? 3.623 3.810 -20.483 1.00 95.50 395 ARG A O 1
ATOM 3300 N N . ILE A 1 396 ? 2.165 3.224 -18.886 1.00 96.25 396 ILE A N 1
ATOM 3301 C CA . ILE A 1 396 ? 1.928 1.868 -19.381 1.00 96.25 396 ILE A CA 1
ATOM 3302 C C . ILE A 1 396 ? 0.679 1.934 -20.264 1.00 96.25 396 ILE A C 1
ATOM 3304 O O . ILE A 1 396 ? -0.382 2.333 -19.781 1.00 96.25 396 ILE A O 1
ATOM 3308 N N . THR A 1 397 ? 0.814 1.631 -21.556 1.00 95.38 397 THR A N 1
ATOM 3309 C CA . THR A 1 397 ? -0.313 1.636 -22.509 1.00 95.38 397 THR A CA 1
ATOM 3310 C C . THR A 1 397 ? -0.809 0.233 -22.852 1.00 95.38 397 THR A C 1
ATOM 3312 O O . THR A 1 397 ? -1.912 0.094 -23.380 1.00 95.38 397 THR A O 1
ATOM 3315 N N . GLY A 1 398 ? -0.025 -0.793 -22.524 1.00 94.75 398 GLY A N 1
ATOM 3316 C CA . GLY A 1 398 ? -0.370 -2.199 -22.681 1.00 94.75 398 GLY A CA 1
ATOM 3317 C C . GLY A 1 398 ? -0.911 -2.822 -21.391 1.00 94.75 398 GLY A C 1
ATOM 3318 O O . GLY A 1 398 ? -1.107 -2.128 -20.389 1.00 94.75 398 GLY A O 1
ATOM 3319 N N . PRO A 1 399 ? -1.165 -4.142 -21.401 1.00 94.31 399 PRO A N 1
ATOM 3320 C CA . PRO A 1 399 ? -1.657 -4.855 -20.230 1.00 94.31 399 PRO A CA 1
ATOM 3321 C C . PRO A 1 399 ? -0.633 -4.876 -19.094 1.00 94.31 399 PRO A C 1
ATOM 3323 O O . PRO A 1 399 ? 0.583 -4.859 -19.310 1.00 94.31 399 PRO A O 1
ATOM 3326 N N . LEU A 1 400 ? -1.139 -5.003 -17.871 1.00 94.25 400 LEU A N 1
ATOM 3327 C CA . LEU A 1 400 ? -0.326 -5.208 -16.681 1.00 94.25 400 LEU A CA 1
ATOM 3328 C C . LEU A 1 400 ? -0.622 -6.590 -16.095 1.00 94.25 400 LEU A C 1
ATOM 3330 O O . LEU A 1 400 ? -1.738 -6.866 -15.669 1.00 94.25 400 LEU A O 1
ATOM 3334 N N . VAL A 1 401 ? 0.368 -7.483 -16.098 1.00 94.75 401 VAL A N 1
ATOM 3335 C CA . VAL A 1 401 ? 0.179 -8.902 -15.775 1.00 94.75 401 VAL A CA 1
ATOM 3336 C C . VAL A 1 401 ? 0.913 -9.263 -14.491 1.00 94.75 401 VAL A C 1
ATOM 3338 O O . VAL A 1 401 ? 2.140 -9.341 -14.459 1.00 94.75 401 VAL A O 1
ATOM 3341 N N . PHE A 1 402 ? 0.164 -9.550 -13.431 1.00 92.50 402 PHE A N 1
ATOM 3342 C CA . PHE A 1 402 ? 0.703 -10.176 -12.228 1.00 92.50 402 PHE A CA 1
ATOM 3343 C C . PHE A 1 402 ? 0.671 -11.693 -12.374 1.00 92.50 402 PHE A C 1
ATOM 3345 O O . PHE A 1 402 ? -0.394 -12.297 -12.513 1.00 92.50 402 PHE A O 1
ATOM 3352 N N . ASN A 1 403 ? 1.839 -12.313 -12.280 1.00 90.81 403 ASN A N 1
ATOM 3353 C CA . ASN A 1 403 ? 1.994 -13.756 -12.230 1.00 90.81 403 ASN A CA 1
ATOM 3354 C C . ASN A 1 403 ? 2.224 -14.171 -10.776 1.00 90.81 403 ASN A C 1
ATOM 3356 O O . ASN A 1 403 ? 3.136 -13.674 -10.118 1.00 90.81 403 ASN A O 1
ATOM 3360 N N . VAL A 1 404 ? 1.410 -15.093 -10.270 1.00 85.44 404 VAL A N 1
ATOM 3361 C CA . VAL A 1 404 ? 1.571 -15.692 -8.941 1.00 85.44 404 VAL A CA 1
ATOM 3362 C C . VAL A 1 404 ? 1.581 -17.206 -9.116 1.00 85.44 404 VAL A C 1
ATOM 3364 O O . VAL A 1 404 ? 0.561 -17.792 -9.485 1.00 85.44 404 VAL A O 1
ATOM 3367 N N . ARG A 1 405 ? 2.723 -17.856 -8.863 1.00 79.00 405 ARG A N 1
ATOM 3368 C CA . ARG A 1 405 ? 2.890 -19.300 -9.081 1.00 79.00 405 ARG A CA 1
ATOM 3369 C C . ARG A 1 405 ? 3.301 -20.031 -7.804 1.00 79.00 405 ARG A C 1
ATOM 3371 O O . ARG A 1 405 ? 4.476 -20.223 -7.528 1.00 79.00 405 ARG A O 1
ATOM 3378 N N . ASN A 1 406 ? 2.338 -20.551 -7.055 1.00 69.56 406 ASN A N 1
ATOM 3379 C CA . ASN A 1 406 ? 2.680 -21.439 -5.942 1.00 69.56 406 ASN A CA 1
ATOM 3380 C C . ASN A 1 406 ? 2.864 -22.895 -6.431 1.00 69.56 406 ASN A C 1
ATOM 3382 O O . ASN A 1 406 ? 2.638 -23.214 -7.598 1.00 69.56 406 ASN A O 1
ATOM 3386 N N . GLU A 1 407 ? 3.269 -23.800 -5.535 1.00 66.94 407 GLU A N 1
ATOM 3387 C CA . GLU A 1 407 ? 3.478 -25.227 -5.850 1.00 66.94 407 GLU A CA 1
ATOM 3388 C C . GLU A 1 407 ? 2.225 -25.942 -6.407 1.00 66.94 407 GLU A C 1
ATOM 3390 O O . GLU A 1 407 ? 2.343 -27.026 -6.974 1.00 66.94 407 GLU A O 1
ATOM 3395 N N . LYS A 1 408 ? 1.027 -25.364 -6.242 1.00 70.38 408 LYS A N 1
ATOM 3396 C CA . LYS A 1 408 ? -0.273 -25.987 -6.542 1.00 70.38 408 LYS A CA 1
ATOM 3397 C C . LYS A 1 408 ? -1.073 -25.279 -7.640 1.00 70.38 408 LYS A C 1
ATOM 3399 O O . LYS A 1 408 ? -1.936 -25.903 -8.247 1.00 70.38 408 LYS A O 1
ATOM 3404 N N . GLU A 1 409 ? -0.822 -23.997 -7.883 1.00 77.44 409 GLU A N 1
ATOM 3405 C CA . GLU A 1 409 ? -1.645 -23.119 -8.713 1.00 77.44 409 GLU A CA 1
ATOM 3406 C C . GLU A 1 409 ? -0.784 -22.090 -9.455 1.00 77.44 409 GLU A C 1
ATOM 3408 O O . GLU A 1 409 ? 0.156 -21.512 -8.902 1.00 77.44 409 GLU A O 1
ATOM 3413 N N . MET A 1 410 ? -1.166 -21.814 -10.703 1.00 82.56 410 MET A N 1
ATOM 3414 C CA . MET A 1 410 ? -0.677 -20.686 -11.490 1.00 82.56 410 MET A CA 1
ATOM 3415 C C . MET A 1 410 ? -1.836 -19.708 -11.670 1.00 82.56 410 MET A C 1
ATOM 3417 O O . MET A 1 410 ? -2.818 -20.029 -12.336 1.00 82.56 410 MET A O 1
ATOM 3421 N N . LEU A 1 411 ? -1.729 -18.534 -11.054 1.00 86.56 411 LEU A N 1
ATOM 3422 C CA . LEU A 1 411 ? -2.686 -17.449 -11.211 1.00 86.56 411 LEU A CA 1
ATOM 3423 C C . LEU A 1 411 ? -2.040 -16.330 -12.026 1.00 86.56 411 LEU A C 1
ATOM 3425 O O . LEU A 1 411 ? -0.951 -15.863 -11.691 1.00 86.56 411 LEU A O 1
ATOM 3429 N N . GLN A 1 412 ? -2.738 -15.886 -13.065 1.00 90.25 412 GLN A N 1
ATOM 3430 C CA . GLN A 1 412 ? -2.404 -14.678 -13.808 1.00 90.25 412 GLN A CA 1
ATOM 3431 C C . GLN A 1 412 ? -3.534 -13.672 -13.639 1.00 90.25 412 GLN A C 1
ATOM 3433 O O . GLN A 1 412 ? -4.697 -14.000 -13.872 1.00 90.25 412 GLN A O 1
ATOM 3438 N N . ILE A 1 413 ? -3.189 -12.464 -13.211 1.00 89.12 413 ILE A N 1
ATOM 3439 C CA . ILE A 1 413 ? -4.119 -11.343 -13.088 1.00 89.12 413 ILE A CA 1
ATOM 3440 C C . ILE A 1 413 ? -3.692 -10.303 -14.114 1.00 89.12 413 ILE A C 1
ATOM 3442 O O . ILE A 1 413 ? -2.550 -9.854 -14.078 1.00 89.12 413 ILE A O 1
ATOM 3446 N N . VAL A 1 414 ? -4.600 -9.941 -15.018 1.00 91.44 414 VAL A N 1
ATOM 3447 C CA . VAL A 1 414 ? -4.358 -8.963 -16.084 1.00 91.44 414 VAL A CA 1
ATOM 3448 C C . VAL A 1 414 ? -5.202 -7.725 -15.797 1.00 91.44 414 VAL A C 1
ATOM 3450 O O . VAL A 1 414 ? -6.420 -7.852 -15.663 1.00 91.44 414 VAL A O 1
ATOM 3453 N N . LEU A 1 415 ? -4.552 -6.568 -15.660 1.00 88.00 415 LEU A N 1
ATOM 3454 C CA . LEU A 1 415 ? -5.164 -5.258 -15.410 1.00 88.00 415 LEU A CA 1
ATOM 3455 C C . LEU A 1 415 ? -5.069 -4.316 -16.608 1.00 88.00 415 LEU A C 1
ATOM 3457 O O . LEU A 1 415 ? -4.141 -4.506 -17.435 1.00 88.00 415 LEU A O 1
#

Foldseek 3Di:
DVCVVQVPKDAQPPDFLDDPHDGQTARIDRQVQLEGEHEAEDAAPVSVVVLVVVVLVSLVSPPPDPSHQAYEYEYEYQAPRDDPVVVVVVVVVSVRPPRYYYHYHYDHPPDDDDDPVVVVVVVVVVVPDPDPPVVVVVVVVVVVVCVVVVVVCCVVLQQLPDPPKWKWKQDPNDTRTFQWRGWDWDKDFDWDFDPCVPDPDRDTDTDGPAIKTWTKIKTFDFDRCNVVVVVLVQPQVFFIWMWIGSVVKTKIDGRKGFQKKKWKAAAPDTIMIMTTIIGGRDMDIPDDDPPDPPDDDDDDTWHAHQQQKDFPNHTFPRFRMKMWMWGDDVDIWIKMKTKAAPDPSHDDDQDWTQWMKDQRDPQQRWIKIAGGWGWDDDWDWDDDDPTIIIMIMTIGPDWIWTWTHHPPDTDIRID

Sequence (415 aa):
MIRITFPTIQKNPKGQYIKKFKSYIPDIFVPQCNSLIELKFADSKEKLVECMEQIDTDEKGYTNNPNYNNYYAVFYLTELFATRDELNELWKERKHPDNWKPFFLVGSQNMKAETEKEKEERKKRLKLKINHHYHNRLQNAIINWHFAIVVWCYTFCMKIQGRKCTLTVLKDNEFIPLPYSEETVRLTSKGYTLPSCIGRRNRLKRIETGKLIQGCFVTRLEYLCTKALFLLLFYNESSFDLYADRGFKKVIYKNVLIKGFELRGDNGEAFKLRFDLSGDDAWTESWPVVTPSILWERRRTYFFDGHTVTADLKTLPLVYRFELTGEYAETSSYKIKLYFPLSDEHYPYKSKIEKLSLVLDLRDGVSLDLYDLEPEGEMVDINCADTVLCNQSFRITGPLVFNVRNEKEMLQIVL

Secondary structure (DSSP, 8-state):
-HHHHSTT-EES-S--EEETTEEE--SEEEGGGTEEEEEEEESSHHHHHHHHHHHHHHHHHHTT-TT--EEEEEEEESS--S-HHHHHHHHHHTT--TTEEEEEEE---------HHHHHHHHHHHTT--SSHHHHHHHHHHHHHHHHHHHHHHHHHSS---TT-EEEEEETTEEEEE-EEEE--EEEEEEEEPPTTSSSS----EEEEEEEEEEEEEEE-BHHHHHHHHHHHHTTTS-EEEEEE-SS-EEEEEEEEEEEEEEEEETTSB-EEEEEEEE-S-EEES--TTS---PPPP-PBPB--SS-EEETTEE-S---EEEEEEE-SSS-EEEEEEEEES-S-PPPSSPPEEEEEEEEETTTTEEEEEEEEEE-SS-EEEEETTEEEEEEEEEE-S-EEEEEE-SS-EEEEE-